Protein AF-A0A8C2WJL2-F1 (afdb_monomer_lite)

Secondary structure (DSSP, 8-state):
-EEEEEEEEEEEEEEEEEEEEEEEEEEEEEEEEEEEEEEEEEEEEEEEEEEEEEEEEEEEEEEEEEEEEEEEEEEEEEEEEEEEEEESSSEEEEEEEEEEEESSSEEEEEEEEEEEESSSEEEEEEEEEEEESSSEEEEEEEEEEEESSSEEEEEEEEEEE-SSSEEEEEEEEEEE-SSSEEEEEEEEEEE-SSSEEEEEEEEEEE-SSSEEEEEEEEEEE-SSSEEEEEEEEEEE-SSSEEEEEEEEEEE-SSSEEEEEEEEEEEESSSEEEEEEEEEEE-SSSEEEEEEEEEEEESS-EEEEEEEEE-SGGGT-EEEEEEEEEETTTTS-BHHHHHHHIIIII---HHHHHHHHHHHTT-EE--EETTEEPPPEE--BS--TT-TTHHHHHHHHHHHHHHHHHHH-SEEEEETTEEEEEEEE-TT-THHHHHHHHHHHHHHHHHHHTT-EEEEEEEEEEEES-HHHHHHHTTT---BTTB-SS--SEEEETTEEEETT---HHHHHHHHHHHHHHHH--

Sequence (521 aa):
LISVLALLDLSADKGLISVLALLDLSADKGLISVLVLLDLSADKGLISVLALLDLSADKGLISVLVLLDLSADKGLISVLALLDLSADKGLISVLVLLDLSADKGLISVLVLLDLSADKGLISVLVLLDLSADKGLISVLALLDLSADKGLISVLALLDLSADKGLISVLVLLDLSADKGLISVLALLDLSADKGLISVLVLLDLSADKGLISVLALLDLSADKGLISILVLLDLSADKGLISVLALLDLSADKGLISVLLLLDLSADKGLISVLALLDLSADKGLISVLALLDLSADKGLISVLVLLDLSADKGLISVLVFLDLSAAFDTIDHDILLQRLDQSIGISCTALSWFKSYLSDRSQFVFVNDEASMTTNVNHGVPQGSVLEPILFTLYMLPLGNIIRKHSKNIHCYADDTQLYLSIKPEETNQLAKIQECLKDIKTWMTCNFLMLNSDNTEVILLGPEHLRDQLSGDVVSVDGISLASNTTVKNLGVIFDRDLSFNSHVKQISRIAFFHLRNI

Structure (mmCIF, N/CA/C/O backbone):
data_AF-A0A8C2WJL2-F1
#
_entry.id   AF-A0A8C2WJL2-F1
#
loop_
_atom_site.group_PDB
_atom_site.id
_atom_site.type_symbol
_atom_site.label_atom_id
_atom_site.label_alt_id
_atom_site.label_comp_id
_atom_site.label_asym_id
_atom_site.label_entity_id
_atom_site.label_seq_id
_atom_site.pdbx_PDB_ins_code
_atom_site.Cartn_x
_atom_site.Cartn_y
_atom_site.Cartn_z
_atom_site.occupancy
_atom_site.B_iso_or_equiv
_atom_site.auth_seq_id
_atom_site.auth_comp_id
_atom_site.auth_asym_id
_atom_site.auth_atom_id
_atom_site.pdbx_PDB_model_num
ATOM 1 N N . LEU A 1 1 ? -13.182 30.277 27.872 1.00 57.25 1 LEU A N 1
ATOM 2 C CA . LEU A 1 1 ? -13.169 28.857 28.269 1.00 57.25 1 LEU A CA 1
ATOM 3 C C . LEU A 1 1 ? -14.616 28.417 28.324 1.00 57.25 1 LEU A C 1
ATOM 5 O O . LEU A 1 1 ? -15.329 28.884 29.205 1.00 57.25 1 LEU A O 1
ATOM 9 N N . ILE A 1 2 ? -15.044 27.616 27.355 1.00 64.94 2 ILE A N 1
ATOM 10 C CA . ILE A 1 2 ? -16.332 26.920 27.380 1.00 64.94 2 ILE A CA 1
ATOM 11 C C . ILE A 1 2 ? -15.987 25.455 27.651 1.00 64.94 2 ILE A C 1
ATOM 13 O O . ILE A 1 2 ? -15.199 24.875 26.910 1.00 64.94 2 ILE A O 1
ATOM 17 N N . SER A 1 3 ? -16.483 24.896 28.755 1.00 56.28 3 SER A N 1
ATOM 18 C CA . SER A 1 3 ? -16.219 23.509 29.149 1.00 56.28 3 SER A CA 1
ATOM 19 C C . SER A 1 3 ? -17.537 22.814 29.459 1.00 56.28 3 SER A C 1
ATOM 21 O O . SER A 1 3 ? -18.317 23.333 30.261 1.00 56.28 3 SER A O 1
ATOM 23 N N . VAL A 1 4 ? -17.783 21.673 28.816 1.00 71.31 4 VAL A N 1
ATOM 24 C CA . VAL A 1 4 ? -18.963 20.833 29.040 1.00 71.31 4 VAL A CA 1
ATOM 25 C C . VAL A 1 4 ? -18.513 19.447 29.489 1.00 71.31 4 VAL A C 1
ATOM 27 O O . VAL A 1 4 ? -17.671 18.827 28.841 1.00 71.31 4 VAL A O 1
ATOM 30 N N . LEU A 1 5 ? -19.084 18.976 30.600 1.00 69.25 5 LEU A N 1
ATOM 31 C CA . LEU A 1 5 ? -18.824 17.662 31.183 1.00 69.25 5 LEU A CA 1
ATOM 32 C C . LEU A 1 5 ? -20.135 16.878 31.283 1.00 69.25 5 LEU A C 1
ATOM 34 O O . LEU A 1 5 ? -21.056 17.312 31.977 1.00 69.25 5 LEU A O 1
ATOM 38 N N . ALA A 1 6 ? -20.190 15.718 30.632 1.00 71.75 6 ALA A N 1
ATOM 39 C CA . ALA A 1 6 ? -21.234 14.717 30.818 1.00 71.75 6 ALA A CA 1
ATOM 40 C C . ALA A 1 6 ? -20.609 13.464 31.447 1.00 71.75 6 ALA A C 1
ATOM 42 O O . ALA A 1 6 ? -19.692 12.885 30.870 1.00 71.75 6 ALA A O 1
ATOM 43 N N . LEU A 1 7 ? -21.090 13.075 32.631 1.00 70.94 7 LEU A N 1
ATOM 44 C CA . LEU A 1 7 ? -20.636 11.889 33.359 1.00 70.94 7 LEU A CA 1
ATOM 45 C C . LEU A 1 7 ? -21.855 11.068 33.775 1.00 70.94 7 LEU A C 1
ATOM 47 O O . LEU A 1 7 ? -22.740 11.597 34.454 1.00 70.94 7 LEU A O 1
ATOM 51 N N . LEU A 1 8 ? -21.912 9.807 33.351 1.00 74.31 8 LEU A N 1
ATOM 52 C CA . LEU A 1 8 ? -23.024 8.901 33.634 1.00 74.31 8 LEU A CA 1
ATOM 53 C C . LEU A 1 8 ? -22.499 7.490 33.933 1.00 74.31 8 LEU A C 1
ATOM 55 O O . LEU A 1 8 ? -21.667 6.979 33.192 1.00 74.31 8 LEU A O 1
ATOM 59 N N . ASP A 1 9 ? -23.037 6.881 34.987 1.00 77.19 9 ASP A N 1
ATOM 60 C CA . ASP A 1 9 ? -22.802 5.491 35.394 1.00 77.19 9 ASP A CA 1
ATOM 61 C C . ASP A 1 9 ? -24.180 4.842 35.599 1.00 77.19 9 ASP A C 1
ATOM 63 O O . ASP A 1 9 ? -24.970 5.312 36.430 1.00 77.19 9 ASP A O 1
ATOM 67 N N . LEU A 1 10 ? -24.526 3.851 34.769 1.00 73.88 10 LEU A N 1
ATOM 68 C CA . LEU A 1 10 ? -25.828 3.177 34.804 1.00 73.88 10 LEU A CA 1
ATOM 69 C C . LEU A 1 10 ? -25.699 1.670 34.571 1.00 73.88 10 LEU A C 1
ATOM 71 O O . LEU A 1 10 ? -25.025 1.214 33.654 1.00 73.88 10 LEU A O 1
ATOM 75 N N . SER A 1 11 ? -26.485 0.896 35.320 1.00 73.25 11 SER A N 1
ATOM 76 C CA . SER A 1 11 ? -26.649 -0.546 35.118 1.00 73.25 11 SER A CA 1
ATOM 77 C C . SER A 1 11 ? -28.124 -0.926 34.957 1.00 73.25 11 SER A C 1
ATOM 79 O O . SER A 1 11 ? -29.000 -0.365 35.626 1.00 73.25 11 SER A O 1
ATOM 81 N N . ALA A 1 12 ? -28.425 -1.874 34.061 1.00 69.12 12 ALA A N 1
ATOM 82 C CA . ALA A 1 12 ? -29.781 -2.400 33.878 1.00 69.12 12 ALA A CA 1
ATOM 83 C C . ALA A 1 12 ? -29.823 -3.917 33.624 1.00 69.12 12 ALA A C 1
ATOM 85 O O . ALA A 1 12 ? -29.197 -4.434 32.704 1.00 69.12 12 ALA A O 1
ATOM 86 N N . ASP A 1 13 ? -30.678 -4.636 34.357 1.00 51.06 13 ASP A N 1
ATOM 87 C CA . ASP A 1 13 ? -30.881 -6.079 34.143 1.00 51.06 13 ASP A CA 1
ATOM 88 C C . ASP A 1 13 ? -31.642 -6.386 32.835 1.00 51.06 13 ASP A C 1
ATOM 90 O O . ASP A 1 13 ? -31.387 -7.385 32.161 1.00 51.06 13 ASP A O 1
ATOM 94 N N . LYS A 1 14 ? -32.632 -5.553 32.476 1.00 57.72 14 LYS A N 1
ATOM 95 C CA . LYS A 1 14 ? -33.415 -5.652 31.229 1.00 57.72 14 LYS A CA 1
ATOM 96 C C . LYS A 1 14 ? -33.877 -4.271 30.768 1.00 57.72 14 LYS A C 1
ATOM 98 O O . LYS A 1 14 ? -34.460 -3.549 31.572 1.00 57.72 14 LYS A O 1
ATOM 103 N N . GLY A 1 15 ? -33.752 -3.943 29.479 1.00 57.44 15 GLY A N 1
ATOM 104 C CA . GLY A 1 15 ? -34.394 -2.748 28.904 1.00 57.44 15 GLY A CA 1
ATOM 105 C C . GLY A 1 15 ? -33.536 -1.964 27.911 1.00 57.44 15 GLY A C 1
ATOM 106 O O . GLY A 1 15 ? -32.683 -2.530 27.237 1.00 57.44 15 GLY A O 1
ATOM 107 N N . LEU A 1 16 ? -33.814 -0.664 27.783 1.00 61.28 16 LEU A N 1
ATOM 108 C CA . LEU A 1 16 ? -33.071 0.280 26.944 1.00 61.28 16 LEU A CA 1
ATOM 109 C C . LEU A 1 16 ? -32.320 1.259 27.851 1.00 61.28 16 LEU A C 1
ATOM 111 O O . LEU A 1 16 ? -32.962 1.965 28.629 1.00 61.28 16 LEU A O 1
ATOM 115 N N . ILE A 1 17 ? -30.998 1.338 27.707 1.00 68.69 17 ILE A N 1
ATOM 116 C CA . ILE A 1 17 ? -30.198 2.460 28.205 1.00 68.69 17 ILE A CA 1
ATOM 117 C C . ILE A 1 17 ? -29.872 3.330 26.990 1.00 68.69 17 ILE A C 1
ATOM 119 O O . ILE A 1 17 ? -29.196 2.882 26.069 1.00 68.69 17 ILE A O 1
ATOM 123 N N . SER A 1 18 ? -30.389 4.559 26.962 1.00 64.12 18 SER A N 1
ATOM 124 C CA . SER A 1 18 ? -30.131 5.515 25.881 1.00 64.12 18 SER A CA 1
ATOM 125 C C . SER A 1 18 ? -29.545 6.793 26.459 1.00 64.12 18 SER A C 1
ATOM 127 O O . SER A 1 18 ? -30.184 7.436 27.292 1.00 64.12 18 SER A O 1
ATOM 129 N N . VAL A 1 19 ? -28.364 7.182 25.982 1.00 73.00 19 VAL A N 1
ATOM 130 C CA . VAL A 1 19 ? -27.711 8.447 26.340 1.00 73.00 19 VAL A CA 1
ATOM 131 C C . VAL A 1 19 ? -27.587 9.312 25.092 1.00 73.00 19 VAL A C 1
ATOM 133 O O . VAL A 1 19 ? -27.111 8.851 24.057 1.00 73.00 19 VAL A O 1
ATOM 136 N N . LEU A 1 20 ? -28.045 10.560 25.196 1.00 69.88 20 LEU A N 1
ATOM 137 C CA . LEU A 1 20 ? -28.013 11.549 24.123 1.00 69.88 20 LEU A CA 1
ATOM 138 C C . LEU A 1 20 ? -27.253 12.790 24.596 1.00 69.88 20 LEU A C 1
ATOM 140 O O . LEU A 1 20 ? -27.693 13.460 25.532 1.00 69.88 20 LEU A O 1
ATOM 144 N N . ALA A 1 21 ? -26.147 13.105 23.927 1.00 73.50 21 ALA A N 1
ATOM 145 C CA . ALA A 1 21 ? -25.410 14.351 24.085 1.00 73.50 21 ALA A CA 1
ATOM 146 C C . ALA A 1 21 ? -25.527 15.170 22.790 1.00 73.50 21 ALA A C 1
ATOM 148 O O . ALA A 1 21 ? -25.099 14.719 21.732 1.00 73.50 21 ALA A O 1
ATOM 149 N N . LEU A 1 22 ? -26.128 16.358 22.886 1.00 72.69 22 LEU A N 1
ATOM 150 C CA . LEU A 1 22 ? -26.274 17.324 21.794 1.00 72.69 22 LEU A CA 1
ATOM 151 C C . LEU A 1 22 ? -25.607 18.630 22.220 1.00 72.69 22 LEU A C 1
ATOM 153 O O . LEU A 1 22 ? -26.025 19.212 23.226 1.00 72.69 22 LEU A O 1
ATOM 157 N N . LEU A 1 23 ? -24.599 19.091 21.482 1.00 75.94 23 LEU A N 1
ATOM 158 C CA . LEU A 1 23 ? -23.960 20.383 21.736 1.00 75.94 23 LEU A CA 1
ATOM 159 C C . LEU A 1 23 ? -23.726 21.134 20.428 1.00 75.94 23 LEU A C 1
ATOM 161 O O . LEU A 1 23 ? -23.219 20.564 19.471 1.00 75.94 23 LEU A O 1
ATOM 165 N N . ASP A 1 24 ? -24.069 22.417 20.452 1.00 80.38 24 ASP A N 1
ATOM 166 C CA . ASP A 1 24 ? -23.806 23.409 19.410 1.00 80.38 24 ASP A CA 1
ATOM 167 C C . ASP A 1 24 ? -23.141 24.603 20.111 1.00 80.38 24 ASP A C 1
ATOM 169 O O . ASP A 1 24 ? -23.757 25.240 20.979 1.00 80.38 24 ASP A O 1
ATOM 173 N N . LEU A 1 25 ? -21.845 24.819 19.861 1.00 76.25 25 LEU A N 1
ATOM 174 C CA . LEU A 1 25 ? -21.054 25.848 20.544 1.00 76.25 25 LEU A CA 1
ATOM 175 C C . LEU A 1 25 ? -20.121 26.579 19.576 1.00 76.25 25 LEU A C 1
ATOM 177 O O . LEU A 1 25 ? -19.269 25.979 18.929 1.00 76.25 25 LEU A O 1
ATOM 181 N N . SER A 1 26 ? -20.172 27.909 19.606 1.00 76.00 26 SER A N 1
ATOM 182 C CA . SER A 1 26 ? -19.269 28.781 18.848 1.00 76.00 26 SER A CA 1
ATOM 183 C C . SER A 1 26 ? -18.420 29.661 19.772 1.00 76.00 26 SER A C 1
ATOM 185 O O . SER A 1 26 ? -18.949 30.224 20.739 1.00 76.00 26 SER A O 1
ATOM 187 N N . ALA A 1 27 ? -17.133 29.858 19.468 1.00 70.88 27 ALA A N 1
ATOM 188 C CA . ALA A 1 27 ? -16.279 30.806 20.193 1.00 70.88 27 ALA A CA 1
ATOM 189 C C . ALA A 1 27 ? -15.317 31.607 19.296 1.00 70.88 27 ALA A C 1
ATOM 191 O O . ALA A 1 27 ? -14.482 31.048 18.595 1.00 70.88 27 ALA A O 1
ATOM 192 N N . ASP A 1 28 ? -15.310 32.936 19.441 1.00 55.94 28 ASP A N 1
ATOM 193 C CA . ASP A 1 28 ? -14.377 33.805 18.702 1.00 55.94 28 ASP A CA 1
ATOM 194 C C . ASP A 1 28 ? -12.906 33.590 19.111 1.00 55.94 28 ASP A C 1
ATOM 196 O O . ASP A 1 28 ? -11.986 33.638 18.288 1.00 55.94 28 ASP A O 1
ATOM 200 N N . LYS A 1 29 ? -12.655 33.407 20.419 1.00 59.62 29 LYS A N 1
ATOM 201 C CA . LYS A 1 29 ? -11.321 33.159 20.990 1.00 59.62 29 LYS A CA 1
ATOM 202 C C . LYS A 1 29 ? -11.366 32.233 22.207 1.00 59.62 29 LYS A C 1
ATOM 204 O O . LYS A 1 29 ? -12.178 32.438 23.109 1.00 59.62 29 LYS A O 1
ATOM 209 N N . GLY A 1 30 ? -10.401 31.320 22.321 1.00 60.16 30 GLY A N 1
ATOM 210 C CA . GLY A 1 30 ? -10.145 30.541 23.544 1.00 60.16 30 GLY A CA 1
ATOM 211 C C . GLY A 1 30 ? -10.340 29.030 23.393 1.00 60.16 30 GLY A C 1
ATOM 212 O O . GLY A 1 30 ? -10.266 28.499 22.297 1.00 60.16 30 GLY A O 1
ATOM 213 N N . LEU A 1 31 ? -10.513 28.327 24.516 1.00 67.06 31 LEU A N 1
ATOM 214 C CA . LEU A 1 31 ? -10.685 26.869 24.561 1.00 67.06 31 LEU A CA 1
ATOM 215 C C . LEU A 1 31 ? -12.175 26.497 24.624 1.00 67.06 31 LEU A C 1
ATOM 217 O O . LEU A 1 31 ? -12.865 26.973 25.540 1.00 67.06 31 LEU A O 1
ATOM 221 N N . ILE A 1 32 ? -12.621 25.643 23.698 1.00 74.12 32 ILE A N 1
ATOM 222 C CA . ILE A 1 32 ? -13.844 24.833 23.797 1.00 74.12 32 ILE A CA 1
ATOM 223 C C . ILE A 1 32 ? -13.408 23.407 24.152 1.00 74.12 32 ILE A C 1
ATOM 225 O O . ILE A 1 32 ? -12.630 22.799 23.422 1.00 74.12 32 ILE A O 1
ATOM 229 N N . SER A 1 33 ? -13.876 22.889 25.286 1.00 72.88 33 SER A N 1
ATOM 230 C CA . SER A 1 33 ? -13.585 21.528 25.743 1.00 72.88 33 SER A CA 1
ATOM 231 C C . SER A 1 33 ? -14.887 20.780 25.994 1.00 72.88 33 SER A C 1
ATOM 233 O O . SER A 1 33 ? -15.703 21.226 26.802 1.00 72.88 33 SER A O 1
ATOM 235 N N . VAL A 1 34 ? -15.064 19.631 25.350 1.00 77.81 34 VAL A N 1
ATOM 236 C CA . VAL A 1 34 ? -16.186 18.719 25.600 1.00 77.81 34 VAL A CA 1
ATOM 237 C C . VAL A 1 34 ? -15.633 17.390 26.092 1.00 77.81 34 VAL A C 1
ATOM 239 O O . VAL A 1 34 ? -14.764 16.805 25.450 1.00 77.81 34 VAL A O 1
ATOM 242 N N . LEU A 1 35 ? -16.133 16.936 27.240 1.00 75.38 35 LEU A N 1
ATOM 243 C CA . LEU A 1 35 ? -15.784 15.657 27.843 1.00 75.38 35 LEU A CA 1
ATOM 244 C C . LEU A 1 35 ? -17.053 14.835 28.080 1.00 75.38 35 LEU A C 1
ATOM 246 O O . LEU A 1 35 ? -17.920 15.239 28.861 1.00 75.38 35 LEU A O 1
ATOM 250 N N . VAL A 1 36 ? -17.140 13.683 27.418 1.00 77.69 36 VAL A N 1
ATOM 251 C CA . VAL A 1 36 ? -18.192 12.679 27.608 1.00 77.69 36 VAL A CA 1
ATOM 252 C C . VAL A 1 36 ? -17.553 11.430 28.207 1.00 77.69 36 VAL A C 1
ATOM 254 O O . VAL A 1 36 ? -16.691 10.827 27.576 1.00 77.69 36 VAL A O 1
ATOM 257 N N . LEU A 1 37 ? -17.967 11.069 29.424 1.00 77.38 37 LEU A N 1
ATOM 258 C CA . LEU A 1 37 ? -17.540 9.869 30.147 1.00 77.38 37 LEU A CA 1
ATOM 259 C C . LEU A 1 37 ? -18.774 9.028 30.475 1.00 77.38 37 LEU A C 1
ATOM 261 O O . LEU A 1 37 ? -19.592 9.461 31.294 1.00 77.38 37 LEU A O 1
ATOM 265 N N . LEU A 1 38 ? -18.920 7.858 29.855 1.00 78.50 38 LEU A N 1
ATOM 266 C CA . LEU A 1 38 ? -20.027 6.942 30.146 1.00 78.50 38 LEU A CA 1
ATOM 267 C C . LEU A 1 38 ? -19.497 5.554 30.505 1.00 78.50 38 LEU A C 1
ATOM 269 O O . LEU A 1 38 ? -18.702 4.997 29.756 1.00 78.50 38 LEU A O 1
AT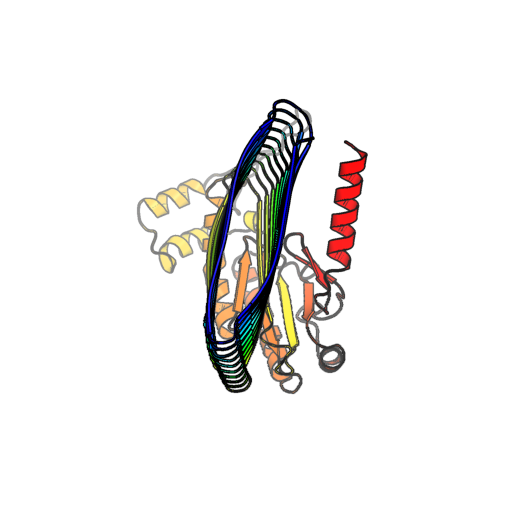OM 273 N N . ASP A 1 39 ? -19.999 5.016 31.612 1.00 83.25 39 ASP A N 1
ATOM 274 C CA . ASP A 1 39 ? -19.827 3.627 32.045 1.00 83.25 39 ASP A CA 1
ATOM 275 C C . ASP A 1 39 ? -21.227 3.000 32.116 1.00 83.25 39 ASP A C 1
ATOM 277 O O . ASP A 1 39 ? -22.054 3.403 32.942 1.00 83.25 39 ASP A O 1
ATOM 281 N N . LEU A 1 40 ? -21.567 2.121 31.166 1.00 80.50 40 LEU A N 1
ATOM 282 C CA . LEU A 1 40 ? -22.911 1.536 3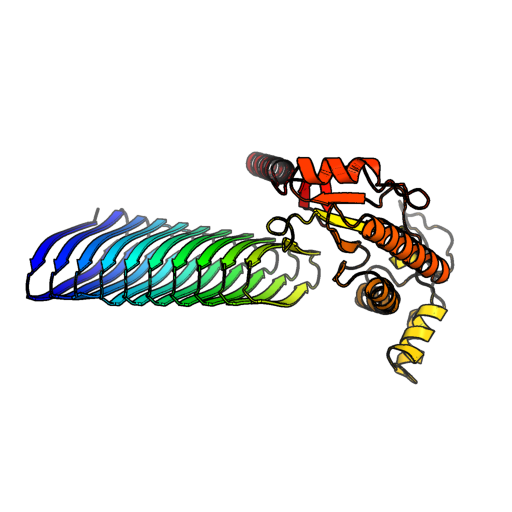1.081 1.00 80.50 40 LEU A CA 1
ATOM 283 C C . LEU A 1 40 ? -22.846 0.015 30.967 1.00 80.50 40 LEU A C 1
ATOM 285 O O . LEU A 1 40 ? -22.210 -0.534 30.071 1.00 80.50 40 LEU A O 1
ATOM 289 N N . SER A 1 41 ? -23.624 -0.675 31.796 1.00 81.44 41 SER A N 1
ATOM 290 C CA . SER A 1 41 ? -23.727 -2.137 31.759 1.00 81.44 41 SER A CA 1
ATOM 291 C C . SER A 1 41 ? -25.172 -2.614 31.610 1.00 81.44 41 SER A C 1
ATOM 293 O O . SER A 1 41 ? -26.101 -2.078 32.226 1.00 81.44 41 SER A O 1
ATOM 295 N N . ALA A 1 42 ? -25.393 -3.642 30.786 1.00 76.31 42 ALA A N 1
ATOM 296 C CA . ALA A 1 42 ? -26.710 -4.256 30.628 1.00 76.31 42 ALA A CA 1
ATOM 297 C C . ALA A 1 42 ? -26.663 -5.786 30.484 1.00 76.31 42 ALA A C 1
ATOM 299 O O . ALA A 1 42 ? -26.034 -6.322 29.581 1.00 76.31 42 ALA A O 1
ATOM 300 N N . ASP A 1 43 ? -27.420 -6.522 31.302 1.00 62.44 43 ASP A N 1
ATOM 301 C CA . ASP A 1 43 ? -27.471 -7.993 31.197 1.00 62.44 43 ASP A CA 1
ATOM 302 C C . ASP A 1 43 ? -28.251 -8.429 29.933 1.00 62.44 43 ASP A C 1
ATOM 304 O O . ASP A 1 43 ? -27.821 -9.287 29.154 1.00 62.44 43 ASP A O 1
ATOM 308 N N . LYS A 1 44 ? -29.398 -7.780 29.659 1.00 61.03 44 LYS A N 1
ATOM 309 C CA . LYS A 1 44 ? -30.177 -7.959 28.418 1.00 61.03 44 LYS A CA 1
ATOM 310 C C . LYS A 1 44 ? -30.751 -6.642 27.907 1.00 61.03 44 LYS A C 1
ATOM 312 O O . LYS A 1 44 ? -31.491 -5.985 28.635 1.00 61.03 44 LYS A O 1
ATOM 317 N N . GLY A 1 45 ? -30.546 -6.289 26.639 1.00 61.75 45 GLY A N 1
ATOM 318 C CA . GLY A 1 45 ? -31.155 -5.062 26.110 1.00 61.75 45 GLY A CA 1
ATOM 319 C C . GLY A 1 45 ? -30.363 -4.319 25.046 1.00 61.75 45 GLY A C 1
ATOM 320 O O . GLY A 1 45 ? -29.496 -4.888 24.395 1.00 61.75 45 GLY A O 1
ATOM 321 N N . LEU A 1 46 ? -30.707 -3.048 24.854 1.00 70.31 46 LEU A N 1
ATOM 322 C CA . LEU A 1 46 ? -30.010 -2.129 23.954 1.00 70.31 46 LEU A CA 1
ATOM 323 C C . LEU A 1 46 ? -29.311 -1.061 24.799 1.00 70.31 46 LEU A C 1
ATOM 325 O O . LEU A 1 46 ? -29.974 -0.380 25.584 1.00 70.31 46 LEU A O 1
ATOM 329 N N . ILE A 1 47 ? -28.000 -0.909 24.621 1.00 77.12 47 ILE A N 1
ATOM 330 C CA . ILE A 1 47 ? -27.253 0.276 25.046 1.00 77.12 47 ILE A CA 1
ATOM 331 C C . ILE A 1 47 ? -27.028 1.118 23.792 1.00 77.12 47 ILE A C 1
ATOM 333 O O . ILE A 1 47 ? -26.407 0.656 22.837 1.00 77.12 47 ILE A O 1
ATOM 337 N N . SER A 1 48 ? -27.571 2.333 23.770 1.00 75.69 48 SER A N 1
ATOM 338 C CA . SER A 1 48 ? -27.416 3.273 22.660 1.00 75.69 48 SER A CA 1
ATOM 339 C C . SER A 1 48 ? -26.810 4.574 23.166 1.00 75.69 48 SER A C 1
ATOM 341 O O . SER A 1 48 ? -27.422 5.271 23.978 1.00 75.69 48 SER A O 1
ATOM 343 N N . VAL A 1 49 ? -25.639 4.931 22.649 1.00 78.00 49 VAL A N 1
ATOM 344 C CA . VAL A 1 49 ? -24.994 6.220 22.913 1.00 78.00 49 VAL A CA 1
ATOM 345 C C . VAL A 1 49 ? -24.967 7.025 21.623 1.00 78.00 49 VAL A C 1
ATOM 347 O O . VAL A 1 49 ? -24.452 6.558 20.609 1.00 78.00 49 VAL A O 1
ATOM 350 N N . LEU A 1 50 ? -25.530 8.231 21.673 1.00 76.69 50 LEU A N 1
ATOM 351 C CA . LEU A 1 50 ? -25.506 9.197 20.581 1.00 76.69 50 LEU A CA 1
ATOM 352 C C . LEU A 1 50 ? -24.844 10.492 21.058 1.00 76.69 50 LEU A C 1
ATOM 354 O O . LEU A 1 50 ? -25.382 11.176 21.932 1.00 76.69 50 LEU A O 1
ATOM 358 N N . ALA A 1 51 ? -23.701 10.829 20.467 1.00 79.00 51 ALA A N 1
ATOM 359 C CA . ALA A 1 51 ? -23.019 12.104 20.656 1.00 79.00 51 ALA A CA 1
ATOM 360 C C . ALA A 1 51 ? -23.019 12.878 19.332 1.00 79.00 51 ALA A C 1
ATOM 362 O O . ALA A 1 51 ? -22.419 12.423 18.361 1.00 79.00 51 ALA A O 1
ATOM 363 N N . LEU A 1 52 ? -23.703 14.024 19.301 1.00 79.94 52 LEU A N 1
ATOM 364 C CA . LEU A 1 52 ? -23.712 14.960 18.174 1.00 79.94 52 LEU A CA 1
ATOM 365 C C . LEU A 1 52 ? -23.129 16.290 18.646 1.00 79.94 52 LEU A C 1
ATOM 367 O O . LEU A 1 52 ? -23.747 16.965 19.479 1.00 79.94 52 LEU A O 1
ATOM 371 N N . LEU A 1 53 ? -21.947 16.642 18.143 1.00 81.00 53 LEU A N 1
ATOM 372 C CA . LEU A 1 53 ? -21.274 17.894 18.480 1.00 81.00 53 LEU A CA 1
ATOM 373 C C . LEU A 1 53 ? -21.028 18.709 17.209 1.00 81.00 53 LEU A C 1
ATOM 375 O O . LEU A 1 53 ? -20.381 18.214 16.291 1.00 81.00 53 LEU A O 1
ATOM 379 N N . ASP A 1 54 ? -21.503 19.949 17.213 1.00 85.19 54 ASP A N 1
ATOM 380 C CA . ASP A 1 54 ? -21.216 20.986 16.220 1.00 85.19 54 ASP A CA 1
ATOM 381 C C . ASP A 1 54 ? -20.457 22.110 16.940 1.00 85.19 54 ASP A C 1
ATOM 383 O O . ASP A 1 54 ? -21.015 22.793 17.807 1.00 85.19 54 ASP A O 1
ATOM 387 N N . LEU A 1 55 ? -19.146 22.228 16.703 1.00 83.25 55 LEU A N 1
ATOM 388 C CA . LEU A 1 55 ? -18.304 23.204 17.402 1.00 83.25 55 LEU A CA 1
ATOM 389 C C . LEU A 1 55 ? -17.501 24.051 16.417 1.00 83.25 55 LEU A C 1
ATOM 391 O O . LEU A 1 55 ? -16.728 23.540 15.611 1.00 83.25 55 LEU A O 1
ATOM 395 N N . SER A 1 56 ? -17.568 25.370 16.572 1.00 82.94 56 SER A N 1
ATOM 396 C CA . SER A 1 56 ? -16.808 26.310 15.741 1.00 82.94 56 SER A CA 1
ATOM 397 C C . SER A 1 56 ? -15.940 27.249 16.576 1.00 82.94 56 SER A C 1
ATOM 399 O O . SER A 1 56 ? -16.352 27.763 17.624 1.00 82.94 56 SER A O 1
ATOM 401 N N . ALA A 1 57 ? -14.707 27.496 16.125 1.00 78.88 57 ALA A N 1
ATOM 402 C CA . ALA A 1 57 ? -13.815 28.453 16.773 1.00 78.88 57 ALA A CA 1
ATOM 403 C C . ALA A 1 57 ? -12.928 29.242 15.798 1.00 78.88 57 ALA A C 1
ATOM 405 O O . ALA A 1 57 ? -12.103 28.683 15.085 1.00 78.88 57 ALA A O 1
ATOM 406 N N . ASP A 1 58 ? -12.976 30.574 15.855 1.00 65.25 58 ASP A N 1
ATOM 407 C CA . ASP A 1 58 ? -12.149 31.439 14.993 1.00 65.25 58 ASP A CA 1
ATOM 408 C C . ASP A 1 58 ? -10.647 31.327 15.344 1.00 65.25 58 ASP A C 1
ATOM 410 O O . ASP A 1 58 ? -9.770 31.134 14.493 1.00 65.25 58 ASP A O 1
ATOM 414 N N . LYS A 1 59 ? -10.313 31.452 16.638 1.00 63.81 59 LYS A N 1
ATOM 415 C CA . LYS A 1 59 ? -8.936 31.349 17.160 1.00 63.81 59 LYS A CA 1
ATOM 416 C C . LYS A 1 59 ? -8.917 30.605 18.488 1.00 63.81 59 LYS A C 1
ATOM 418 O O . LYS A 1 59 ? -9.274 31.169 19.521 1.00 63.81 59 LYS A O 1
ATOM 423 N N . GLY A 1 60 ? -8.435 29.371 18.523 1.00 65.44 60 GLY A N 1
ATOM 424 C CA . GLY A 1 60 ? -8.541 28.616 19.766 1.00 65.44 60 GLY A CA 1
ATOM 425 C C . GLY A 1 60 ? -8.160 27.156 19.679 1.00 65.44 60 GLY A C 1
ATOM 426 O O . GLY A 1 60 ? -7.596 26.710 18.691 1.00 65.44 60 GLY A O 1
ATOM 427 N N . LEU A 1 61 ? -8.466 26.431 20.745 1.00 74.38 61 LEU A N 1
ATOM 428 C CA . LEU A 1 61 ? -8.380 24.976 20.786 1.00 74.38 61 LEU A CA 1
ATOM 429 C C . LEU A 1 61 ? -9.809 24.447 20.916 1.00 74.38 61 LEU A C 1
ATOM 431 O O . LEU A 1 61 ? -10.530 24.873 21.821 1.00 74.38 61 LEU A O 1
ATOM 435 N N . ILE A 1 62 ? -10.204 23.547 20.023 1.00 80.56 62 ILE A N 1
ATOM 436 C CA . ILE A 1 62 ? -11.376 22.691 20.191 1.00 80.56 62 ILE A CA 1
ATOM 437 C C . ILE A 1 62 ? -10.842 21.325 20.613 1.00 80.56 62 ILE A C 1
ATOM 439 O O . ILE A 1 62 ? -10.063 20.712 19.888 1.00 80.56 62 ILE A O 1
ATOM 443 N N . SER A 1 63 ? -11.217 20.876 21.808 1.00 80.75 63 SER A N 1
ATOM 444 C CA . SER A 1 63 ? -10.840 19.568 22.339 1.00 80.75 63 SER A CA 1
ATOM 445 C C . SER A 1 63 ? -12.099 18.772 22.642 1.00 80.75 63 SER A C 1
ATOM 447 O O . SER A 1 63 ? -12.872 19.148 23.525 1.00 80.75 63 SER A O 1
ATOM 449 N N . VAL A 1 64 ? -12.285 17.660 21.940 1.00 82.12 64 VAL A N 1
ATOM 450 C CA . VAL A 1 64 ? -13.373 16.712 22.186 1.00 82.12 64 VAL A CA 1
ATOM 451 C C . VAL A 1 64 ? -12.774 15.405 22.679 1.00 82.12 64 VAL A C 1
ATOM 453 O O . VAL A 1 64 ? -11.904 14.833 22.026 1.00 82.12 64 VAL A O 1
ATOM 456 N N . LEU A 1 65 ? -13.248 14.944 23.833 1.00 82.06 65 LEU A N 1
ATOM 457 C CA . LEU A 1 65 ? -12.891 13.659 24.414 1.00 82.06 65 LEU A CA 1
ATOM 458 C C . LEU A 1 65 ? -14.164 12.857 24.691 1.00 82.06 65 LEU A C 1
ATOM 460 O O . LEU A 1 65 ? -15.002 13.271 25.496 1.00 82.06 65 LEU A O 1
ATOM 464 N N . VAL A 1 66 ? -14.290 11.711 24.026 1.00 83.44 66 VAL A N 1
ATOM 465 C CA . VAL A 1 66 ? -15.361 10.732 24.235 1.00 83.44 66 VAL A CA 1
ATOM 466 C C . VAL A 1 66 ? -14.729 9.451 24.763 1.00 83.44 66 VAL A C 1
ATOM 468 O O . VAL A 1 66 ? -13.940 8.830 24.056 1.00 83.44 66 VAL A O 1
ATOM 471 N N . LEU A 1 67 ? -15.061 9.080 26.000 1.00 84.12 67 LEU A N 1
ATOM 472 C CA . LEU A 1 67 ? -14.652 7.829 26.639 1.00 84.12 67 LEU A CA 1
ATOM 473 C C . LEU A 1 67 ? -15.899 7.031 27.003 1.00 84.12 67 LEU A C 1
ATOM 475 O O . LEU A 1 67 ? -16.691 7.486 27.836 1.00 84.12 67 LEU A O 1
ATOM 479 N N . LEU A 1 68 ? -16.070 5.869 26.376 1.00 84.88 68 LEU A N 1
ATOM 480 C CA . LEU A 1 68 ? -17.182 4.965 26.657 1.00 84.88 68 LEU A CA 1
ATOM 481 C C . LEU A 1 68 ? -16.641 3.596 27.071 1.00 84.88 68 LEU A C 1
ATOM 483 O O . LEU A 1 68 ? -15.886 2.997 26.311 1.00 84.88 68 LEU A O 1
ATOM 487 N N . ASP A 1 69 ? -17.079 3.123 28.232 1.00 87.88 69 ASP A N 1
ATOM 488 C CA . ASP A 1 69 ? -16.918 1.748 28.710 1.00 87.88 69 ASP A CA 1
ATOM 489 C C . ASP A 1 69 ? -18.316 1.118 28.750 1.00 87.88 69 ASP A C 1
ATOM 491 O O . ASP A 1 69 ? -19.172 1.530 29.543 1.00 87.88 69 ASP A O 1
ATOM 495 N N . LEU A 1 70 ? -18.616 0.225 27.801 1.00 86.25 70 LEU A N 1
ATOM 496 C CA . LEU A 1 70 ? -19.949 -0.369 27.679 1.00 86.25 70 LEU A CA 1
ATOM 497 C C . LEU A 1 70 ? -19.882 -1.895 27.652 1.00 86.25 70 LEU A C 1
ATOM 499 O O . LEU A 1 70 ? -19.222 -2.495 26.806 1.00 86.25 70 LEU A O 1
ATOM 503 N N . SER A 1 71 ? -20.675 -2.544 28.502 1.00 85.38 71 SER A N 1
ATOM 504 C CA . SER A 1 71 ? -20.729 -4.008 28.574 1.00 85.38 71 SER A CA 1
ATOM 505 C C . SER A 1 71 ? -22.150 -4.552 28.444 1.00 85.38 71 SER A C 1
ATOM 507 O O . SER A 1 71 ? -23.100 -4.031 29.039 1.00 85.38 71 SER A O 1
ATOM 509 N N . ALA A 1 72 ? -22.322 -5.627 27.666 1.00 82.31 72 ALA A N 1
ATOM 510 C CA . ALA A 1 72 ? -23.609 -6.311 27.546 1.00 82.31 72 ALA A CA 1
ATOM 511 C C . ALA A 1 72 ? -23.519 -7.844 27.398 1.00 82.31 72 ALA A C 1
ATOM 513 O O . ALA A 1 72 ? -22.896 -8.347 26.474 1.00 82.31 72 ALA A O 1
ATOM 514 N N . ASP A 1 73 ? -24.225 -8.637 28.219 1.00 71.31 73 ASP A N 1
ATOM 515 C CA . ASP A 1 73 ? -24.232 -10.115 28.070 1.00 71.31 73 ASP A CA 1
ATOM 516 C C . ASP A 1 73 ? -25.019 -10.544 26.808 1.00 71.31 73 ASP A C 1
ATOM 518 O O . ASP A 1 73 ? -24.493 -11.197 25.897 1.00 71.31 73 ASP A O 1
ATOM 522 N N . LYS A 1 74 ? -26.295 -10.144 26.702 1.00 67.56 74 LYS A N 1
ATOM 523 C CA . LYS A 1 74 ? -27.164 -10.451 25.546 1.00 67.56 74 LYS A CA 1
ATOM 524 C C . LYS A 1 74 ? -27.881 -9.194 25.063 1.00 67.56 74 LYS A C 1
ATOM 526 O O . LYS A 1 74 ? -28.993 -8.896 25.503 1.00 67.56 74 LYS A O 1
ATOM 531 N N . GLY A 1 75 ? -27.277 -8.468 24.131 1.00 68.75 75 GLY A N 1
ATOM 532 C CA . GLY A 1 75 ? -27.820 -7.181 23.710 1.00 68.75 75 GLY A CA 1
ATOM 533 C C . GLY A 1 75 ? -27.180 -6.583 22.469 1.00 68.75 75 GLY A C 1
ATOM 534 O O . GLY A 1 75 ? -26.325 -7.195 21.842 1.00 68.75 75 GLY A O 1
ATOM 535 N N . LEU A 1 76 ? -27.626 -5.387 22.105 1.00 78.00 76 LEU A N 1
ATOM 536 C CA . LEU A 1 76 ? -26.970 -4.550 21.104 1.00 78.00 76 LEU A CA 1
ATOM 537 C C . LEU A 1 76 ? -26.298 -3.391 21.843 1.00 78.00 76 LEU A C 1
ATOM 539 O O . LEU A 1 76 ? -26.956 -2.709 22.627 1.00 78.00 76 LEU A O 1
ATOM 543 N N . ILE A 1 77 ? -25.013 -3.176 21.587 1.00 84.00 77 ILE A N 1
ATOM 544 C CA . ILE A 1 77 ? -24.308 -1.944 21.932 1.00 84.00 77 ILE A CA 1
ATOM 545 C C . ILE A 1 77 ? -24.174 -1.150 20.636 1.00 84.00 77 ILE A C 1
ATOM 547 O O . ILE A 1 77 ? -23.569 -1.622 19.675 1.00 84.00 77 ILE A O 1
ATOM 551 N N . SER A 1 78 ? -24.780 0.032 20.591 1.00 83.50 78 SER A N 1
ATOM 552 C CA . SER A 1 78 ? -24.710 0.944 19.452 1.00 83.50 78 SER A CA 1
ATOM 553 C C . SER A 1 78 ? -24.107 2.266 19.902 1.00 83.50 78 SER A C 1
ATOM 555 O O . SER A 1 78 ? -24.706 2.978 20.709 1.00 83.50 78 SER A O 1
ATOM 557 N N . VAL A 1 79 ? -22.950 2.613 19.349 1.00 84.88 79 VAL A N 1
ATOM 558 C CA . VAL A 1 79 ? -22.298 3.906 19.572 1.00 84.88 79 VAL A CA 1
ATOM 559 C C . VAL A 1 79 ? -22.296 4.684 18.266 1.00 84.88 79 VAL A C 1
ATOM 561 O O . VAL A 1 79 ? -21.820 4.190 17.246 1.00 84.88 79 VAL A O 1
ATOM 564 N N . LEU A 1 80 ? -22.829 5.902 18.311 1.00 83.38 80 LEU A N 1
ATOM 565 C CA . LEU A 1 80 ? -22.803 6.858 17.212 1.00 83.38 80 LEU A CA 1
ATOM 566 C C . LEU A 1 80 ? -22.186 8.171 17.700 1.00 83.38 80 LEU A C 1
ATOM 568 O O . LEU A 1 80 ? -22.772 8.861 18.537 1.00 83.38 80 LEU A O 1
ATOM 572 N N . ALA A 1 81 ? -21.015 8.509 17.166 1.00 84.75 81 ALA A N 1
ATOM 573 C CA . ALA A 1 81 ? -20.342 9.782 17.395 1.00 84.75 81 ALA A CA 1
ATOM 574 C C . ALA A 1 81 ? -20.271 10.555 16.073 1.00 84.75 81 ALA A C 1
ATOM 576 O O . ALA A 1 81 ? -19.579 10.121 15.155 1.00 84.75 81 ALA A O 1
ATOM 577 N N . LEU A 1 82 ? -21.000 11.672 15.980 1.00 86.38 82 LEU A N 1
ATOM 578 C CA . LEU A 1 82 ? -20.924 12.616 14.862 1.00 86.38 82 LEU A CA 1
ATOM 579 C C . LEU A 1 82 ? -20.325 13.923 15.371 1.00 86.38 82 LEU A C 1
ATOM 581 O O . LEU A 1 82 ? -20.913 14.567 16.246 1.00 86.38 82 LEU A O 1
ATOM 585 N N . LEU A 1 83 ? -19.166 14.292 14.838 1.00 86.25 83 LEU A N 1
ATOM 586 C CA . LEU A 1 83 ? -18.452 15.506 15.216 1.00 86.25 83 LEU A CA 1
ATOM 587 C C . LEU A 1 83 ? -18.223 16.360 13.970 1.00 86.25 83 LEU A C 1
ATOM 589 O O . LEU A 1 83 ? -17.476 15.947 13.090 1.00 86.25 83 LEU A O 1
ATOM 593 N N . ASP A 1 84 ? -18.846 17.533 13.937 1.00 89.69 84 ASP A N 1
ATOM 594 C CA . ASP A 1 84 ? -18.623 18.584 12.942 1.00 89.69 84 ASP A CA 1
ATOM 595 C C . ASP A 1 84 ? -17.870 19.723 13.636 1.00 89.69 84 ASP A C 1
ATOM 597 O O . ASP A 1 84 ? -18.421 20.396 14.515 1.00 89.69 84 ASP A O 1
ATOM 601 N N . LEU A 1 85 ? -16.571 19.867 13.352 1.00 87.81 85 LEU A N 1
ATOM 602 C CA . LEU A 1 85 ? -15.727 20.858 14.023 1.00 87.81 85 LEU A CA 1
ATOM 603 C C . LEU A 1 85 ? -14.987 21.732 13.013 1.00 87.81 85 LEU A C 1
ATOM 605 O O . LEU A 1 85 ? -14.260 21.244 12.151 1.00 87.81 85 LEU A O 1
ATOM 609 N N . SER A 1 86 ? -15.056 23.048 13.202 1.00 86.81 86 SER A N 1
ATOM 610 C CA . SER A 1 86 ? -14.382 24.009 12.325 1.00 86.81 86 SER A CA 1
ATOM 611 C C . SER A 1 86 ? -13.504 24.995 13.094 1.00 86.81 86 SER A C 1
ATOM 613 O O . SER A 1 86 ? -13.891 25.536 14.137 1.00 86.81 86 SER A O 1
ATOM 615 N N . ALA A 1 87 ? -12.295 25.256 12.582 1.00 83.81 87 ALA A N 1
ATOM 616 C CA . ALA A 1 87 ? -11.400 26.259 13.157 1.00 83.81 87 ALA A CA 1
ATOM 617 C C . ALA A 1 87 ? -10.526 27.014 12.135 1.00 83.81 87 ALA A C 1
ATOM 619 O O . ALA A 1 87 ? -9.723 26.419 11.432 1.00 83.81 87 ALA A O 1
ATOM 620 N N . ASP A 1 88 ? -10.551 28.353 12.112 1.00 74.31 88 ASP A N 1
ATOM 621 C CA . ASP A 1 88 ? -9.744 29.144 11.150 1.00 74.31 88 ASP A CA 1
ATOM 622 C C . ASP A 1 88 ? -8.227 29.053 11.450 1.00 74.31 88 ASP A C 1
ATOM 624 O O . ASP A 1 88 ? -7.425 28.641 10.609 1.00 74.31 88 ASP A O 1
ATOM 628 N N . LYS A 1 89 ? -7.789 29.391 12.673 1.00 71.19 89 LYS A N 1
ATOM 629 C CA . LYS A 1 89 ? -6.350 29.373 13.058 1.00 71.19 89 LYS A CA 1
ATOM 630 C C . LYS A 1 89 ? -6.050 28.524 14.294 1.00 71.19 89 LYS A C 1
ATOM 632 O O . LYS A 1 89 ? -5.053 28.762 14.976 1.00 71.19 89 LYS A O 1
ATOM 637 N N . GLY A 1 90 ? -6.965 27.624 14.638 1.00 70.19 90 GLY A N 1
ATOM 638 C CA . GLY A 1 90 ? -6.952 26.861 15.881 1.00 70.19 90 GLY A CA 1
ATOM 639 C C . GLY A 1 90 ? -6.374 25.452 15.773 1.00 70.19 90 GLY A C 1
ATOM 640 O O . GLY A 1 90 ? -5.992 25.003 14.703 1.00 70.19 90 GLY A O 1
ATOM 641 N N . LEU A 1 91 ? -6.315 24.751 16.902 1.00 81.19 91 LEU A N 1
ATOM 642 C CA . LEU A 1 91 ? -6.084 23.305 16.949 1.00 81.19 91 LEU A CA 1
ATOM 643 C C . LEU A 1 91 ? -7.434 22.619 17.166 1.00 81.19 91 LEU A C 1
ATOM 645 O O . LEU A 1 91 ? -8.177 23.014 18.065 1.00 81.19 91 LEU A O 1
ATOM 649 N N . ILE A 1 92 ? -7.731 21.599 16.370 1.00 85.69 92 ILE A N 1
ATOM 650 C CA . ILE A 1 92 ? -8.832 20.667 16.606 1.00 85.69 92 ILE A CA 1
ATOM 651 C C . ILE A 1 92 ? -8.208 19.351 17.066 1.00 85.69 92 ILE A C 1
ATOM 653 O O . ILE A 1 92 ? -7.410 18.751 16.349 1.00 85.69 92 ILE A O 1
ATOM 657 N N . SER A 1 93 ? -8.540 18.926 18.282 1.00 87.00 93 SER A N 1
ATOM 658 C CA . SER A 1 93 ? -8.102 17.658 18.858 1.00 87.00 93 SER A CA 1
ATOM 659 C C . SER A 1 93 ? -9.324 16.819 19.192 1.00 87.00 93 SER A C 1
ATOM 661 O O . SER A 1 93 ? -10.109 17.188 20.068 1.00 87.00 93 SER A O 1
ATOM 663 N N . VAL A 1 94 ? -9.461 15.681 18.524 1.00 88.12 94 VAL A N 1
ATOM 664 C CA . VAL A 1 94 ? -10.531 14.713 18.772 1.00 88.12 94 VAL A CA 1
ATOM 665 C C . VAL A 1 94 ? -9.914 13.423 19.283 1.00 88.12 94 VAL A C 1
ATOM 667 O O . VAL A 1 94 ? -9.020 12.864 18.651 1.00 88.12 94 VAL A O 1
ATOM 670 N N . LEU A 1 95 ? -10.402 12.958 20.428 1.00 87.06 95 LEU A N 1
ATOM 671 C CA . LEU A 1 95 ? -10.040 11.679 21.018 1.00 87.06 95 LEU A CA 1
ATOM 672 C C . LEU A 1 95 ? -11.311 10.876 21.302 1.00 87.06 95 LEU A C 1
ATOM 674 O O . LEU A 1 95 ? -12.146 11.291 22.109 1.00 87.06 95 LEU A O 1
ATOM 678 N N . VAL A 1 96 ? -11.442 9.729 20.641 1.00 88.31 96 VAL A N 1
ATOM 679 C CA . VAL A 1 96 ? -12.524 8.763 20.856 1.00 88.31 96 VAL A CA 1
ATOM 680 C C . VAL A 1 96 ? -11.895 7.469 21.359 1.00 88.31 96 VAL A C 1
ATOM 682 O O . VAL A 1 96 ? -11.145 6.841 20.616 1.00 88.31 96 VAL A O 1
ATOM 685 N N . LEU A 1 97 ? -12.180 7.090 22.608 1.00 88.75 97 LEU A N 1
ATOM 686 C CA . LEU A 1 97 ? -11.809 5.790 23.175 1.00 88.75 97 LEU A CA 1
ATOM 687 C C . LEU A 1 97 ? -13.080 5.011 23.492 1.00 88.75 97 LEU A C 1
ATOM 689 O O . LEU A 1 97 ? -13.889 5.466 24.307 1.00 88.75 97 LEU A O 1
ATOM 693 N N . LEU A 1 98 ? -13.246 3.856 22.855 1.00 89.75 98 LEU A N 1
ATOM 694 C CA . LEU A 1 98 ? -14.361 2.953 23.115 1.00 89.75 98 LEU A CA 1
ATOM 695 C C . LEU A 1 98 ? -13.813 1.607 23.588 1.00 89.75 98 LEU A C 1
ATOM 697 O O . LEU A 1 98 ? -13.076 0.970 22.841 1.00 89.75 98 LEU A O 1
ATOM 701 N N . ASP A 1 99 ? -14.209 1.198 24.787 1.00 92.19 99 ASP A N 1
ATOM 702 C CA . ASP A 1 99 ? -14.018 -0.148 25.331 1.00 92.19 99 ASP A CA 1
ATOM 703 C C . ASP A 1 99 ? -15.400 -0.804 25.405 1.00 92.19 99 ASP A C 1
ATOM 705 O O . ASP A 1 99 ? -16.240 -0.410 26.221 1.00 92.19 99 ASP A O 1
ATOM 709 N N . LEU A 1 100 ? -15.702 -1.707 24.464 1.00 90.62 100 LEU A N 1
ATOM 710 C CA . LEU A 1 100 ? -17.024 -2.330 24.363 1.00 90.62 100 LEU A CA 1
ATOM 711 C C . LEU A 1 100 ? -16.913 -3.854 24.404 1.00 90.62 100 LEU A C 1
ATOM 713 O O . LEU A 1 100 ? -16.248 -4.472 23.574 1.00 90.62 100 LEU A O 1
ATOM 717 N N . SER A 1 101 ? -17.674 -4.487 25.292 1.00 89.56 101 SER A N 1
ATOM 718 C CA . SER A 1 101 ? -17.691 -5.947 25.421 1.00 89.56 101 SER A CA 1
ATOM 719 C C . SER A 1 101 ? -19.098 -6.526 25.304 1.00 89.56 101 SER A C 1
ATOM 721 O O . SER A 1 101 ? -20.054 -6.040 25.918 1.00 89.56 101 SER A O 1
ATOM 723 N N . ALA A 1 102 ? -19.249 -7.597 24.517 1.00 86.00 102 ALA A N 1
ATOM 724 C CA . ALA A 1 102 ? -20.517 -8.312 24.403 1.00 86.00 102 ALA A CA 1
ATOM 725 C C . ALA A 1 102 ? -20.385 -9.839 24.253 1.00 86.00 102 ALA A C 1
ATOM 727 O O . ALA A 1 102 ? -19.848 -10.322 23.268 1.00 86.00 102 ALA A O 1
ATOM 728 N N . ASP A 1 103 ? -20.970 -10.654 25.143 1.00 79.31 103 ASP A N 1
ATOM 729 C CA . ASP A 1 103 ? -20.850 -12.132 25.051 1.00 79.31 103 ASP A CA 1
ATOM 730 C C . ASP A 1 103 ? -21.555 -12.688 23.792 1.00 79.31 103 ASP A C 1
ATOM 732 O O . ASP A 1 103 ? -20.946 -13.298 22.910 1.00 79.31 103 ASP A O 1
ATOM 736 N N . LYS A 1 104 ? -22.867 -12.454 23.658 1.00 77.94 104 LYS A N 1
ATOM 737 C CA . LYS A 1 104 ? -23.675 -12.947 22.514 1.00 77.94 104 LYS A CA 1
ATOM 738 C C . LYS A 1 104 ? -24.285 -11.832 21.666 1.00 77.94 104 LYS A C 1
ATOM 740 O O . LYS A 1 104 ? -25.168 -12.101 20.851 1.00 77.94 104 LYS A O 1
ATOM 745 N N . GLY A 1 105 ? -23.898 -10.593 21.937 1.00 74.50 105 GLY A N 1
ATOM 746 C CA . GLY A 1 105 ? -24.526 -9.393 21.401 1.00 74.50 105 GLY A CA 1
ATOM 747 C C . GLY A 1 105 ? -23.995 -8.924 20.048 1.00 74.50 105 GLY A C 1
ATOM 748 O O . GLY A 1 105 ? -23.112 -9.534 19.461 1.00 74.50 105 GLY A O 1
ATOM 749 N N . LEU A 1 106 ? -24.546 -7.821 19.550 1.00 84.06 106 LEU A N 1
ATOM 750 C CA . LEU A 1 106 ? -23.990 -7.065 18.424 1.00 84.06 106 LEU A CA 1
ATOM 751 C C . LEU A 1 106 ? -23.328 -5.805 18.986 1.00 84.06 106 LEU A C 1
ATOM 753 O O . LEU A 1 106 ? -23.949 -5.102 19.780 1.00 84.06 106 LEU A O 1
ATOM 757 N N . ILE A 1 107 ? -22.104 -5.514 18.563 1.00 87.94 107 ILE A N 1
ATOM 758 C CA . ILE A 1 107 ? -21.441 -4.230 18.787 1.00 87.94 107 ILE A CA 1
ATOM 759 C C . ILE A 1 107 ? -21.420 -3.500 17.446 1.00 87.94 107 ILE A C 1
ATOM 761 O O . ILE A 1 107 ? -20.886 -4.010 16.462 1.00 87.94 107 ILE A O 1
ATOM 765 N N . SER A 1 108 ? -22.034 -2.322 17.396 1.00 88.81 108 SER A N 1
ATOM 766 C CA . SER A 1 108 ? -22.046 -1.446 16.227 1.00 88.81 108 SER A CA 1
ATOM 767 C C . SER A 1 108 ? -21.470 -0.093 16.615 1.00 88.81 108 SER A C 1
ATOM 769 O O . SER A 1 108 ? -22.067 0.635 17.408 1.00 88.81 108 SER A O 1
ATOM 771 N N . VAL A 1 109 ? -20.332 0.255 16.028 1.00 90.69 109 VAL A N 1
ATOM 772 C CA . VAL A 1 109 ? -19.661 1.540 16.230 1.00 90.69 109 VAL A CA 1
ATOM 773 C C . VAL A 1 109 ? -19.678 2.313 14.922 1.00 90.69 109 VAL A C 1
ATOM 775 O O . VAL A 1 109 ? -19.227 1.810 13.893 1.00 90.69 109 VAL A O 1
ATOM 778 N N . LEU A 1 110 ? -20.185 3.542 14.975 1.00 88.75 110 LEU A N 1
ATOM 779 C CA . LEU A 1 110 ? -20.128 4.504 13.885 1.00 88.75 110 LEU A CA 1
ATOM 780 C C . LEU A 1 110 ? -19.492 5.803 14.387 1.00 88.75 110 LEU A C 1
ATOM 782 O O . LEU A 1 110 ? -20.053 6.489 15.245 1.00 88.75 110 LEU A O 1
ATOM 786 N N . VAL A 1 111 ? -18.327 6.133 13.837 1.00 89.75 111 VAL A N 1
ATOM 787 C CA . VAL A 1 111 ? -17.616 7.391 14.085 1.00 89.75 111 VAL A CA 1
ATOM 788 C C . VAL A 1 111 ? -17.580 8.165 12.773 1.00 89.75 111 VAL A C 1
ATOM 790 O O . VAL A 1 111 ? -16.969 7.698 11.814 1.00 89.75 111 VAL A O 1
ATOM 793 N N . LEU A 1 112 ? -18.248 9.319 12.727 1.00 89.81 112 LEU A N 1
ATOM 794 C CA . LEU A 1 112 ? -18.168 10.261 11.610 1.00 89.81 112 LEU A CA 1
ATOM 795 C C . LEU A 1 112 ? -17.550 11.563 12.107 1.00 89.81 112 LEU A C 1
ATOM 797 O O . LEU A 1 112 ? -18.093 12.194 13.019 1.00 89.81 112 LEU A O 1
ATOM 801 N N . LEU A 1 113 ? -16.429 11.952 11.511 1.00 90.75 113 LEU A N 1
ATOM 802 C CA . LEU A 1 113 ? -15.751 13.208 11.809 1.00 90.75 113 LEU A CA 1
ATOM 803 C C . LEU A 1 113 ? -15.690 14.044 10.535 1.00 90.75 113 LEU A C 1
ATOM 805 O O . LEU A 1 113 ? -15.121 13.584 9.552 1.00 90.75 113 LEU A O 1
ATOM 809 N N . ASP A 1 114 ? -16.246 15.248 10.588 1.00 93.38 114 ASP A N 1
ATOM 810 C CA . ASP A 1 114 ? -16.111 16.288 9.568 1.00 93.38 114 ASP A CA 1
ATOM 811 C C . ASP A 1 114 ? -15.353 17.451 10.213 1.00 93.38 114 ASP A C 1
ATOM 813 O O . ASP A 1 114 ? -15.898 18.180 11.047 1.00 93.38 114 ASP A O 1
ATOM 817 N N . LEU A 1 115 ? -14.044 17.539 9.953 1.00 91.75 115 LEU A N 1
ATOM 818 C CA . LEU A 1 115 ? -13.178 18.521 10.606 1.00 91.75 115 LEU A CA 1
ATOM 819 C C . LEU A 1 115 ? -12.507 19.420 9.571 1.00 91.75 115 LEU A C 1
ATOM 821 O O . LEU A 1 115 ? -11.771 18.956 8.702 1.00 91.75 115 LEU A O 1
ATOM 825 N N . SER A 1 116 ? -12.650 20.732 9.731 1.00 90.56 116 SER A N 1
ATOM 826 C CA . SER A 1 116 ? -12.043 21.705 8.819 1.00 90.56 116 SER A CA 1
ATOM 827 C C . SER A 1 116 ? -11.170 22.720 9.550 1.00 90.56 116 SER A C 1
ATOM 829 O O . SER A 1 116 ? -11.556 23.297 10.572 1.00 90.56 116 SER A O 1
ATOM 831 N N . ALA A 1 117 ? -9.967 22.972 9.021 1.00 86.81 117 ALA A N 1
ATOM 832 C CA . ALA A 1 117 ? -9.087 24.006 9.553 1.00 86.81 117 ALA A CA 1
ATOM 833 C C . ALA A 1 117 ? -8.256 24.754 8.496 1.00 86.81 117 ALA A C 1
ATOM 835 O O . ALA A 1 117 ? -7.414 24.168 7.834 1.00 86.81 117 ALA A O 1
ATOM 836 N N . ASP A 1 118 ? -8.374 26.083 8.387 1.00 79.88 118 ASP A N 1
ATOM 837 C CA . ASP A 1 118 ? -7.652 26.856 7.348 1.00 79.88 118 ASP A CA 1
ATOM 838 C C . ASP A 1 118 ? -6.120 26.831 7.563 1.00 79.88 118 ASP A C 1
ATOM 840 O O . ASP A 1 118 ? -5.344 26.376 6.721 1.00 79.88 118 ASP A O 1
ATOM 844 N N . LYS A 1 119 ? -5.644 27.289 8.727 1.00 77.88 119 LYS A N 1
ATOM 845 C CA . LYS A 1 119 ? -4.202 27.299 9.082 1.00 77.88 119 LYS A CA 1
ATOM 846 C C . LYS A 1 119 ? -3.869 26.445 10.303 1.00 77.88 119 LYS A C 1
ATOM 848 O O . LYS A 1 119 ? -2.767 26.551 10.840 1.00 77.88 119 LYS A O 1
ATOM 853 N N . GLY A 1 120 ? -4.854 25.705 10.793 1.00 74.38 120 GLY A N 1
ATOM 854 C CA . GLY A 1 120 ? -4.804 24.982 12.054 1.00 74.38 120 GLY A CA 1
ATOM 855 C C . GLY A 1 120 ? -4.108 23.629 11.989 1.00 74.38 120 GLY A C 1
ATOM 856 O O . GLY A 1 120 ? -3.629 23.204 10.947 1.00 74.38 120 GLY A O 1
ATOM 857 N N . LEU A 1 121 ? -4.063 22.938 13.122 1.00 84.88 121 LEU A N 1
ATOM 858 C CA . LEU A 1 121 ? -3.688 21.524 13.192 1.00 84.88 121 LEU A CA 1
ATOM 859 C C . LEU A 1 121 ? -4.962 20.731 13.495 1.00 84.88 121 LEU A C 1
ATOM 861 O O . LEU A 1 121 ? -5.719 21.117 14.385 1.00 84.88 121 LEU A O 1
ATOM 865 N N . ILE A 1 122 ? -5.183 19.639 12.771 1.00 88.50 122 ILE A N 1
ATOM 866 C CA . ILE A 1 122 ? -6.221 18.652 13.064 1.00 88.50 122 ILE A CA 1
ATOM 867 C C . ILE A 1 122 ? -5.508 17.394 13.554 1.00 88.50 122 ILE A C 1
ATOM 869 O O . ILE A 1 122 ? -4.676 16.824 12.849 1.00 88.50 122 ILE A O 1
ATOM 873 N N . SER A 1 123 ? -5.808 16.981 14.782 1.00 89.00 123 SER A N 1
ATOM 874 C CA . SER A 1 123 ? -5.300 15.751 15.382 1.00 89.00 123 SER A CA 1
ATOM 875 C C . SER A 1 123 ? -6.477 14.882 15.786 1.00 89.00 123 SER A C 1
ATOM 877 O O . SER A 1 123 ? -7.247 15.246 16.676 1.00 89.00 123 SER A O 1
ATOM 879 N N . VAL A 1 124 ? -6.589 13.720 15.158 1.00 90.81 124 VAL A N 1
ATOM 880 C CA . VAL A 1 124 ? -7.619 12.731 15.459 1.00 90.81 124 VAL A CA 1
ATOM 881 C C . VAL A 1 124 ? -6.962 11.468 15.984 1.00 90.81 124 VAL A C 1
ATOM 883 O O . VAL A 1 124 ? -6.052 10.926 15.358 1.00 90.81 124 VAL A O 1
ATOM 886 N N . LEU A 1 125 ? -7.448 10.994 17.127 1.00 88.94 125 LEU A N 1
ATOM 887 C CA . LEU A 1 125 ? -7.093 9.707 17.701 1.00 88.94 125 LEU A CA 1
ATOM 888 C C . LEU A 1 125 ? -8.368 8.907 17.977 1.00 88.94 125 LEU A C 1
ATOM 890 O O . LEU A 1 125 ? -9.207 9.318 18.780 1.00 88.94 125 LEU A O 1
ATOM 894 N N . VAL A 1 126 ? -8.501 7.763 17.311 1.00 89.19 126 VAL A N 1
ATOM 895 C CA . VAL A 1 126 ? -9.590 6.803 17.522 1.00 89.19 126 VAL A CA 1
ATOM 896 C C . VAL A 1 126 ? -8.972 5.505 18.023 1.00 89.19 126 VAL A C 1
ATOM 898 O O . VAL A 1 126 ? -8.189 4.892 17.300 1.00 89.19 126 VAL A O 1
ATOM 901 N N . LEU A 1 127 ? -9.302 5.103 19.252 1.00 90.19 127 LEU A N 1
ATOM 902 C CA . LEU A 1 127 ? -8.938 3.799 19.809 1.00 90.19 127 LEU A CA 1
ATOM 903 C C . LEU A 1 127 ? -10.213 3.004 20.078 1.00 90.19 127 LEU A C 1
ATOM 905 O O . LEU A 1 127 ? -11.088 3.471 20.813 1.00 90.19 127 LEU A O 1
ATOM 909 N N . LEU A 1 128 ? -10.309 1.820 19.488 1.00 91.75 128 LEU A N 1
ATOM 910 C CA . LEU A 1 128 ? -11.428 0.905 19.680 1.00 91.75 128 LEU A CA 1
ATOM 911 C C . LEU A 1 128 ? -10.886 -0.416 20.220 1.00 91.75 128 LEU A C 1
ATOM 913 O O . LEU A 1 128 ? -10.126 -1.071 19.516 1.00 91.75 128 LEU A O 1
ATOM 917 N N . ASP A 1 129 ? -11.295 -0.785 21.429 1.00 94.12 129 ASP A N 1
ATOM 918 C CA . ASP A 1 129 ? -11.083 -2.104 22.028 1.00 94.12 129 ASP A CA 1
ATOM 919 C C . ASP A 1 129 ? -12.453 -2.782 22.122 1.00 94.12 129 ASP A C 1
ATOM 921 O O . ASP A 1 129 ? -13.291 -2.402 22.944 1.00 94.12 129 ASP A O 1
ATOM 925 N N . LEU A 1 130 ? -12.750 -3.688 21.183 1.00 92.69 130 LEU A N 1
ATOM 926 C CA . LEU A 1 130 ? -14.064 -4.327 21.101 1.00 92.69 130 LEU A CA 1
ATOM 927 C C . LEU A 1 130 ? -13.932 -5.846 21.173 1.00 92.69 130 LEU A C 1
ATOM 929 O O . LEU A 1 130 ? -13.269 -6.473 20.347 1.00 92.69 130 LEU A O 1
ATOM 933 N N . SER A 1 131 ? -14.667 -6.466 22.090 1.00 91.19 131 SER A N 1
ATOM 934 C CA . SER A 1 131 ? -14.651 -7.919 22.262 1.00 91.19 131 SER A CA 1
ATOM 935 C C . SER A 1 131 ? -16.047 -8.526 22.167 1.00 91.19 131 SER A C 1
ATOM 937 O O . SER A 1 131 ? -17.002 -8.055 22.792 1.00 91.19 131 SER A O 1
ATOM 939 N N . ALA A 1 132 ? -16.185 -9.604 21.387 1.00 87.25 132 ALA A N 1
ATOM 940 C CA . ALA A 1 132 ? -17.435 -10.351 21.309 1.00 87.25 132 ALA A CA 1
ATOM 941 C C . ALA A 1 132 ? -17.271 -11.872 21.142 1.00 87.25 132 ALA A C 1
ATOM 943 O O . ALA A 1 132 ? -16.857 -12.342 20.093 1.00 87.25 132 ALA A O 1
ATOM 944 N N . ASP A 1 133 ? -17.694 -12.691 22.116 1.00 81.56 133 ASP A N 1
ATOM 945 C CA . ASP A 1 133 ? -17.487 -14.160 22.070 1.00 81.56 133 ASP A CA 1
ATOM 946 C C . ASP A 1 133 ? -18.214 -14.821 20.876 1.00 81.56 133 ASP A C 1
ATOM 948 O O . ASP A 1 133 ? -17.608 -15.457 20.011 1.00 81.56 133 ASP A O 1
ATOM 952 N N . LYS A 1 134 ? -19.537 -14.655 20.777 1.00 79.50 134 LYS A N 1
ATOM 953 C CA . LYS A 1 134 ? -20.357 -15.209 19.670 1.00 79.50 134 LYS A CA 1
ATOM 954 C C . LYS A 1 134 ? -21.043 -14.139 18.823 1.00 79.50 134 LYS A C 1
ATOM 956 O O . LYS A 1 134 ? -21.896 -14.472 18.000 1.00 79.50 134 LYS A O 1
ATOM 961 N N . GLY A 1 135 ? -20.744 -12.880 19.106 1.00 75.94 135 GLY A N 1
ATOM 962 C CA . GLY A 1 135 ? -21.426 -11.717 18.565 1.00 75.94 135 GLY A CA 1
ATOM 963 C C . GLY A 1 135 ? -20.976 -11.300 17.170 1.00 75.94 135 GLY A C 1
ATOM 964 O O . GLY A 1 135 ? -20.177 -11.964 16.524 1.00 75.94 135 GLY A O 1
ATOM 965 N N . LEU A 1 136 ? -21.494 -10.172 16.700 1.00 84.38 136 LEU A N 1
ATOM 966 C CA . LEU A 1 136 ? -20.966 -9.469 15.528 1.00 84.38 136 LEU A CA 1
ATOM 967 C C . LEU A 1 136 ? -20.365 -8.152 16.018 1.00 84.38 136 LEU A C 1
ATOM 969 O O . LEU A 1 136 ? -20.979 -7.470 16.835 1.00 84.38 136 LEU A O 1
ATOM 973 N N . ILE A 1 137 ? -19.186 -7.804 15.516 1.00 88.12 137 ILE A N 1
ATOM 974 C CA . ILE A 1 137 ? -18.569 -6.491 15.681 1.00 88.12 137 ILE A CA 1
ATOM 975 C C . ILE A 1 137 ? -18.596 -5.813 14.313 1.00 88.12 137 ILE A C 1
ATOM 977 O O . ILE A 1 137 ? -18.061 -6.341 13.338 1.00 88.12 137 ILE A O 1
ATOM 981 N N . SER A 1 138 ? -19.251 -4.659 14.233 1.00 88.50 138 SER A N 1
ATOM 982 C CA . SER A 1 138 ? -19.301 -3.821 13.039 1.00 88.50 138 SER A CA 1
ATOM 983 C C . SER A 1 138 ? -18.760 -2.442 13.380 1.00 88.50 138 SER A C 1
ATOM 985 O O . SER A 1 138 ? -19.365 -1.719 14.171 1.00 88.50 138 SER A O 1
ATOM 987 N N . VAL A 1 139 ? -17.651 -2.067 12.754 1.00 91.19 139 VAL A N 1
ATOM 988 C CA . VAL A 1 139 ? -17.032 -0.749 12.899 1.00 91.19 139 VAL A CA 1
ATOM 989 C C . VAL A 1 139 ? -17.086 -0.024 11.565 1.00 91.19 139 VAL A C 1
ATOM 991 O O . VAL A 1 139 ? -16.644 -0.553 10.545 1.00 91.19 139 VAL A O 1
ATOM 994 N N . LEU A 1 140 ? -17.612 1.197 11.588 1.00 88.75 140 LEU A N 1
ATOM 995 C CA . LEU A 1 140 ? -17.580 2.135 10.477 1.00 88.75 140 LEU A CA 1
ATOM 996 C C . LEU A 1 140 ? -16.971 3.455 10.963 1.00 88.75 140 LEU A C 1
ATOM 998 O O . LEU A 1 140 ? -17.568 4.152 11.783 1.00 88.75 140 LEU A O 1
ATOM 1002 N N . ALA A 1 141 ? -15.785 3.787 10.462 1.00 89.19 141 ALA A N 1
ATOM 1003 C CA . ALA A 1 141 ? -15.105 5.046 10.744 1.00 89.19 141 ALA A CA 1
ATOM 1004 C C . ALA A 1 141 ? -14.962 5.840 9.442 1.00 89.19 141 ALA A C 1
ATOM 1006 O O . ALA A 1 141 ? -14.259 5.393 8.536 1.00 89.19 141 ALA A O 1
ATOM 1007 N N . LEU A 1 142 ? -15.644 6.986 9.347 1.00 90.56 142 LEU A N 1
ATOM 1008 C CA . LEU A 1 142 ? -15.523 7.921 8.224 1.00 90.56 142 LEU A CA 1
ATOM 1009 C C . LEU A 1 142 ? -14.943 9.235 8.737 1.00 90.56 142 LEU A C 1
ATOM 1011 O O . LEU A 1 142 ? -15.511 9.854 9.640 1.00 90.56 142 LEU A O 1
ATOM 1015 N N . LEU A 1 143 ? -13.805 9.639 8.192 1.00 91.62 143 LEU A N 1
ATOM 1016 C CA . LEU A 1 143 ? -13.149 10.887 8.556 1.00 91.62 143 LEU A CA 1
ATOM 1017 C C . LEU A 1 143 ? -12.971 11.718 7.287 1.00 91.62 143 LEU A C 1
ATOM 1019 O O . LEU A 1 143 ? -12.197 11.324 6.420 1.00 91.62 143 LEU A O 1
ATOM 1023 N N . ASP A 1 144 ? -13.676 12.841 7.220 1.00 94.25 144 ASP A N 1
ATOM 1024 C CA . ASP A 1 144 ? -13.526 13.889 6.211 1.00 94.25 144 ASP A CA 1
ATOM 1025 C C . ASP A 1 144 ? -12.795 15.060 6.872 1.00 94.25 144 ASP A C 1
ATOM 1027 O O . ASP A 1 144 ? -13.354 15.755 7.726 1.00 94.25 144 ASP A O 1
ATOM 1031 N N . LEU A 1 145 ? -11.496 15.204 6.587 1.00 92.81 145 LEU A N 1
ATOM 1032 C CA . LEU A 1 145 ? -10.669 16.236 7.212 1.00 92.81 145 LEU A CA 1
ATOM 1033 C C . LEU A 1 145 ? -10.019 17.117 6.149 1.00 92.81 145 LEU A C 1
ATOM 1035 O O . LEU A 1 145 ? -9.284 16.643 5.283 1.00 92.81 145 LEU A O 1
ATOM 1039 N N . SER A 1 146 ? -10.188 18.428 6.282 1.00 91.31 146 SER A N 1
ATOM 1040 C CA . SER A 1 146 ? -9.629 19.394 5.337 1.00 91.31 146 SER A CA 1
ATOM 1041 C C . SER A 1 146 ? -8.776 20.450 6.031 1.00 91.31 146 SER A C 1
ATOM 1043 O O . SER A 1 146 ? -9.165 21.037 7.047 1.00 91.31 146 SER A O 1
ATOM 1045 N N . ALA A 1 147 ? -7.592 20.725 5.473 1.00 87.38 147 ALA A N 1
ATOM 1046 C CA . ALA A 1 147 ? -6.749 21.817 5.946 1.00 87.38 147 ALA A CA 1
ATOM 1047 C C . ALA A 1 147 ? -5.931 22.521 4.852 1.00 87.38 147 ALA A C 1
ATOM 1049 O O . ALA A 1 147 ? -5.044 21.929 4.256 1.00 87.38 147 ALA A O 1
ATOM 1050 N N . ASP A 1 148 ? -6.118 23.830 4.637 1.00 81.00 148 ASP A N 1
ATOM 1051 C CA . ASP A 1 148 ? -5.420 24.566 3.557 1.00 81.00 148 ASP A CA 1
ATOM 1052 C C . ASP A 1 148 ? -3.891 24.599 3.775 1.00 81.00 148 ASP A C 1
ATOM 1054 O O . ASP A 1 148 ? -3.097 24.156 2.943 1.00 81.00 148 ASP A O 1
ATOM 1058 N N . LYS A 1 149 ? -3.437 25.098 4.930 1.00 78.75 149 LYS A N 1
ATOM 1059 C CA . LYS A 1 149 ? -1.999 25.201 5.278 1.00 78.75 149 LYS A CA 1
ATOM 1060 C C . LYS A 1 149 ? -1.604 24.380 6.504 1.00 78.75 149 LYS A C 1
ATOM 1062 O O . LYS A 1 149 ? -0.475 24.505 6.978 1.00 78.75 149 LYS A O 1
ATOM 1067 N N . GLY A 1 150 ? -2.553 23.636 7.051 1.00 74.94 150 GLY A N 1
ATOM 1068 C CA . GLY A 1 150 ? -2.438 22.942 8.322 1.00 74.94 150 GLY A CA 1
ATOM 1069 C C . GLY A 1 150 ? -1.704 21.609 8.269 1.00 74.94 150 GLY A C 1
ATOM 1070 O O . GLY A 1 150 ? -1.222 21.178 7.230 1.00 74.94 150 GLY A O 1
ATOM 1071 N N . LEU A 1 151 ? -1.634 20.936 9.412 1.00 84.25 151 LEU A N 1
ATOM 1072 C CA . LEU A 1 151 ? -1.259 19.522 9.495 1.00 84.25 151 LEU A CA 1
ATOM 1073 C C . LEU A 1 151 ? -2.526 18.730 9.827 1.00 84.25 151 LEU A C 1
ATOM 1075 O O . LEU A 1 151 ? -3.306 19.149 10.681 1.00 84.25 151 LEU A O 1
ATOM 1079 N N . ILE A 1 152 ? -2.712 17.597 9.163 1.00 88.62 152 ILE A N 1
ATOM 1080 C CA . ILE A 1 152 ? -3.718 16.596 9.503 1.00 88.62 152 ILE A CA 1
ATOM 1081 C C . ILE A 1 152 ? -2.967 15.360 9.993 1.00 88.62 152 ILE A C 1
ATOM 1083 O O . ILE A 1 152 ? -2.158 14.785 9.266 1.00 88.62 152 ILE A O 1
ATOM 1087 N N . SER A 1 153 ? -3.208 14.971 11.241 1.00 88.62 153 SER A N 1
ATOM 1088 C CA . SER A 1 153 ? -2.658 13.759 11.842 1.00 88.62 153 SER A CA 1
ATOM 1089 C C . SER A 1 153 ? -3.802 12.865 12.290 1.00 88.62 153 SER A C 1
ATOM 1091 O O . SER A 1 153 ? -4.556 13.234 13.191 1.00 88.62 153 SER A O 1
ATOM 1093 N N . VAL A 1 154 ? -3.901 11.681 11.695 1.00 89.94 154 VAL A N 1
ATOM 1094 C CA . VAL A 1 154 ? -4.884 10.660 12.061 1.00 89.94 154 VAL A CA 1
ATOM 1095 C C . VAL A 1 154 ? -4.152 9.445 12.607 1.00 89.94 154 VAL A C 1
ATOM 1097 O O . VAL A 1 154 ? -3.278 8.890 11.943 1.00 89.94 154 VAL A O 1
ATOM 1100 N N . LEU A 1 155 ? -4.523 9.033 13.815 1.00 87.31 155 LEU A N 1
ATOM 1101 C CA . LEU A 1 155 ? -4.105 7.779 14.428 1.00 87.31 155 LEU A CA 1
ATOM 1102 C C . LEU A 1 155 ? -5.353 6.947 14.743 1.00 87.31 155 LEU A C 1
ATOM 1104 O O . LEU A 1 155 ? -6.166 7.337 15.579 1.00 87.31 155 LEU A O 1
ATOM 1108 N N . ALA A 1 156 ? -5.502 5.812 14.069 1.00 87.50 156 ALA A N 1
ATOM 1109 C CA . ALA A 1 156 ? -6.593 4.870 14.291 1.00 87.50 156 ALA A CA 1
ATOM 1110 C C . ALA A 1 156 ? -6.012 3.533 14.760 1.00 87.50 156 ALA A C 1
ATOM 1112 O O . ALA A 1 156 ? -5.268 2.905 14.009 1.00 87.50 156 ALA A O 1
ATOM 1113 N N . LEU A 1 157 ? -6.328 3.119 15.991 1.00 89.31 157 LEU A N 1
ATOM 1114 C CA . LEU A 1 157 ? -5.970 1.802 16.527 1.00 89.31 157 LEU A CA 1
ATOM 1115 C C . LEU A 1 157 ? -7.250 1.018 16.810 1.00 89.31 157 LEU A C 1
ATOM 1117 O O . LEU A 1 157 ? -8.112 1.484 17.557 1.00 89.31 157 LEU A O 1
ATOM 1121 N N . LEU A 1 158 ? -7.385 -0.146 16.191 1.00 91.38 158 LEU A N 1
ATOM 1122 C CA . LEU A 1 158 ? -8.532 -1.026 16.369 1.00 91.38 158 LEU A CA 1
ATOM 1123 C C . LEU A 1 158 ? -8.018 -2.380 16.857 1.00 91.38 158 LEU A C 1
ATOM 1125 O O . LEU A 1 158 ? -7.337 -3.055 16.095 1.00 91.38 158 LEU A O 1
ATOM 1129 N N . ASP A 1 159 ? -8.360 -2.748 18.088 1.00 93.50 159 ASP A N 1
ATOM 1130 C CA . ASP A 1 159 ? -8.137 -4.067 18.688 1.00 93.50 159 ASP A CA 1
ATOM 1131 C C . ASP A 1 159 ? -9.499 -4.757 18.820 1.00 93.50 159 ASP A C 1
ATOM 1133 O O . ASP A 1 159 ? -10.318 -4.394 19.670 1.00 93.50 159 ASP A O 1
ATOM 1137 N N . LEU A 1 160 ? -9.812 -5.662 17.887 1.00 92.44 160 LEU A N 1
ATOM 1138 C CA . LEU A 1 160 ? -11.119 -6.317 17.836 1.00 92.44 160 LEU A CA 1
ATOM 1139 C C . LEU A 1 160 ? -10.968 -7.835 17.935 1.00 92.44 160 LEU A C 1
ATOM 1141 O O . LEU A 1 160 ? -10.308 -8.468 17.110 1.00 92.44 160 LEU A O 1
ATOM 1145 N N . SER A 1 161 ? -11.679 -8.453 18.874 1.00 91.19 161 SER A N 1
ATOM 1146 C CA . SER A 1 161 ? -11.616 -9.902 19.086 1.00 91.19 161 SER A CA 1
ATOM 1147 C C . SER A 1 161 ? -12.992 -10.563 19.059 1.00 91.19 161 SER A C 1
ATOM 1149 O O . SER A 1 161 ? -13.950 -10.090 19.677 1.00 91.19 161 SER A O 1
ATOM 1151 N N . ALA A 1 162 ? -13.108 -11.695 18.355 1.00 87.00 162 ALA A N 1
ATOM 1152 C CA . ALA A 1 162 ? -14.327 -12.500 18.366 1.00 87.00 162 ALA A CA 1
ATOM 1153 C C . ALA A 1 162 ? -14.099 -14.014 18.198 1.00 87.00 162 ALA A C 1
ATOM 1155 O O . ALA A 1 162 ? -13.668 -14.458 17.145 1.00 87.00 162 ALA A O 1
ATOM 1156 N N . ASP A 1 163 ? -14.475 -14.863 19.167 1.00 82.00 163 ASP A N 1
ATOM 1157 C CA . ASP A 1 163 ? -14.241 -16.329 19.083 1.00 82.00 163 ASP A CA 1
ATOM 1158 C C . ASP A 1 163 ? -14.987 -16.964 17.890 1.00 82.00 163 ASP A C 1
ATOM 1160 O O . ASP A 1 163 ? -14.385 -17.536 16.978 1.00 82.00 163 ASP A O 1
ATOM 1164 N N . LYS A 1 164 ? -16.319 -16.854 17.853 1.00 78.38 164 LYS A N 1
ATOM 1165 C CA . LYS A 1 164 ? -17.165 -17.439 16.784 1.00 78.38 164 LYS A CA 1
ATOM 1166 C C . LYS A 1 164 ? -17.884 -16.398 15.932 1.00 78.38 164 LYS A C 1
ATOM 1168 O O . LYS A 1 164 ? -18.723 -16.767 15.109 1.00 78.38 164 LYS A O 1
ATOM 1173 N N . GLY A 1 165 ? -17.627 -15.128 16.206 1.00 74.06 165 GLY A N 1
ATOM 1174 C CA . GLY A 1 165 ? -18.351 -13.998 15.652 1.00 74.06 165 GLY A CA 1
ATOM 1175 C C . GLY A 1 165 ? -17.941 -13.598 14.241 1.00 74.06 165 GLY A C 1
ATOM 1176 O O . GLY A 1 165 ? -17.117 -14.238 13.600 1.00 74.06 165 GLY A O 1
ATOM 1177 N N . LEU A 1 166 ? -18.523 -12.512 13.748 1.00 82.50 166 LEU A N 1
ATOM 1178 C CA . LEU A 1 166 ? -18.048 -11.815 12.551 1.00 82.50 166 LEU A CA 1
ATOM 1179 C C . LEU A 1 166 ? -17.452 -10.480 12.998 1.00 82.50 166 LEU A C 1
ATOM 1181 O O . LEU A 1 166 ? -18.044 -9.798 13.830 1.00 82.50 166 LEU A O 1
ATOM 1185 N N . ILE A 1 167 ? -16.305 -10.115 12.437 1.00 85.81 167 ILE A N 1
ATOM 1186 C CA . ILE A 1 167 ? -15.713 -8.786 12.555 1.00 85.81 167 ILE A CA 1
ATOM 1187 C C . ILE A 1 167 ? -15.779 -8.141 11.172 1.00 85.81 167 ILE A C 1
ATOM 1189 O O . ILE A 1 167 ? -15.236 -8.671 10.202 1.00 85.81 167 ILE A O 1
ATOM 1193 N N . SER A 1 168 ? -16.470 -7.010 11.071 1.00 86.62 168 SER A N 1
ATOM 1194 C CA . SER A 1 168 ? -16.553 -6.198 9.859 1.00 86.62 168 SER A CA 1
ATOM 1195 C C . SER A 1 168 ? -16.045 -4.799 10.164 1.00 86.62 168 SER A C 1
ATOM 1197 O O . SER A 1 168 ? -16.652 -4.080 10.957 1.00 86.62 168 SER A O 1
ATOM 1199 N N . VAL A 1 169 ? -14.958 -4.402 9.511 1.00 89.38 169 VAL A N 1
ATOM 1200 C CA . VAL A 1 169 ? -14.341 -3.084 9.671 1.00 89.38 169 VAL A CA 1
ATOM 1201 C C . VAL A 1 169 ? -14.349 -2.362 8.333 1.00 89.38 169 VAL A C 1
ATOM 1203 O O . VAL A 1 169 ? -13.852 -2.888 7.337 1.00 89.38 169 VAL A O 1
ATOM 1206 N N . LEU A 1 170 ? -14.901 -1.152 8.324 1.00 86.88 170 LEU A N 1
ATOM 1207 C CA . LEU A 1 170 ? -14.819 -0.211 7.214 1.00 86.88 170 LEU A CA 1
ATOM 1208 C C . LEU A 1 170 ? -14.210 1.100 7.715 1.00 86.88 170 LEU A C 1
ATOM 1210 O O . LEU A 1 170 ? -14.807 1.790 8.542 1.00 86.88 170 LEU A O 1
ATOM 1214 N N . VAL A 1 171 ? -13.030 1.435 7.198 1.00 88.00 171 VAL A N 1
ATOM 1215 C CA . VAL A 1 171 ? -12.347 2.708 7.451 1.00 88.00 171 VAL A CA 1
ATOM 1216 C C . VAL A 1 171 ? -12.267 3.473 6.138 1.00 88.00 171 VAL A C 1
ATOM 1218 O O . VAL A 1 171 ? -11.667 2.980 5.183 1.00 88.00 171 VAL A O 1
ATOM 1221 N N . LEU A 1 172 ? -12.869 4.662 6.100 1.00 90.00 172 LEU A N 1
ATOM 1222 C CA . LEU A 1 172 ? -12.747 5.612 4.995 1.00 90.00 172 LEU A CA 1
ATOM 1223 C C . LEU A 1 172 ? -12.115 6.896 5.523 1.00 90.00 172 LEU A C 1
ATOM 1225 O O . LEU A 1 172 ? -12.675 7.530 6.421 1.00 90.00 172 LEU A O 1
ATOM 1229 N N . LEU A 1 173 ? -10.962 7.270 4.975 1.00 91.31 173 LEU A N 1
ATOM 1230 C CA . LEU A 1 173 ? -10.335 8.560 5.254 1.00 91.31 173 LEU A CA 1
ATOM 1231 C C . LEU A 1 173 ? -10.313 9.372 3.960 1.00 91.31 173 LEU A C 1
ATOM 1233 O O . LEU A 1 173 ? -9.651 8.953 3.015 1.00 91.31 173 LEU A O 1
ATOM 1237 N N . ASP A 1 174 ? -11.016 10.500 3.949 1.00 93.50 174 ASP A N 1
ATOM 1238 C CA . ASP A 1 174 ? -10.970 11.527 2.905 1.00 93.50 174 ASP A CA 1
ATOM 1239 C C . ASP A 1 174 ? -10.244 12.740 3.492 1.00 93.50 174 ASP A C 1
ATOM 1241 O O . ASP A 1 174 ? -10.793 13.475 4.317 1.00 93.50 174 ASP A O 1
ATOM 1245 N N . LEU A 1 175 ? -8.950 12.872 3.188 1.00 92.31 175 LEU A N 1
ATOM 1246 C CA . LEU A 1 175 ? -8.108 13.912 3.777 1.00 92.31 175 LEU A CA 1
ATOM 1247 C C . LEU A 1 175 ? -7.534 14.810 2.686 1.00 92.31 175 LEU A C 1
ATOM 1249 O O . LEU A 1 175 ? -6.817 14.354 1.794 1.00 92.31 175 LEU A O 1
ATOM 1253 N N . SER A 1 176 ? -7.747 16.116 2.815 1.00 91.25 176 SER A N 1
ATOM 1254 C CA . SER A 1 176 ? -7.250 17.094 1.845 1.00 91.25 176 SER A CA 1
ATOM 1255 C C . SER A 1 176 ? -6.400 18.178 2.499 1.00 91.25 176 SER A C 1
ATOM 1257 O O . SER A 1 176 ? -6.783 18.787 3.503 1.00 91.25 176 SER A O 1
ATOM 1259 N N . ALA A 1 177 ? -5.225 18.454 1.922 1.00 87.06 177 ALA A N 1
ATOM 1260 C CA . ALA A 1 177 ? -4.385 19.561 2.364 1.00 87.06 177 ALA A CA 1
ATOM 1261 C C . ALA A 1 177 ? -3.601 20.257 1.240 1.00 87.06 177 ALA A C 1
ATOM 1263 O O . ALA A 1 177 ? -2.696 19.676 0.657 1.00 87.06 177 ALA A O 1
ATOM 1264 N N . ASP A 1 178 ? -3.847 21.548 0.974 1.00 82.00 178 ASP A N 1
ATOM 1265 C CA . ASP A 1 178 ? -3.205 22.267 -0.152 1.00 82.00 178 ASP A CA 1
ATOM 1266 C C . ASP A 1 178 ? -1.675 22.366 0.019 1.00 82.00 178 ASP A C 1
ATOM 1268 O O . ASP A 1 178 ? -0.893 21.904 -0.813 1.00 82.00 178 ASP A O 1
ATOM 1272 N N . LYS A 1 179 ? -1.204 22.944 1.130 1.00 78.81 179 LYS A N 1
ATOM 1273 C CA . LYS A 1 179 ? 0.240 23.080 1.439 1.00 78.81 179 LYS A CA 1
ATOM 1274 C C . LYS A 1 179 ? 0.674 22.304 2.679 1.00 78.81 179 LYS A C 1
ATOM 1276 O O . LYS A 1 179 ? 1.813 22.454 3.118 1.00 78.81 179 LYS A O 1
ATOM 1281 N N . GLY A 1 180 ? -0.257 21.574 3.275 1.00 74.19 180 GLY A N 1
ATOM 1282 C CA . GLY A 1 180 ? -0.102 20.930 4.567 1.00 74.19 180 GLY A CA 1
ATOM 1283 C C . GLY A 1 180 ? 0.658 19.611 4.537 1.00 74.19 180 GLY A C 1
ATOM 1284 O O . GLY A 1 180 ? 1.142 19.162 3.505 1.00 74.19 180 GLY A O 1
ATOM 1285 N N . LEU A 1 181 ? 0.753 18.972 5.697 1.00 82.81 181 LEU A N 1
ATOM 1286 C CA . LEU A 1 181 ? 1.192 17.581 5.818 1.00 82.81 181 LEU A CA 1
ATOM 1287 C C . LEU A 1 181 ? -0.027 16.744 6.210 1.00 82.81 181 LEU A C 1
ATOM 1289 O O . LEU A 1 181 ? -0.785 17.142 7.093 1.00 82.81 181 LEU A O 1
ATOM 1293 N N . ILE A 1 182 ? -0.192 15.594 5.567 1.00 87.12 182 ILE A N 1
ATOM 1294 C CA . ILE A 1 182 ? -1.149 14.559 5.949 1.00 87.12 182 ILE A CA 1
ATOM 1295 C C . ILE A 1 182 ? -0.339 13.372 6.465 1.00 87.12 182 ILE A C 1
ATOM 1297 O O . ILE A 1 182 ? 0.508 12.829 5.754 1.00 87.12 182 ILE A O 1
ATOM 1301 N N . SER A 1 183 ? -0.579 12.985 7.714 1.00 87.00 183 SER A N 1
ATOM 1302 C CA . SER A 1 183 ? 0.027 11.816 8.346 1.00 87.00 183 SER A CA 1
ATOM 1303 C C . SER A 1 183 ? -1.071 10.886 8.835 1.00 87.00 183 SER A C 1
ATOM 1305 O O . SER A 1 183 ? -1.832 11.244 9.733 1.00 87.00 183 SER A O 1
ATOM 1307 N N . VAL A 1 184 ? -1.117 9.681 8.280 1.00 88.50 184 VAL A N 1
ATOM 1308 C CA . VAL A 1 184 ? -2.055 8.629 8.674 1.00 88.50 184 VAL A CA 1
ATOM 1309 C C . VAL A 1 184 ? -1.273 7.458 9.250 1.00 88.50 184 VAL A C 1
ATOM 1311 O O . VAL A 1 184 ? -0.384 6.919 8.591 1.00 88.50 184 VAL A O 1
ATOM 1314 N N . LEU A 1 185 ? -1.625 7.057 10.469 1.00 84.56 185 LEU A N 1
ATOM 1315 C CA . LEU A 1 185 ? -1.197 5.807 11.088 1.00 84.56 185 LEU A CA 1
ATOM 1316 C C . LEU A 1 185 ? -2.441 4.980 11.428 1.00 84.56 185 LEU A C 1
ATOM 1318 O O . LEU A 1 185 ? -3.211 5.352 12.312 1.00 84.56 185 LEU A O 1
ATOM 1322 N N . ALA A 1 186 ? -2.635 3.872 10.720 1.00 85.62 186 ALA A N 1
ATOM 1323 C CA . ALA A 1 186 ? -3.736 2.942 10.947 1.00 85.62 186 ALA A CA 1
ATOM 1324 C C . ALA A 1 186 ? -3.172 1.587 11.387 1.00 85.62 186 ALA A C 1
ATOM 1326 O O . ALA A 1 186 ? -2.439 0.963 10.621 1.00 85.62 186 ALA A O 1
ATOM 1327 N N . LEU A 1 187 ? -3.494 1.153 12.608 1.00 87.44 187 LEU A N 1
ATOM 1328 C CA . LEU A 1 187 ? -3.153 -0.171 13.132 1.00 87.44 187 LEU A CA 1
ATOM 1329 C C . LEU A 1 187 ? -4.447 -0.941 13.393 1.00 87.44 187 LEU A C 1
ATOM 1331 O O . LEU A 1 187 ? -5.290 -0.490 14.170 1.00 87.44 187 LEU A O 1
ATOM 1335 N N . LEU A 1 188 ? -4.614 -2.077 12.730 1.00 89.69 188 LEU A N 1
ATOM 1336 C CA . LEU A 1 188 ? -5.744 -2.975 12.940 1.00 89.69 188 LEU A CA 1
ATOM 1337 C C . LEU A 1 188 ? -5.189 -4.308 13.443 1.00 89.69 188 LEU A C 1
ATOM 1339 O O . LEU A 1 188 ? -4.491 -4.973 12.686 1.00 89.69 188 LEU A O 1
ATOM 1343 N N . ASP A 1 189 ? -5.512 -4.666 14.682 1.00 91.50 189 ASP A N 1
ATOM 1344 C CA . ASP A 1 189 ? -5.262 -5.971 15.300 1.00 91.50 189 ASP A CA 1
ATOM 1345 C C . ASP A 1 189 ? -6.613 -6.678 15.452 1.00 91.50 189 ASP A C 1
ATOM 1347 O O . ASP A 1 189 ? -7.450 -6.278 16.265 1.00 91.50 189 ASP A O 1
ATOM 1351 N N . LEU A 1 190 ? -6.894 -7.655 14.583 1.00 91.12 190 LEU A N 1
ATOM 1352 C CA . LEU A 1 190 ? -8.183 -8.350 14.571 1.00 91.12 190 LEU A CA 1
ATOM 1353 C C . LEU A 1 190 ? -7.991 -9.855 14.716 1.00 91.12 190 LEU A C 1
ATOM 1355 O O . LEU A 1 190 ? -7.327 -10.495 13.900 1.00 91.12 190 LEU A O 1
ATOM 1359 N N . SER A 1 191 ? -8.679 -10.456 15.682 1.00 90.19 191 SER A N 1
ATOM 1360 C CA . SER A 1 191 ? -8.580 -11.893 15.942 1.00 90.19 191 SER A CA 1
ATOM 1361 C C . SER A 1 191 ? -9.939 -12.586 15.942 1.00 90.19 191 SER A C 1
ATOM 1363 O O . SER A 1 191 ? -10.899 -12.134 16.572 1.00 90.19 191 SER A O 1
ATOM 1365 N N . ALA A 1 192 ? -10.037 -13.726 15.246 1.00 85.44 192 ALA A N 1
ATOM 1366 C CA . ALA A 1 192 ? -11.226 -14.570 15.297 1.00 85.44 192 ALA A CA 1
ATOM 1367 C C . ALA A 1 192 ? -10.952 -16.077 15.145 1.00 85.44 192 ALA A C 1
ATOM 1369 O O . ALA A 1 192 ? -10.539 -16.527 14.086 1.00 85.44 192 ALA A O 1
ATOM 1370 N N . ASP A 1 193 ? -11.265 -16.917 16.145 1.00 81.75 193 ASP A N 1
ATOM 1371 C CA . ASP A 1 193 ? -10.977 -18.373 16.090 1.00 81.75 193 ASP A CA 1
ATOM 1372 C C . ASP A 1 193 ? -11.734 -19.063 14.936 1.00 81.75 193 ASP A C 1
ATOM 1374 O O . ASP A 1 193 ? -11.135 -19.647 14.029 1.00 81.75 193 ASP A O 1
ATOM 1378 N N . LYS A 1 194 ? -13.068 -18.985 14.925 1.00 77.12 194 LYS A N 1
ATOM 1379 C CA . LYS A 1 194 ? -13.926 -19.628 13.902 1.00 77.12 194 LYS A CA 1
ATOM 1380 C C . LYS A 1 194 ? -14.704 -18.633 13.046 1.00 77.12 194 LYS A C 1
ATOM 1382 O O . LYS A 1 194 ? -15.537 -19.054 12.242 1.00 77.12 194 LYS A O 1
ATOM 1387 N N . GLY A 1 195 ? -14.496 -17.348 13.290 1.00 71.88 195 GLY A N 1
ATOM 1388 C CA . GLY A 1 195 ? -15.262 -16.256 12.716 1.00 71.88 195 GLY A CA 1
ATOM 1389 C C . GLY A 1 195 ? -14.886 -15.886 11.287 1.00 71.88 195 GLY A C 1
ATOM 1390 O O . GLY A 1 195 ? -14.035 -16.504 10.657 1.00 71.88 195 GLY A O 1
ATOM 1391 N N . LEU A 1 196 ? -15.527 -14.849 10.764 1.00 79.62 196 LEU A N 1
ATOM 1392 C CA . LEU A 1 196 ? -15.108 -14.181 9.530 1.00 79.62 196 LEU A CA 1
ATOM 1393 C C . LEU A 1 196 ? -14.564 -12.804 9.918 1.00 79.62 196 LEU A C 1
ATOM 1395 O O . LEU A 1 196 ? -15.180 -12.110 10.723 1.00 79.62 196 LEU A O 1
ATOM 1399 N N . ILE A 1 197 ? -13.431 -12.421 9.338 1.00 81.31 197 ILE A N 1
ATOM 1400 C CA . ILE A 1 197 ? -12.874 -11.074 9.421 1.00 81.31 197 ILE A CA 1
ATOM 1401 C C . ILE A 1 197 ? -12.964 -10.464 8.023 1.00 81.31 197 ILE A C 1
ATOM 1403 O O . ILE A 1 197 ? -12.430 -11.010 7.056 1.00 81.31 197 ILE A O 1
ATOM 1407 N N . SER A 1 198 ? -13.672 -9.344 7.910 1.00 81.50 198 SER A N 1
ATOM 1408 C CA . SER A 1 198 ? -13.787 -8.561 6.683 1.00 81.50 198 SER A CA 1
ATOM 1409 C C . SER A 1 198 ? -13.302 -7.146 6.951 1.00 81.50 198 SER A C 1
ATOM 1411 O O . SER A 1 198 ? -13.914 -6.424 7.736 1.00 81.50 198 SER A O 1
ATOM 1413 N N . VAL A 1 199 ? -12.234 -6.742 6.270 1.00 85.12 199 VAL A N 1
ATOM 1414 C CA . VAL A 1 199 ? -11.644 -5.408 6.397 1.00 85.12 199 VAL A CA 1
ATOM 1415 C C . VAL A 1 199 ? -11.681 -4.704 5.051 1.00 85.12 199 VAL A C 1
ATOM 1417 O O . VAL A 1 199 ? -11.210 -5.235 4.044 1.00 85.12 199 VAL A O 1
ATOM 1420 N N . LEU A 1 200 ? -12.230 -3.494 5.049 1.00 81.56 200 LEU A N 1
ATOM 1421 C CA . LEU A 1 200 ? -12.178 -2.569 3.930 1.00 81.56 200 LEU A CA 1
ATOM 1422 C C . LEU A 1 200 ? -11.557 -1.254 4.405 1.00 81.56 200 LEU A C 1
ATOM 1424 O O . LEU A 1 200 ? -12.115 -0.575 5.265 1.00 81.56 200 LEU A O 1
ATOM 1428 N N . VAL A 1 201 ? -10.408 -0.906 3.836 1.00 85.94 201 VAL A N 1
ATOM 1429 C CA . VAL A 1 201 ? -9.735 0.376 4.073 1.00 85.94 201 VAL A CA 1
ATOM 1430 C C . VAL A 1 201 ? -9.691 1.125 2.751 1.00 85.94 201 VAL A C 1
ATOM 1432 O O . VAL A 1 201 ? -9.081 0.630 1.804 1.00 85.94 201 VAL A O 1
ATOM 1435 N N . LEU A 1 202 ? -10.330 2.295 2.679 1.00 86.75 202 LEU A N 1
ATOM 1436 C CA . LEU A 1 202 ? -10.149 3.230 1.566 1.00 86.75 202 LEU A CA 1
ATOM 1437 C C . LEU A 1 202 ? -9.509 4.511 2.105 1.00 86.75 202 LEU A C 1
ATOM 1439 O O . LEU A 1 202 ? -10.051 5.135 3.021 1.00 86.75 202 LEU A O 1
ATOM 1443 N N . LEU A 1 203 ? -8.364 4.887 1.547 1.00 88.69 203 LEU A N 1
ATOM 1444 C CA . LEU A 1 203 ? -7.715 6.163 1.831 1.00 88.69 203 LEU A CA 1
ATOM 1445 C C . LEU A 1 203 ? -7.750 7.004 0.556 1.00 88.69 203 LEU A C 1
ATOM 1447 O O . LEU A 1 203 ? -7.101 6.618 -0.411 1.00 88.69 203 LEU A O 1
ATOM 1451 N N . ASP A 1 204 ? -8.487 8.110 0.577 1.00 90.62 204 ASP A N 1
ATOM 1452 C CA . ASP A 1 204 ? -8.498 9.153 -0.453 1.00 90.62 204 ASP A CA 1
ATOM 1453 C C . ASP A 1 204 ? -7.768 10.372 0.118 1.00 90.62 204 ASP A C 1
ATOM 1455 O O . ASP A 1 204 ? -8.299 11.094 0.964 1.00 90.62 204 ASP A O 1
ATOM 1459 N N . LEU A 1 205 ? -6.487 10.530 -0.228 1.00 90.75 205 LEU A N 1
ATOM 1460 C CA . LEU A 1 205 ? -5.650 11.594 0.330 1.00 90.75 205 LEU A CA 1
ATOM 1461 C C . LEU A 1 205 ? -5.115 12.486 -0.786 1.00 90.75 205 LEU A C 1
ATOM 1463 O O . LEU A 1 205 ? -4.421 12.026 -1.695 1.00 90.75 205 LEU A O 1
ATOM 1467 N N . SER A 1 206 ? -5.338 13.792 -0.664 1.00 89.94 206 SER A N 1
ATOM 1468 C CA . SER A 1 206 ? -4.897 14.768 -1.661 1.00 89.94 206 SER A CA 1
ATOM 1469 C C . SER A 1 206 ? -4.057 15.888 -1.052 1.00 89.94 206 SER A C 1
ATOM 1471 O O . SER A 1 206 ? -4.419 16.495 -0.039 1.00 89.94 206 SER A O 1
ATOM 1473 N N . ALA A 1 207 ? -2.916 16.194 -1.679 1.00 85.12 207 ALA A N 1
ATOM 1474 C CA . ALA A 1 207 ? -2.089 17.330 -1.283 1.00 85.12 207 ALA A CA 1
ATOM 1475 C C . ALA A 1 207 ? -1.358 18.022 -2.447 1.00 85.12 207 ALA A C 1
ATOM 1477 O O . ALA A 1 207 ? -0.462 17.447 -3.052 1.00 85.12 207 ALA A O 1
ATOM 1478 N N . ASP A 1 208 ? -1.644 19.301 -2.732 1.00 81.00 208 ASP A N 1
ATOM 1479 C CA . ASP A 1 208 ? -1.050 20.019 -3.884 1.00 81.00 208 ASP A CA 1
ATOM 1480 C C . ASP A 1 208 ? 0.479 20.168 -3.751 1.00 81.00 208 ASP A C 1
ATOM 1482 O O . ASP A 1 208 ? 1.251 19.721 -4.599 1.00 81.00 208 ASP A O 1
ATOM 1486 N N . LYS A 1 209 ? 0.961 20.773 -2.661 1.00 77.00 209 LYS A N 1
ATOM 1487 C CA . LYS A 1 209 ? 2.407 20.968 -2.390 1.00 77.00 209 LYS A CA 1
ATOM 1488 C C . LYS A 1 209 ? 2.899 20.227 -1.149 1.00 77.00 209 LYS A C 1
ATOM 1490 O O . LYS A 1 209 ? 4.050 20.411 -0.753 1.00 77.00 209 LYS A O 1
ATOM 1495 N N . GLY A 1 210 ? 2.007 19.488 -0.505 1.00 71.38 210 GLY A N 1
ATOM 1496 C CA . GLY A 1 210 ? 2.213 18.886 0.801 1.00 71.38 210 GLY A CA 1
ATOM 1497 C C . GLY A 1 210 ? 3.004 17.582 0.796 1.00 71.38 210 GLY A C 1
ATOM 1498 O O . GLY A 1 210 ? 3.507 17.127 -0.226 1.00 71.38 210 GLY A O 1
ATOM 1499 N N . LEU A 1 211 ? 3.106 16.966 1.968 1.00 79.56 211 LEU A N 1
ATOM 1500 C CA . LEU A 1 211 ? 3.575 15.587 2.120 1.00 79.56 211 LEU A CA 1
ATOM 1501 C C . LEU A 1 211 ? 2.381 14.730 2.541 1.00 79.56 211 LEU A C 1
ATOM 1503 O O . LEU A 1 211 ? 1.625 15.128 3.424 1.00 79.56 211 LEU A O 1
ATOM 1507 N N . ILE A 1 212 ? 2.238 13.561 1.927 1.00 82.25 212 ILE A N 1
ATOM 1508 C CA . ILE A 1 212 ? 1.329 12.504 2.363 1.00 82.25 212 ILE A CA 1
ATOM 1509 C C . ILE A 1 212 ? 2.191 11.356 2.885 1.00 82.25 212 ILE A C 1
ATOM 1511 O O . ILE A 1 212 ? 3.019 10.808 2.156 1.00 82.25 212 ILE A O 1
ATOM 1515 N N . SER A 1 213 ? 2.014 11.006 4.156 1.00 82.44 213 SER A N 1
ATOM 1516 C CA . SER A 1 213 ? 2.665 9.865 4.795 1.00 82.44 213 SER A CA 1
ATOM 1517 C C . SER A 1 213 ? 1.605 8.917 5.333 1.00 82.44 213 SER A C 1
ATOM 1519 O O . SER A 1 213 ? 0.865 9.271 6.249 1.00 82.44 213 SER A O 1
ATOM 1521 N N . VAL A 1 214 ? 1.566 7.702 4.797 1.00 83.81 214 VAL A N 1
ATOM 1522 C CA . VAL A 1 214 ? 0.658 6.639 5.233 1.00 83.81 214 VAL A CA 1
ATOM 1523 C C . VAL A 1 214 ? 1.476 5.486 5.795 1.00 83.81 214 VAL A C 1
ATOM 1525 O O . VAL A 1 214 ? 2.340 4.941 5.109 1.00 83.81 214 VAL A O 1
ATOM 1528 N N . LEU A 1 215 ? 1.175 5.100 7.033 1.00 79.69 215 LEU A N 1
ATOM 1529 C CA . LEU A 1 215 ? 1.617 3.853 7.642 1.00 79.69 215 LEU A CA 1
ATOM 1530 C C . LEU A 1 215 ? 0.380 3.033 8.019 1.00 79.69 215 LEU A C 1
ATOM 1532 O O . LEU A 1 215 ? -0.364 3.409 8.923 1.00 79.69 215 LEU A O 1
ATOM 1536 N N . ALA A 1 216 ? 0.158 1.928 7.316 1.00 82.62 216 ALA A N 1
ATOM 1537 C CA . ALA A 1 216 ? -0.942 1.007 7.575 1.00 82.62 216 ALA A CA 1
ATOM 1538 C C . ALA A 1 216 ? -0.374 -0.350 8.001 1.00 82.62 216 ALA A C 1
ATOM 1540 O O . ALA A 1 216 ? 0.343 -0.972 7.219 1.00 82.62 216 ALA A O 1
ATOM 1541 N N . LEU A 1 217 ? -0.674 -0.793 9.224 1.00 82.69 217 LEU A N 1
ATOM 1542 C CA . LEU A 1 217 ? -0.345 -2.134 9.713 1.00 82.69 217 LEU A CA 1
ATOM 1543 C C . LEU A 1 217 ? -1.648 -2.891 9.967 1.00 82.69 217 LEU A C 1
ATOM 1545 O O . LEU A 1 217 ? -2.497 -2.425 10.728 1.00 82.69 217 LEU A O 1
ATOM 1549 N N . LEU A 1 218 ? -1.819 -4.030 9.311 1.00 85.69 218 LEU A N 1
ATOM 1550 C CA . LEU A 1 218 ? -2.955 -4.919 9.523 1.00 85.69 218 LEU A CA 1
ATOM 1551 C C . LEU A 1 218 ? -2.411 -6.256 10.027 1.00 85.69 218 LEU A C 1
ATOM 1553 O O . LEU A 1 218 ? -1.807 -6.975 9.238 1.00 85.69 218 LEU A O 1
ATOM 1557 N N . ASP A 1 219 ? -2.631 -6.559 11.303 1.00 87.00 219 ASP A N 1
ATOM 1558 C CA . ASP A 1 219 ? -2.358 -7.850 11.942 1.00 87.00 219 ASP A CA 1
ATOM 1559 C C . ASP A 1 219 ? -3.693 -8.579 12.129 1.00 87.00 219 ASP A C 1
ATOM 1561 O O . ASP A 1 219 ? -4.528 -8.175 12.942 1.00 87.00 219 ASP A O 1
ATOM 1565 N N . LEU A 1 220 ? -3.968 -9.581 11.289 1.00 86.56 220 LEU A N 1
ATOM 1566 C CA . LEU A 1 220 ? -5.235 -10.309 11.346 1.00 86.56 220 LEU A CA 1
ATOM 1567 C C . LEU A 1 220 ? -5.007 -11.810 11.495 1.00 86.56 220 LEU A C 1
ATOM 1569 O O . LEU A 1 220 ? -4.344 -12.442 10.670 1.00 86.56 220 LEU A O 1
ATOM 1573 N N . SER A 1 221 ? -5.665 -12.415 12.481 1.00 86.50 221 SER A N 1
ATOM 1574 C CA . SER A 1 221 ? -5.523 -13.842 12.776 1.00 86.50 221 SER A CA 1
ATOM 1575 C C . SER A 1 221 ? -6.862 -14.577 12.816 1.00 86.50 221 SER A C 1
ATOM 1577 O O . SER A 1 221 ? -7.825 -14.143 13.454 1.00 86.50 221 SER A O 1
ATOM 1579 N N . ALA A 1 222 ? -6.937 -15.735 12.147 1.00 80.25 222 ALA A N 1
ATOM 1580 C CA . ALA A 1 222 ? -8.099 -16.617 12.235 1.00 80.25 222 ALA A CA 1
ATOM 1581 C C . ALA A 1 222 ? -7.784 -18.121 12.107 1.00 80.25 222 ALA A C 1
ATOM 1583 O O . ALA A 1 222 ? -7.398 -18.580 11.040 1.00 80.25 222 ALA A O 1
ATOM 1584 N N . ASP A 1 223 ? -8.030 -18.950 13.136 1.00 77.56 223 ASP A N 1
ATOM 1585 C CA . ASP A 1 223 ? -7.705 -20.401 13.099 1.00 77.56 223 ASP A CA 1
ATOM 1586 C C . ASP A 1 223 ? -8.477 -21.130 11.982 1.00 77.56 223 ASP A C 1
ATOM 1588 O O . ASP A 1 223 ? -7.885 -21.694 11.061 1.00 77.56 223 ASP A O 1
ATOM 1592 N N . LYS A 1 224 ? -9.813 -21.111 12.017 1.00 72.12 224 LYS A N 1
ATOM 1593 C CA . LYS A 1 224 ? -10.678 -21.806 11.035 1.00 72.12 224 LYS A CA 1
ATOM 1594 C C . LYS A 1 224 ? -11.509 -20.855 10.178 1.00 72.12 224 LYS A C 1
ATOM 1596 O O . LYS A 1 224 ? -12.345 -21.319 9.402 1.00 72.12 224 LYS A O 1
ATOM 1601 N N . GLY A 1 225 ? -11.332 -19.558 10.386 1.00 67.06 225 GLY A N 1
ATOM 1602 C CA . GLY A 1 225 ? -12.137 -18.502 9.800 1.00 67.06 225 GLY A CA 1
ATOM 1603 C C . GLY A 1 225 ? -11.791 -18.154 8.357 1.00 67.06 225 GLY A C 1
ATOM 1604 O O . GLY A 1 225 ? -10.969 -18.798 7.709 1.00 67.06 225 GLY A O 1
ATOM 1605 N N . LEU A 1 226 ? -12.425 -17.106 7.842 1.00 71.50 226 LEU A N 1
ATOM 1606 C CA . LEU A 1 226 ? -12.026 -16.472 6.585 1.00 71.50 226 LEU A CA 1
ATOM 1607 C C . LEU A 1 226 ? -11.553 -15.052 6.887 1.00 71.50 226 LEU A C 1
ATOM 1609 O O . LEU A 1 226 ? -12.167 -14.359 7.693 1.00 71.50 226 LEU A O 1
ATOM 1613 N N . ILE A 1 227 ? -10.471 -14.638 6.239 1.00 70.81 227 ILE A N 1
ATOM 1614 C CA . ILE A 1 227 ? -9.958 -13.274 6.264 1.00 70.81 227 ILE A CA 1
ATOM 1615 C C . ILE A 1 227 ? -10.112 -12.721 4.849 1.00 70.81 227 ILE A C 1
ATOM 1617 O O . ILE A 1 227 ? -9.557 -13.265 3.891 1.00 70.81 227 ILE A O 1
ATOM 1621 N N . SER A 1 228 ? -10.895 -11.657 4.708 1.00 72.06 228 SER A N 1
ATOM 1622 C CA . SER A 1 228 ? -11.060 -10.923 3.456 1.00 72.06 228 SER A CA 1
ATOM 1623 C C . SER A 1 228 ? -10.640 -9.482 3.665 1.00 72.06 228 SER A C 1
ATOM 1625 O O . SER A 1 228 ? -11.234 -8.777 4.479 1.00 72.06 228 SER A O 1
ATOM 1627 N N . ILE A 1 229 ? -9.652 -9.038 2.897 1.00 76.81 229 ILE A N 1
ATOM 1628 C CA . ILE A 1 229 ? -9.139 -7.675 2.954 1.00 76.81 229 ILE A CA 1
ATOM 1629 C C . ILE A 1 229 ? -9.230 -7.042 1.580 1.00 76.81 229 ILE A C 1
ATOM 1631 O O . ILE A 1 229 ? -8.788 -7.617 0.582 1.00 76.81 229 ILE A O 1
ATOM 1635 N N . LEU A 1 230 ? -9.760 -5.826 1.562 1.00 73.12 230 LEU A N 1
ATOM 1636 C CA . LEU A 1 230 ? -9.630 -4.904 0.452 1.00 73.12 230 LEU A CA 1
ATOM 1637 C C . LEU A 1 230 ? -9.019 -3.600 0.970 1.00 73.12 230 LEU A C 1
ATOM 1639 O O . LEU A 1 230 ? -9.601 -2.927 1.817 1.00 73.12 230 LEU A O 1
ATOM 1643 N N . VAL A 1 231 ? -7.841 -3.260 0.454 1.00 81.00 231 VAL A N 1
ATOM 1644 C CA . VAL A 1 231 ? -7.203 -1.959 0.680 1.00 81.00 231 VAL A CA 1
ATOM 1645 C C . VAL A 1 231 ? -7.195 -1.210 -0.643 1.00 81.00 231 VAL A C 1
ATOM 1647 O O . VAL A 1 231 ? -6.689 -1.735 -1.636 1.00 81.00 231 VAL A O 1
ATOM 1650 N N . LEU A 1 232 ? -7.747 -0.000 -0.652 1.00 81.00 232 LEU A N 1
ATOM 1651 C CA . LEU A 1 232 ? -7.660 0.939 -1.764 1.00 81.00 232 LEU A CA 1
ATOM 1652 C C . LEU A 1 232 ? -6.962 2.200 -1.267 1.00 81.00 232 LEU A C 1
ATOM 1654 O O . LEU A 1 232 ? -7.430 2.831 -0.321 1.00 81.00 232 LEU A O 1
ATOM 1658 N N . LEU A 1 233 ? -5.848 2.553 -1.895 1.00 83.50 233 LEU A N 1
ATOM 1659 C CA . LEU A 1 233 ? -5.183 3.830 -1.660 1.00 83.50 233 LEU A CA 1
ATOM 1660 C C . LEU A 1 233 ? -5.309 4.664 -2.933 1.00 83.50 233 LEU A C 1
ATOM 1662 O O . LEU A 1 233 ? -4.735 4.273 -3.944 1.00 83.50 233 LEU A O 1
ATOM 1666 N N . ASP A 1 234 ? -6.062 5.757 -2.864 1.00 84.88 234 ASP A N 1
ATOM 1667 C CA . ASP A 1 234 ? -6.152 6.808 -3.879 1.00 84.88 234 ASP A CA 1
ATOM 1668 C C . ASP A 1 234 ? -5.409 8.030 -3.335 1.00 84.88 234 ASP A C 1
ATOM 1670 O O . ASP A 1 234 ? -5.901 8.739 -2.456 1.00 84.88 234 ASP A O 1
ATOM 1674 N N . LEU A 1 235 ? -4.150 8.204 -3.744 1.00 85.31 235 LEU A N 1
ATOM 1675 C CA . LEU A 1 235 ? -3.301 9.273 -3.219 1.00 85.31 235 LEU A CA 1
ATOM 1676 C C . LEU A 1 235 ? -2.820 10.171 -4.353 1.00 85.31 235 LEU A C 1
ATOM 1678 O O . LEU A 1 235 ? -2.174 9.715 -5.300 1.00 85.31 235 LEU A O 1
ATOM 1682 N N . SER A 1 236 ? -3.047 11.473 -4.209 1.00 84.81 236 SER A N 1
ATOM 1683 C CA . SER A 1 236 ? -2.674 12.461 -5.219 1.00 84.81 236 SER A CA 1
ATOM 1684 C C . SER A 1 236 ? -1.827 13.592 -4.645 1.00 84.81 236 SER A C 1
ATOM 1686 O O . SER A 1 236 ? -2.140 14.177 -3.605 1.00 84.81 236 SER A O 1
ATOM 1688 N N . ALA A 1 237 ? -0.733 13.931 -5.337 1.00 79.00 237 ALA A N 1
ATOM 1689 C CA . ALA A 1 237 ? 0.075 15.094 -4.989 1.00 79.00 237 ALA A CA 1
ATOM 1690 C C . ALA A 1 237 ? 0.726 15.790 -6.195 1.00 79.00 237 ALA A C 1
ATOM 1692 O O . ALA A 1 237 ? 1.583 15.220 -6.858 1.00 79.00 237 ALA A O 1
ATOM 1693 N N . ASP A 1 238 ? 0.409 17.066 -6.457 1.00 75.12 238 ASP A N 1
ATOM 1694 C CA . ASP A 1 238 ? 0.925 17.789 -7.640 1.00 75.12 238 ASP A CA 1
ATOM 1695 C C . ASP A 1 238 ? 2.454 17.977 -7.578 1.00 75.12 238 ASP A C 1
ATOM 1697 O O . ASP A 1 238 ? 3.196 17.532 -8.450 1.00 75.12 238 ASP A O 1
ATOM 1701 N N . LYS A 1 239 ? 2.965 18.612 -6.519 1.00 71.06 239 LYS A N 1
ATOM 1702 C CA . LYS A 1 239 ? 4.410 18.853 -6.289 1.00 71.06 239 LYS A CA 1
ATOM 1703 C C . LYS A 1 239 ? 4.941 18.182 -5.024 1.00 71.06 239 LYS A C 1
ATOM 1705 O O . LYS A 1 239 ? 6.094 18.408 -4.658 1.00 71.06 239 LYS A O 1
ATOM 1710 N N . GLY A 1 240 ? 4.079 17.452 -4.328 1.00 65.44 240 GLY A N 1
ATOM 1711 C CA . GLY A 1 240 ? 4.342 16.879 -3.018 1.00 65.44 240 GLY A CA 1
ATOM 1712 C C . GLY A 1 240 ? 5.153 15.587 -3.035 1.00 65.44 240 GLY A C 1
ATOM 1713 O O . GLY A 1 240 ? 5.589 15.102 -4.075 1.00 65.44 240 GLY A O 1
ATOM 1714 N N . LEU A 1 241 ? 5.355 15.017 -1.852 1.00 71.31 241 LEU A N 1
ATOM 1715 C CA . LEU A 1 241 ? 5.897 13.668 -1.685 1.00 71.31 241 LEU A CA 1
ATOM 1716 C C . LEU A 1 241 ? 4.771 12.769 -1.169 1.00 71.31 241 LEU A C 1
ATOM 1718 O O . LEU A 1 241 ? 4.055 13.157 -0.249 1.00 71.31 241 LEU A O 1
ATOM 1722 N N . ILE A 1 242 ? 4.639 11.576 -1.742 1.00 71.88 242 ILE A N 1
ATOM 1723 C CA . ILE A 1 242 ? 3.769 10.514 -1.236 1.00 71.88 242 ILE A CA 1
ATOM 1724 C C . ILE A 1 242 ? 4.668 9.385 -0.737 1.00 71.88 242 ILE A C 1
ATOM 1726 O O . ILE A 1 242 ? 5.490 8.857 -1.487 1.00 71.88 242 ILE A O 1
ATOM 1730 N N . SER A 1 243 ? 4.522 9.024 0.535 1.00 74.88 243 SER A N 1
ATOM 1731 C CA . SER A 1 243 ? 5.205 7.895 1.161 1.00 74.88 243 SER A CA 1
ATOM 1732 C C . SER A 1 243 ? 4.173 6.954 1.762 1.00 74.88 243 SER A C 1
ATOM 1734 O O . SER A 1 243 ? 3.467 7.325 2.697 1.00 74.88 243 SER A O 1
ATOM 1736 N N . VAL A 1 244 ? 4.124 5.725 1.262 1.00 75.19 244 VAL A N 1
ATOM 1737 C CA . VAL A 1 244 ? 3.236 4.672 1.758 1.00 75.19 244 VAL A CA 1
ATOM 1738 C C . VAL A 1 244 ? 4.070 3.508 2.266 1.00 75.19 244 VAL A C 1
ATOM 1740 O O . VAL A 1 244 ? 4.888 2.958 1.529 1.00 75.19 244 VAL A O 1
ATOM 1743 N N . LEU A 1 245 ? 3.825 3.111 3.511 1.00 71.81 245 LEU A N 1
ATOM 1744 C CA . LEU A 1 245 ? 4.272 1.847 4.079 1.00 71.81 245 LEU A CA 1
ATOM 1745 C C . LEU A 1 245 ? 3.040 1.050 4.516 1.00 71.81 245 LEU A C 1
ATOM 1747 O O . LEU A 1 245 ? 2.364 1.424 5.471 1.00 71.81 245 LEU A O 1
ATOM 1751 N N . ALA A 1 246 ? 2.749 -0.035 3.807 1.00 76.62 246 ALA A N 1
ATOM 1752 C CA . ALA A 1 246 ? 1.670 -0.957 4.139 1.00 76.62 246 ALA A CA 1
ATOM 1753 C C . ALA A 1 246 ? 2.274 -2.302 4.557 1.00 76.62 246 ALA A C 1
ATOM 1755 O O . ALA A 1 246 ? 2.962 -2.929 3.755 1.00 76.62 246 ALA A O 1
ATOM 1756 N N . LEU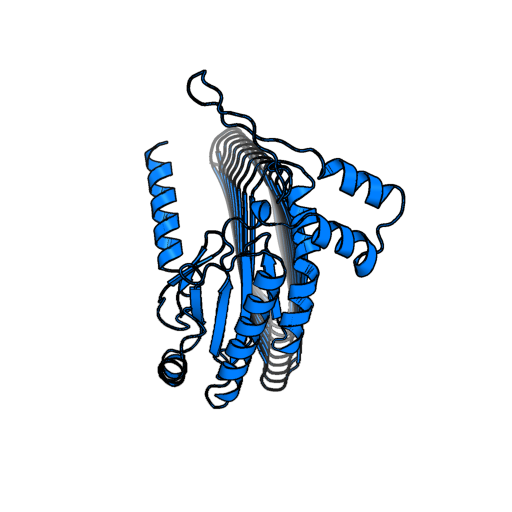 A 1 247 ? 2.037 -2.738 5.794 1.00 75.81 247 LEU A N 1
ATOM 1757 C CA . LEU A 1 247 ? 2.401 -4.072 6.270 1.00 75.81 247 LEU A CA 1
ATOM 1758 C C . LEU A 1 247 ? 1.116 -4.845 6.556 1.00 75.81 247 LEU A C 1
ATOM 1760 O O . LEU A 1 247 ? 0.274 -4.388 7.327 1.00 75.81 247 LEU A O 1
ATOM 1764 N N . LEU A 1 248 ? 0.953 -5.991 5.912 1.00 78.25 248 LEU A N 1
ATOM 1765 C CA . LEU A 1 248 ? -0.143 -6.913 6.181 1.00 78.25 248 LEU A CA 1
ATOM 1766 C C . LEU A 1 248 ? 0.473 -8.191 6.749 1.00 78.25 248 LEU A C 1
ATOM 1768 O O . LEU A 1 248 ? 1.199 -8.855 6.017 1.00 78.25 248 LEU A O 1
ATOM 1772 N N . ASP A 1 249 ? 0.184 -8.504 8.008 1.00 78.75 249 ASP A N 1
ATOM 1773 C CA . ASP A 1 249 ? 0.527 -9.754 8.693 1.00 78.75 249 ASP A CA 1
ATOM 1774 C C . ASP A 1 249 ? -0.763 -10.552 8.905 1.00 78.75 249 ASP A C 1
ATOM 1776 O O . ASP A 1 249 ? -1.600 -10.203 9.737 1.00 78.75 249 ASP A O 1
ATOM 1780 N N . LEU A 1 250 ? -0.999 -11.556 8.058 1.00 78.06 250 LEU A N 1
ATOM 1781 C CA . LEU A 1 250 ? -2.252 -12.310 8.053 1.00 78.06 250 LEU A CA 1
ATOM 1782 C C . LEU A 1 250 ? -1.993 -13.790 8.279 1.00 78.06 250 LEU A C 1
ATOM 1784 O O . LEU A 1 250 ? -1.331 -14.442 7.468 1.00 78.06 250 LEU A O 1
ATOM 1788 N N . SER A 1 251 ? -2.632 -14.354 9.300 1.00 79.06 251 SER A N 1
ATOM 1789 C CA . SER A 1 251 ? -2.474 -15.762 9.654 1.00 79.06 251 SER A CA 1
ATOM 1790 C C . SER A 1 251 ? -3.802 -16.515 9.687 1.00 79.06 251 SER A C 1
ATOM 1792 O O . SER A 1 251 ? -4.786 -16.083 10.292 1.00 79.06 251 SER A O 1
ATOM 1794 N N . ALA A 1 252 ? -3.846 -17.684 9.039 1.00 70.62 252 ALA A N 1
ATOM 1795 C CA . ALA A 1 252 ? -4.981 -18.595 9.143 1.00 70.62 252 ALA A CA 1
ATOM 1796 C C . ALA A 1 252 ? -4.604 -20.084 9.063 1.00 70.62 252 ALA A C 1
ATOM 1798 O O . ALA A 1 252 ? -4.234 -20.576 8.001 1.00 70.62 252 ALA A O 1
ATOM 1799 N N . ASP A 1 253 ? -4.770 -20.856 10.148 1.00 68.25 253 ASP A N 1
ATOM 1800 C CA . ASP A 1 253 ? -4.370 -22.283 10.201 1.00 68.25 253 ASP A CA 1
ATOM 1801 C C . ASP A 1 253 ? -5.115 -23.120 9.139 1.00 68.25 253 ASP A C 1
ATOM 1803 O O . ASP A 1 253 ? -4.509 -23.684 8.227 1.00 68.25 253 ASP A O 1
ATOM 1807 N N . LYS A 1 254 ? -6.449 -23.166 9.198 1.00 62.88 254 LYS A N 1
ATOM 1808 C CA . LYS A 1 254 ? -7.313 -23.933 8.271 1.00 62.88 254 LYS A CA 1
ATOM 1809 C C . LYS A 1 254 ? -8.199 -23.051 7.392 1.00 62.88 254 LYS A C 1
ATOM 1811 O O . LYS A 1 254 ? -9.029 -23.579 6.650 1.00 62.88 254 LYS A O 1
ATOM 1816 N N . GLY A 1 255 ? -8.070 -21.739 7.535 1.00 60.06 255 GLY A N 1
ATOM 1817 C CA . GLY A 1 255 ? -8.932 -20.741 6.922 1.00 60.06 255 GLY A CA 1
ATOM 1818 C C . GLY A 1 255 ? -8.603 -20.390 5.473 1.00 60.06 255 GLY A C 1
ATOM 1819 O O . GLY A 1 255 ? -7.806 -21.035 4.796 1.00 60.06 255 GLY A O 1
ATOM 1820 N N . LEU A 1 256 ? -9.242 -19.338 4.981 1.00 60.66 256 LEU A N 1
ATOM 1821 C CA . LEU A 1 256 ? -8.988 -18.743 3.668 1.00 60.66 256 LEU A CA 1
ATOM 1822 C C . LEU A 1 256 ? -8.554 -17.298 3.875 1.00 60.66 256 LEU A C 1
ATOM 1824 O O . LEU A 1 256 ? -9.227 -16.571 4.599 1.00 60.66 256 LEU A O 1
ATOM 1828 N N . ILE A 1 257 ? -7.481 -16.885 3.206 1.00 60.81 257 ILE A N 1
ATOM 1829 C CA . ILE A 1 257 ? -7.037 -15.490 3.183 1.00 60.81 257 ILE A CA 1
ATOM 1830 C C . ILE A 1 257 ? -7.197 -14.969 1.757 1.00 60.81 257 ILE A C 1
ATOM 1832 O O . ILE A 1 257 ? -6.629 -15.525 0.814 1.00 60.81 257 ILE A O 1
ATOM 1836 N N . SER A 1 258 ? -7.980 -13.905 1.595 1.00 58.44 258 SER A N 1
ATOM 1837 C CA . SER A 1 258 ? -8.146 -13.181 0.338 1.00 58.44 258 SER A CA 1
ATOM 1838 C C . SER A 1 258 ? -7.724 -11.734 0.532 1.00 58.44 258 SER A C 1
ATOM 1840 O O . SER A 1 258 ? -8.354 -11.010 1.299 1.00 58.44 258 SER A O 1
ATOM 1842 N N . VAL A 1 259 ? -6.698 -11.306 -0.199 1.00 65.69 259 VAL A N 1
ATOM 1843 C CA . VAL A 1 259 ? -6.210 -9.924 -0.188 1.00 65.69 259 VAL A CA 1
ATOM 1844 C C . VAL A 1 259 ? -6.363 -9.327 -1.580 1.00 65.69 259 VAL A C 1
ATOM 1846 O O . VAL A 1 259 ? -5.827 -9.862 -2.555 1.00 65.69 259 VAL A O 1
ATOM 1849 N N . LEU A 1 260 ? -7.080 -8.208 -1.663 1.00 62.94 260 LEU A N 1
ATOM 1850 C CA . LEU A 1 260 ? -7.114 -7.337 -2.830 1.00 62.94 260 LEU A CA 1
ATOM 1851 C C . LEU A 1 260 ? -6.508 -5.984 -2.449 1.00 62.94 260 LEU A C 1
ATOM 1853 O O . LEU A 1 260 ? -7.036 -5.279 -1.593 1.00 62.94 260 LEU A O 1
ATOM 1857 N N . LEU A 1 261 ? -5.393 -5.640 -3.082 1.00 69.25 261 LEU A N 1
ATOM 1858 C CA . LEU A 1 261 ? -4.714 -4.363 -2.894 1.00 69.25 261 LEU A CA 1
ATOM 1859 C C . LEU A 1 261 ? -4.834 -3.554 -4.187 1.00 69.25 261 LEU A C 1
ATOM 1861 O O . LEU A 1 261 ? -4.384 -4.003 -5.242 1.00 69.25 261 LEU A O 1
ATOM 1865 N N . LEU A 1 262 ? -5.464 -2.388 -4.107 1.00 68.12 262 LEU A N 1
ATOM 1866 C CA . LEU A 1 262 ? -5.606 -1.440 -5.205 1.00 68.12 262 LEU A CA 1
ATOM 1867 C C . LEU A 1 262 ? -4.854 -0.167 -4.830 1.00 68.12 262 LEU A C 1
ATOM 1869 O O . LEU A 1 262 ? -5.120 0.434 -3.792 1.00 68.12 262 LEU A O 1
ATOM 1873 N N . LEU A 1 263 ? -3.897 0.220 -5.658 1.00 74.12 263 LEU A N 1
ATOM 1874 C CA . LEU A 1 263 ? -3.119 1.438 -5.469 1.00 74.12 263 LEU A CA 1
ATOM 1875 C C . LEU A 1 263 ? -3.322 2.316 -6.699 1.00 74.12 263 LEU A C 1
ATOM 1877 O O . LEU A 1 263 ? -2.889 1.917 -7.778 1.00 74.12 263 LEU A O 1
ATOM 1881 N N . ASP A 1 264 ? -3.973 3.460 -6.522 1.00 73.94 264 ASP A N 1
ATOM 1882 C CA . ASP A 1 264 ? -4.078 4.546 -7.496 1.00 73.94 264 ASP A CA 1
ATOM 1883 C C . ASP A 1 264 ? -3.274 5.731 -6.956 1.00 73.94 264 ASP A C 1
ATOM 1885 O O . ASP A 1 264 ? -3.641 6.356 -5.962 1.00 73.94 264 ASP A O 1
ATOM 1889 N N . LEU A 1 265 ? -2.091 5.964 -7.522 1.00 76.69 265 LEU A N 1
ATOM 1890 C CA . LEU A 1 265 ? -1.176 6.988 -7.022 1.00 76.69 265 LEU A CA 1
ATOM 1891 C C . LEU A 1 265 ? -0.764 7.918 -8.152 1.00 76.69 265 LEU A C 1
ATOM 1893 O O . LEU A 1 265 ? -0.219 7.483 -9.173 1.00 76.69 265 LEU A O 1
ATOM 1897 N N . SER A 1 266 ? -0.960 9.217 -7.938 1.00 75.06 266 SER A N 1
ATOM 1898 C CA . SER A 1 266 ? -0.669 10.238 -8.941 1.00 75.06 266 SER A CA 1
ATOM 1899 C C . SER A 1 266 ? 0.208 11.362 -8.395 1.00 75.06 266 SER A C 1
ATOM 1901 O O . SER A 1 266 ? -0.032 11.912 -7.318 1.00 75.06 266 SER A O 1
ATOM 1903 N N . ALA A 1 267 ? 1.246 11.727 -9.155 1.00 71.12 267 ALA A N 1
ATOM 1904 C CA . ALA A 1 267 ? 2.044 12.913 -8.864 1.00 71.12 267 ALA A CA 1
ATOM 1905 C C . ALA A 1 267 ? 2.601 13.602 -10.118 1.00 71.12 267 ALA A C 1
ATOM 1907 O O . ALA A 1 267 ? 3.358 13.005 -10.874 1.00 71.12 267 ALA A O 1
ATOM 1908 N N . ASP A 1 268 ? 2.305 14.892 -10.330 1.00 66.12 268 ASP A N 1
ATOM 1909 C CA . ASP A 1 268 ? 2.755 15.626 -11.532 1.00 66.12 268 ASP A CA 1
ATOM 1910 C C . ASP A 1 268 ? 4.279 15.855 -11.519 1.00 66.12 268 ASP A C 1
ATOM 1912 O O . ASP A 1 268 ? 5.003 15.437 -12.422 1.00 66.12 268 ASP A O 1
ATOM 1916 N N . LYS A 1 269 ? 4.793 16.493 -10.462 1.00 59.25 269 LYS A N 1
ATOM 1917 C CA . LYS A 1 269 ? 6.223 16.806 -10.242 1.00 59.25 269 LYS A CA 1
ATOM 1918 C C . LYS A 1 269 ? 6.785 16.205 -8.950 1.00 59.25 269 LYS A C 1
ATOM 1920 O O . LYS A 1 269 ? 7.930 16.490 -8.600 1.00 59.25 269 LYS A O 1
ATOM 1925 N N . GLY A 1 270 ? 5.963 15.463 -8.217 1.00 58.56 270 GLY A N 1
ATOM 1926 C CA . GLY A 1 270 ? 6.290 14.890 -6.918 1.00 58.56 270 GLY A CA 1
ATOM 1927 C C . GLY A 1 270 ? 7.126 13.611 -6.975 1.00 58.56 270 GLY A C 1
ATOM 1928 O O . GLY A 1 270 ? 7.498 13.127 -8.042 1.00 58.56 270 GLY A O 1
ATOM 1929 N N . LEU A 1 271 ? 7.420 13.051 -5.803 1.00 59.38 271 LEU A N 1
ATOM 1930 C CA . LEU A 1 271 ? 8.001 11.712 -5.662 1.00 59.38 271 LEU A CA 1
ATOM 1931 C C . LEU A 1 271 ? 6.948 10.796 -5.031 1.00 59.38 271 LEU A C 1
ATOM 1933 O O . LEU A 1 271 ? 6.284 11.194 -4.075 1.00 59.38 271 LEU A O 1
ATOM 1937 N N . ILE A 1 272 ? 6.821 9.574 -5.541 1.00 59.25 272 ILE A N 1
ATOM 1938 C CA . ILE A 1 272 ? 5.982 8.530 -4.945 1.00 59.25 272 ILE A CA 1
ATOM 1939 C C . ILE A 1 272 ? 6.893 7.387 -4.498 1.00 59.25 272 ILE A C 1
ATOM 1941 O O . ILE A 1 272 ? 7.646 6.836 -5.301 1.00 59.25 272 ILE A O 1
ATOM 1945 N N . SER A 1 273 ? 6.818 7.027 -3.218 1.00 60.75 273 SER A N 1
ATOM 1946 C CA . SER A 1 273 ? 7.500 5.872 -2.632 1.00 60.75 273 SER A CA 1
ATOM 1947 C C . SER A 1 273 ? 6.476 4.969 -1.961 1.00 60.75 273 SER A C 1
ATOM 1949 O O . SER A 1 273 ? 5.846 5.370 -0.984 1.00 60.75 273 SER A O 1
ATOM 1951 N N . VAL A 1 274 ? 6.347 3.739 -2.448 1.00 63.50 274 VAL A N 1
ATOM 1952 C CA . VAL A 1 274 ? 5.447 2.729 -1.886 1.00 63.50 274 VAL A CA 1
ATOM 1953 C C . VAL A 1 274 ? 6.240 1.494 -1.511 1.00 63.50 274 VAL A C 1
ATOM 1955 O O . VAL A 1 274 ? 6.900 0.884 -2.354 1.00 63.50 274 VAL A O 1
ATOM 1958 N N . LEU A 1 275 ? 6.116 1.093 -0.252 1.00 62.91 275 LEU A N 1
ATOM 1959 C CA . LEU A 1 275 ? 6.558 -0.202 0.233 1.00 62.91 275 LEU A CA 1
ATOM 1960 C C . LEU A 1 275 ? 5.345 -0.950 0.783 1.00 62.91 275 LEU A C 1
ATOM 1962 O O . LEU A 1 275 ? 4.766 -0.545 1.788 1.00 62.91 275 LEU A O 1
ATOM 1966 N N . ALA A 1 276 ? 4.970 -2.040 0.121 1.00 65.94 276 ALA A N 1
ATOM 1967 C CA . ALA A 1 276 ? 3.961 -2.963 0.620 1.00 65.94 276 ALA A CA 1
ATOM 1968 C C . ALA A 1 276 ? 4.637 -4.292 0.977 1.00 65.94 276 ALA A C 1
ATOM 1970 O O . ALA A 1 276 ? 5.208 -4.950 0.104 1.00 65.94 276 ALA A O 1
ATOM 1971 N N . LEU A 1 277 ? 4.598 -4.680 2.251 1.00 65.50 277 LEU A N 1
ATOM 1972 C CA . LEU A 1 277 ? 5.025 -6.004 2.700 1.00 65.50 277 LEU A CA 1
ATOM 1973 C C . LEU A 1 277 ? 3.783 -6.809 3.060 1.00 65.50 277 LEU A C 1
ATOM 1975 O O . LEU A 1 277 ? 2.918 -6.337 3.796 1.00 65.50 277 LEU A O 1
ATOM 1979 N N . LEU A 1 278 ? 3.699 -8.015 2.521 1.00 66.19 278 LEU A N 1
ATOM 1980 C CA . LEU A 1 278 ? 2.642 -8.958 2.842 1.00 66.19 278 LEU A CA 1
ATOM 1981 C C . LEU A 1 278 ? 3.299 -10.204 3.437 1.00 66.19 278 LEU A C 1
ATOM 1983 O O . LEU A 1 278 ? 3.940 -10.964 2.703 1.00 66.19 278 LEU A O 1
ATOM 1987 N N . ASP A 1 279 ? 3.139 -10.378 4.743 1.00 65.44 279 ASP A N 1
ATOM 1988 C CA . ASP A 1 279 ? 3.438 -11.599 5.485 1.00 65.44 279 ASP A CA 1
ATOM 1989 C C . ASP A 1 279 ? 2.137 -12.394 5.622 1.00 65.44 279 ASP A C 1
ATOM 1991 O O . ASP A 1 279 ? 1.156 -11.926 6.196 1.00 65.44 279 ASP A O 1
ATOM 1995 N N . LEU A 1 280 ? 2.066 -13.546 4.957 1.00 64.31 280 LEU A N 1
ATOM 1996 C CA . LEU A 1 280 ? 0.824 -14.306 4.826 1.00 64.31 280 LEU A CA 1
ATOM 1997 C C . LEU A 1 280 ? 1.075 -15.773 5.148 1.00 64.31 280 LEU A C 1
ATOM 1999 O O . LEU A 1 280 ? 1.754 -16.480 4.390 1.00 64.31 280 LEU A O 1
ATOM 2003 N N . SER A 1 281 ? 0.432 -16.270 6.200 1.00 65.44 281 SER A N 1
ATOM 2004 C CA . SER A 1 281 ? 0.590 -17.643 6.655 1.00 65.44 281 SER A CA 1
ATOM 2005 C C . SER A 1 281 ? -0.718 -18.426 6.644 1.00 65.44 281 SER A C 1
ATOM 2007 O O . SER A 1 281 ? -1.771 -17.998 7.112 1.00 65.44 281 SER A O 1
ATOM 2009 N N . ALA A 1 282 ? -0.655 -19.623 6.057 1.00 57.28 282 ALA A N 1
ATOM 2010 C CA . ALA A 1 282 ? -1.723 -20.606 6.148 1.00 57.28 282 ALA A CA 1
ATOM 2011 C C . ALA A 1 282 ? -1.154 -22.029 6.109 1.00 57.28 282 ALA A C 1
ATOM 2013 O O . ALA A 1 282 ? -0.472 -22.391 5.142 1.00 57.28 282 ALA A O 1
ATOM 2014 N N . ASP A 1 283 ? -1.427 -22.823 7.155 1.00 55.62 283 ASP A N 1
ATOM 2015 C CA . ASP A 1 283 ? -0.911 -24.198 7.309 1.00 55.62 283 ASP A CA 1
ATOM 2016 C C . ASP A 1 283 ? -1.654 -25.167 6.373 1.00 55.62 283 ASP A C 1
ATOM 2018 O O . ASP A 1 283 ? -1.063 -25.816 5.509 1.00 55.62 283 ASP A O 1
ATOM 2022 N N . LYS A 1 284 ? -2.986 -25.217 6.491 1.00 50.47 284 LYS A N 1
ATOM 2023 C CA . LYS A 1 284 ? -3.894 -26.039 5.664 1.00 50.47 284 LYS A CA 1
ATOM 2024 C C . LYS A 1 284 ? -4.856 -25.211 4.809 1.00 50.47 284 LYS A C 1
ATOM 2026 O O . LYS A 1 284 ? -5.641 -25.789 4.056 1.00 50.47 284 LYS A O 1
ATOM 2031 N N . GLY A 1 285 ? -4.822 -23.890 4.958 1.00 51.56 285 GLY A N 1
ATOM 2032 C CA . GLY A 1 285 ? -5.659 -22.935 4.242 1.00 51.56 285 GLY A CA 1
ATOM 2033 C C . GLY A 1 285 ? -5.195 -22.602 2.822 1.00 51.56 285 GLY A C 1
ATOM 2034 O O . GLY A 1 285 ? -4.161 -23.075 2.347 1.00 51.56 285 GLY A O 1
ATOM 2035 N N . LEU A 1 286 ? -5.967 -21.759 2.131 1.00 45.00 286 LEU A N 1
ATOM 2036 C CA . LEU A 1 286 ? -5.616 -21.213 0.815 1.00 45.00 286 LEU A CA 1
ATOM 2037 C C . LEU A 1 286 ? -5.443 -19.692 0.922 1.00 45.00 286 LEU A C 1
ATOM 2039 O O . LEU A 1 286 ? -6.289 -19.009 1.497 1.00 45.00 286 LEU A O 1
ATOM 2043 N N . ILE A 1 287 ? -4.368 -19.178 0.325 1.00 46.59 287 ILE A N 1
ATOM 2044 C CA . ILE A 1 287 ? -4.077 -17.745 0.223 1.00 46.59 287 ILE A CA 1
ATOM 2045 C C . ILE A 1 287 ? -4.271 -17.315 -1.235 1.00 46.59 287 ILE A C 1
ATOM 2047 O O . ILE A 1 287 ? -3.701 -17.923 -2.145 1.00 46.59 287 ILE A O 1
ATOM 2051 N N . SER A 1 288 ? -5.061 -16.265 -1.453 1.00 40.81 288 SER A N 1
ATOM 2052 C CA . SER A 1 288 ? -5.228 -15.585 -2.738 1.00 40.81 288 SER A CA 1
ATOM 2053 C C . SER A 1 288 ? -4.860 -14.115 -2.582 1.00 40.81 288 SER A C 1
ATOM 2055 O O . SER A 1 288 ? -5.458 -13.412 -1.772 1.00 40.81 288 SER A O 1
ATOM 2057 N N . VAL A 1 289 ? -3.909 -13.647 -3.388 1.00 51.91 289 VAL A N 1
ATOM 2058 C CA . VAL A 1 289 ? -3.479 -12.245 -3.408 1.00 51.91 289 VAL A CA 1
ATOM 2059 C C . VAL A 1 289 ? -3.611 -11.712 -4.823 1.00 51.91 289 VAL A C 1
AT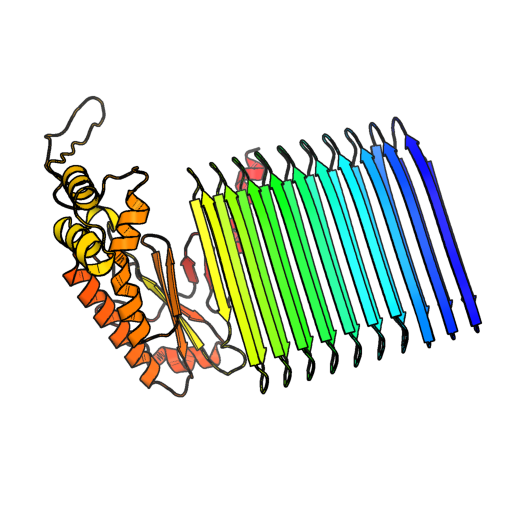OM 2061 O O . VAL A 1 289 ? -3.080 -12.306 -5.764 1.00 51.91 289 VAL A O 1
ATOM 2064 N N . LEU A 1 290 ? -4.296 -10.582 -4.967 1.00 43.09 290 LEU A N 1
ATOM 2065 C CA . LEU A 1 290 ? -4.311 -9.788 -6.187 1.00 43.09 290 LEU A CA 1
ATOM 2066 C C . LEU A 1 290 ? -3.924 -8.353 -5.830 1.00 43.09 290 LEU A C 1
ATOM 2068 O O . LEU A 1 290 ? -4.591 -7.712 -5.026 1.00 43.09 290 LEU A O 1
ATOM 2072 N N . ALA A 1 291 ? -2.848 -7.859 -6.435 1.00 57.44 291 ALA A N 1
ATOM 2073 C CA . ALA A 1 291 ? -2.441 -6.465 -6.339 1.00 57.44 291 ALA A CA 1
ATOM 2074 C C . ALA A 1 291 ? -2.561 -5.825 -7.725 1.00 57.44 291 ALA A C 1
ATOM 2076 O O . ALA A 1 291 ? -2.008 -6.356 -8.693 1.00 57.44 291 ALA A O 1
ATOM 2077 N N . LEU A 1 292 ? -3.296 -4.718 -7.827 1.00 48.53 292 LEU A N 1
ATOM 2078 C CA . LEU A 1 292 ? -3.368 -3.890 -9.030 1.00 48.53 292 LEU A CA 1
ATOM 2079 C C . LEU A 1 292 ? -2.803 -2.510 -8.701 1.00 48.53 292 LEU A C 1
ATOM 2081 O O . LEU A 1 292 ? -3.133 -1.920 -7.675 1.00 48.53 292 LEU A O 1
ATOM 2085 N N . LEU A 1 293 ? -1.930 -2.035 -9.581 1.00 57.94 293 LEU A N 1
ATOM 2086 C CA . LEU A 1 293 ? -1.206 -0.780 -9.445 1.00 57.94 293 LEU A CA 1
ATOM 2087 C C . LEU A 1 293 ? -1.543 0.091 -10.655 1.00 57.94 293 LEU A C 1
ATOM 2089 O O . LEU A 1 293 ? -1.239 -0.305 -11.783 1.00 57.94 293 LEU A O 1
ATOM 2093 N N . ASP A 1 294 ? -2.151 1.246 -10.407 1.00 48.81 294 ASP A N 1
ATOM 2094 C CA . ASP A 1 294 ? -2.265 2.352 -11.352 1.00 48.81 294 ASP A CA 1
ATOM 2095 C C . ASP A 1 294 ? -1.408 3.508 -10.825 1.00 48.81 294 ASP A C 1
ATOM 2097 O O . ASP A 1 294 ? -1.590 3.997 -9.712 1.00 48.81 294 ASP A O 1
ATOM 2101 N N . LEU A 1 295 ? -0.365 3.854 -11.572 1.00 58.41 295 LEU A N 1
ATOM 2102 C CA . LEU A 1 295 ? 0.671 4.782 -11.132 1.00 58.41 295 LEU A CA 1
ATOM 2103 C C . LEU A 1 295 ? 0.917 5.781 -12.250 1.00 58.41 295 LEU A C 1
ATOM 2105 O O . LEU A 1 295 ? 1.294 5.394 -13.360 1.00 58.41 295 LEU A O 1
ATOM 2109 N N . SER A 1 296 ? 0.758 7.067 -11.953 1.00 53.03 296 SER A N 1
ATOM 2110 C CA . SER A 1 296 ? 0.978 8.129 -12.930 1.00 53.03 296 SER A CA 1
ATOM 2111 C C . SER A 1 296 ? 1.915 9.207 -12.392 1.00 53.03 296 SER A C 1
ATOM 2113 O O . SER A 1 296 ? 1.716 9.767 -11.315 1.00 53.03 296 SER A O 1
ATOM 2115 N N . ALA A 1 297 ? 2.959 9.514 -13.164 1.00 47.91 297 ALA A N 1
ATOM 2116 C CA . ALA A 1 297 ? 3.778 10.697 -12.948 1.00 47.91 297 ALA A CA 1
ATOM 2117 C C . ALA A 1 297 ? 4.208 11.321 -14.279 1.00 47.91 297 ALA A C 1
ATOM 2119 O O . ALA A 1 297 ? 4.700 10.617 -15.158 1.00 47.91 297 ALA A O 1
ATOM 2120 N N . ASP A 1 298 ? 4.017 12.637 -14.432 1.00 42.47 298 ASP A N 1
ATOM 2121 C CA . ASP A 1 298 ? 4.373 13.368 -15.665 1.00 42.47 298 ASP A CA 1
ATOM 2122 C C . ASP A 1 298 ? 5.864 13.748 -15.680 1.00 42.47 298 ASP A C 1
ATOM 2124 O O . ASP A 1 298 ? 6.553 13.606 -16.689 1.00 42.47 298 ASP A O 1
ATOM 2128 N N . LYS A 1 299 ? 6.386 14.224 -14.541 1.00 39.47 299 LYS A N 1
ATOM 2129 C CA . LYS A 1 299 ? 7.798 14.612 -14.339 1.00 39.47 299 LYS A CA 1
ATOM 2130 C C . LYS A 1 299 ? 8.395 14.084 -13.028 1.00 39.47 299 LYS A C 1
ATOM 2132 O O . LYS A 1 299 ? 9.526 14.440 -12.694 1.00 39.47 299 LYS A O 1
ATOM 2137 N N . GLY A 1 300 ? 7.626 13.307 -12.270 1.00 35.41 300 GLY A N 1
ATOM 2138 C CA . GLY A 1 300 ? 8.008 12.728 -10.984 1.00 35.41 300 GLY A CA 1
ATOM 2139 C C . GLY A 1 300 ? 8.736 11.386 -11.096 1.00 35.41 300 GLY A C 1
ATOM 2140 O O . GLY A 1 300 ? 8.761 10.757 -12.151 1.00 35.41 300 GLY A O 1
ATOM 2141 N N . LEU A 1 301 ? 9.327 10.941 -9.987 1.00 32.47 301 LEU A N 1
ATOM 2142 C CA . LEU A 1 301 ? 9.913 9.603 -9.844 1.00 32.47 301 LEU A CA 1
ATOM 2143 C C . LEU A 1 301 ? 8.936 8.717 -9.058 1.00 32.47 301 LEU A C 1
ATOM 2145 O O . LEU A 1 301 ? 8.358 9.155 -8.063 1.00 32.47 301 LEU A O 1
ATOM 2149 N N . ILE A 1 302 ? 8.770 7.471 -9.491 1.00 37.03 302 ILE A N 1
ATOM 2150 C CA . ILE A 1 302 ? 7.958 6.471 -8.795 1.00 37.03 302 ILE A CA 1
ATOM 2151 C C . ILE A 1 302 ? 8.879 5.333 -8.346 1.00 37.03 302 ILE A C 1
ATOM 2153 O O . ILE A 1 302 ? 9.770 4.910 -9.074 1.00 37.03 302 ILE A O 1
ATOM 2157 N N . SER A 1 303 ? 8.702 4.861 -7.119 1.00 39.00 303 SER A N 1
ATOM 2158 C CA . SER A 1 303 ? 9.362 3.676 -6.582 1.00 39.00 303 SER A CA 1
ATOM 2159 C C . SER A 1 303 ? 8.296 2.833 -5.906 1.00 39.00 303 SER A C 1
ATOM 2161 O O . SER A 1 303 ? 7.671 3.277 -4.942 1.00 39.00 303 SER A O 1
ATOM 2163 N N . VAL A 1 304 ? 8.057 1.637 -6.438 1.00 47.22 304 VAL A N 1
ATOM 2164 C CA . VAL A 1 304 ? 7.141 0.671 -5.834 1.00 47.22 304 VAL A CA 1
ATOM 2165 C C . VAL A 1 304 ? 7.893 -0.619 -5.599 1.00 47.22 304 VAL A C 1
ATOM 2167 O O . VAL A 1 304 ? 8.474 -1.188 -6.523 1.00 47.22 304 VAL A O 1
ATOM 2170 N N . LEU A 1 305 ? 7.853 -1.092 -4.358 1.00 48.41 305 LEU A N 1
ATOM 2171 C CA . LEU A 1 305 ? 8.316 -2.418 -4.005 1.00 48.41 305 LEU A CA 1
ATOM 2172 C C . LEU A 1 305 ? 7.216 -3.160 -3.252 1.00 48.41 305 LEU A C 1
ATOM 2174 O O . LEU A 1 305 ? 6.772 -2.731 -2.187 1.00 48.41 305 LEU A O 1
ATOM 2178 N N . VAL A 1 306 ? 6.816 -4.303 -3.803 1.00 52.25 306 VAL A N 1
ATOM 2179 C CA . VAL A 1 306 ? 5.937 -5.260 -3.133 1.00 52.25 306 VAL A CA 1
ATOM 2180 C C . VAL A 1 306 ? 6.771 -6.488 -2.787 1.00 52.25 306 VAL A C 1
ATOM 2182 O O . VAL A 1 306 ? 7.240 -7.186 -3.688 1.00 52.25 306 VAL A O 1
ATOM 2185 N N . LEU A 1 307 ? 6.978 -6.751 -1.497 1.00 50.53 307 LEU A N 1
ATOM 2186 C CA . LEU A 1 307 ? 7.603 -7.992 -1.034 1.00 50.53 307 LEU A CA 1
ATOM 2187 C C . LEU A 1 307 ? 6.515 -8.903 -0.466 1.00 50.53 307 LEU A C 1
ATOM 2189 O O . LEU A 1 307 ? 5.773 -8.521 0.435 1.00 50.53 307 LEU A O 1
ATOM 2193 N N . LEU A 1 308 ? 6.433 -10.113 -1.008 1.00 52.12 308 LEU A N 1
ATOM 2194 C CA . LEU A 1 308 ? 5.593 -11.187 -0.488 1.00 52.12 308 LEU A CA 1
ATOM 2195 C C . LEU A 1 308 ? 6.495 -12.125 0.315 1.00 52.12 308 LEU A C 1
ATOM 2197 O O . LEU A 1 308 ? 7.241 -12.900 -0.291 1.00 52.12 308 LEU A O 1
ATOM 2201 N N . ASP A 1 309 ? 6.438 -12.067 1.645 1.00 48.78 309 ASP A N 1
ATOM 2202 C CA . ASP A 1 309 ? 7.056 -13.091 2.488 1.00 48.78 309 ASP A CA 1
ATOM 2203 C C . ASP A 1 309 ? 6.044 -14.218 2.711 1.00 48.78 309 ASP A C 1
ATOM 2205 O O . ASP A 1 309 ? 5.343 -14.306 3.705 1.00 48.78 309 ASP A O 1
ATOM 2209 N N . LEU A 1 310 ? 5.932 -15.100 1.720 1.00 48.34 310 LEU A N 1
ATOM 2210 C CA . LEU A 1 310 ? 5.171 -16.350 1.849 1.00 48.34 310 LEU A CA 1
ATOM 2211 C C . LEU A 1 310 ? 6.030 -17.469 2.474 1.00 48.34 310 LEU A C 1
ATOM 2213 O O . LEU A 1 310 ? 5.663 -18.650 2.406 1.00 48.34 310 LEU A O 1
ATOM 2217 N N . SER A 1 311 ? 7.230 -17.129 2.956 1.00 46.22 311 SER A N 1
ATOM 2218 C CA . SER A 1 311 ? 8.358 -18.051 3.086 1.00 46.22 311 SER A CA 1
ATOM 2219 C C . SER A 1 311 ? 8.769 -18.357 4.521 1.00 46.22 311 SER A C 1
ATOM 2221 O O . SER A 1 311 ? 9.067 -19.524 4.800 1.00 46.22 311 SER A O 1
ATOM 2223 N N . ALA A 1 312 ? 8.761 -17.371 5.419 1.00 43.06 312 ALA A N 1
ATOM 2224 C CA . ALA A 1 312 ? 9.282 -17.537 6.776 1.00 43.06 312 ALA A CA 1
ATOM 2225 C C . ALA A 1 312 ? 8.573 -18.669 7.552 1.00 43.06 312 ALA A C 1
ATOM 2227 O O . ALA A 1 312 ? 9.236 -19.585 8.048 1.00 43.06 312 ALA A O 1
ATOM 2228 N N . ASP A 1 313 ? 7.238 -18.704 7.522 1.00 41.56 313 ASP A N 1
ATOM 2229 C CA . ASP A 1 313 ? 6.428 -19.686 8.263 1.00 41.56 313 ASP A CA 1
ATOM 2230 C C . ASP A 1 313 ? 6.475 -21.115 7.706 1.00 41.56 313 ASP A C 1
ATOM 2232 O O . ASP A 1 313 ? 6.128 -22.082 8.385 1.00 41.56 313 ASP A O 1
ATOM 2236 N N . LYS A 1 314 ? 6.961 -21.289 6.473 1.00 51.53 314 LYS A N 1
ATOM 2237 C CA . LYS A 1 314 ? 7.136 -22.609 5.841 1.00 51.53 314 LYS A CA 1
ATOM 2238 C C . LYS A 1 314 ? 8.574 -23.122 5.921 1.00 51.53 314 LYS A C 1
ATOM 2240 O O . LYS A 1 314 ? 8.893 -24.121 5.271 1.00 51.53 314 LYS A O 1
ATOM 2245 N N . GLY A 1 315 ? 9.440 -22.444 6.683 1.00 57.03 315 GLY A N 1
ATOM 2246 C CA . GLY A 1 315 ? 10.869 -22.750 6.757 1.00 57.03 315 GLY A CA 1
ATOM 2247 C C . GLY A 1 315 ? 11.587 -22.521 5.424 1.00 57.03 315 GLY A C 1
ATOM 2248 O O . GLY A 1 315 ? 12.515 -23.258 5.096 1.00 57.03 315 GLY A O 1
ATOM 2249 N N . LEU A 1 316 ? 11.124 -21.555 4.624 1.00 62.88 316 LEU A N 1
ATOM 2250 C CA . LEU A 1 316 ? 11.705 -21.188 3.333 1.00 62.88 316 LEU A CA 1
ATOM 2251 C C . LEU A 1 316 ? 12.591 -19.946 3.484 1.00 62.88 316 LEU A C 1
ATOM 2253 O O . LEU A 1 316 ? 12.340 -19.077 4.312 1.00 62.88 316 LEU A O 1
ATOM 2257 N N . ILE A 1 317 ? 13.612 -19.848 2.641 1.00 70.69 317 ILE A N 1
ATOM 2258 C CA . ILE A 1 317 ? 14.509 -18.695 2.530 1.00 70.69 317 ILE A CA 1
ATOM 2259 C C . ILE A 1 317 ? 14.165 -17.960 1.242 1.00 70.69 317 ILE A C 1
ATOM 2261 O O . ILE A 1 317 ? 14.048 -18.591 0.190 1.00 70.69 317 ILE A O 1
ATOM 2265 N N . SER A 1 318 ? 14.042 -16.638 1.301 1.00 72.69 318 SER A N 1
ATOM 2266 C CA . SER A 1 318 ? 13.808 -15.816 0.114 1.00 72.69 318 SER A CA 1
ATOM 2267 C C . SER A 1 318 ? 15.119 -15.246 -0.418 1.00 72.69 318 SER A C 1
ATOM 2269 O O . SER A 1 318 ? 15.884 -14.612 0.302 1.00 72.69 318 SER A O 1
ATOM 2271 N N . VAL A 1 319 ? 15.390 -15.487 -1.697 1.00 74.50 319 VAL A N 1
ATOM 2272 C CA . VAL A 1 319 ? 16.540 -14.958 -2.431 1.00 74.50 319 VAL A CA 1
ATOM 2273 C C . VAL A 1 319 ? 16.057 -13.820 -3.311 1.00 74.50 319 VAL A C 1
ATOM 2275 O O . VAL A 1 319 ? 15.224 -14.030 -4.198 1.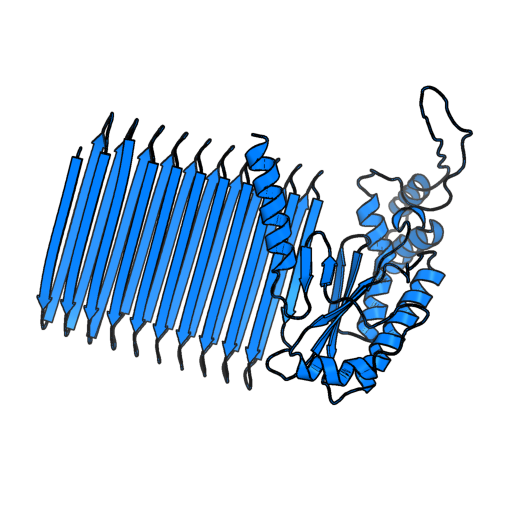00 74.50 319 VAL A O 1
ATOM 2278 N N . LEU A 1 320 ? 16.603 -12.632 -3.072 1.00 75.25 320 LEU A N 1
ATOM 2279 C CA . LEU A 1 320 ? 16.396 -11.465 -3.918 1.00 75.25 320 LEU A CA 1
ATOM 2280 C C . LEU A 1 320 ? 17.667 -11.189 -4.712 1.00 75.25 320 LEU A C 1
ATOM 2282 O O . LEU A 1 320 ? 18.749 -11.098 -4.128 1.00 75.25 320 LEU A O 1
ATOM 2286 N N . VAL A 1 321 ? 17.530 -11.041 -6.028 1.00 78.38 321 VAL A N 1
ATOM 2287 C CA . VAL A 1 321 ? 18.626 -10.655 -6.926 1.00 78.38 321 VAL A CA 1
ATOM 2288 C C . VAL A 1 321 ? 18.272 -9.340 -7.602 1.00 78.38 321 VAL A C 1
ATOM 2290 O O . VAL A 1 321 ? 17.241 -9.264 -8.268 1.00 78.38 321 VAL A O 1
ATOM 2293 N N . PHE A 1 322 ? 19.131 -8.337 -7.454 1.00 79.00 322 PHE A N 1
ATOM 2294 C CA . PHE A 1 322 ? 18.993 -7.003 -8.034 1.00 79.00 322 PHE A CA 1
ATOM 2295 C C . PHE A 1 322 ? 19.965 -6.878 -9.202 1.00 79.00 322 PHE A C 1
ATOM 2297 O O . PHE A 1 322 ? 21.169 -6.758 -8.996 1.00 79.00 322 PHE A O 1
ATOM 2304 N N . LEU A 1 323 ? 19.450 -6.975 -10.426 1.00 81.81 323 LEU A N 1
ATOM 2305 C CA . LEU A 1 323 ? 20.236 -6.859 -11.649 1.00 81.81 323 LEU A CA 1
ATOM 2306 C C . LEU A 1 323 ? 20.457 -5.383 -11.982 1.00 81.81 323 LEU A C 1
ATOM 2308 O O . LEU A 1 323 ? 19.486 -4.645 -12.135 1.00 81.81 323 LEU A O 1
ATOM 2312 N N . ASP A 1 324 ? 21.719 -4.996 -12.159 1.00 83.25 324 ASP A N 1
ATOM 2313 C CA . ASP A 1 324 ? 22.114 -3.644 -12.573 1.00 83.25 324 ASP A CA 1
ATOM 2314 C C . ASP A 1 324 ? 22.496 -3.640 -14.058 1.00 83.25 324 ASP A C 1
ATOM 2316 O O . ASP A 1 324 ? 23.313 -4.453 -14.503 1.00 83.25 324 ASP A O 1
ATOM 2320 N N . LEU A 1 325 ? 21.913 -2.736 -14.845 1.00 83.81 325 LEU A N 1
ATOM 2321 C CA . LEU A 1 325 ? 22.227 -2.569 -16.265 1.00 83.81 325 LEU A CA 1
ATOM 2322 C C . LEU A 1 325 ? 23.090 -1.323 -16.468 1.00 83.81 325 LEU A C 1
ATOM 2324 O O . LEU A 1 325 ? 22.731 -0.215 -16.089 1.00 83.81 325 LEU A O 1
ATOM 2328 N N . SER A 1 326 ? 24.225 -1.478 -17.145 1.00 84.25 326 SER A N 1
ATOM 2329 C CA . SER A 1 326 ? 25.064 -0.339 -17.514 1.00 84.25 326 SER A CA 1
ATOM 2330 C C . SER A 1 326 ? 24.530 0.355 -18.763 1.00 84.25 326 SER A C 1
ATOM 2332 O O . SER A 1 326 ? 24.499 -0.250 -19.834 1.00 84.25 326 SER A O 1
ATOM 2334 N N . ALA A 1 327 ? 24.184 1.641 -18.633 1.00 80.25 327 ALA A N 1
ATOM 2335 C CA . ALA A 1 327 ? 23.742 2.495 -19.741 1.00 80.25 327 ALA A CA 1
ATOM 2336 C C . ALA A 1 327 ? 22.596 1.856 -20.559 1.00 80.25 327 ALA A C 1
ATOM 2338 O O . ALA A 1 327 ? 22.650 1.742 -21.786 1.00 80.25 327 ALA A O 1
ATOM 2339 N N . ALA A 1 328 ? 21.560 1.382 -19.860 1.00 78.88 328 ALA A N 1
ATOM 2340 C CA . ALA A 1 328 ? 20.499 0.552 -20.432 1.00 78.88 328 ALA A CA 1
ATOM 2341 C C . ALA A 1 328 ? 19.771 1.217 -21.617 1.00 78.88 328 ALA A C 1
ATOM 2343 O O . ALA A 1 328 ? 19.523 0.579 -22.639 1.00 78.88 328 ALA A O 1
ATOM 2344 N N . PHE A 1 329 ? 19.483 2.516 -21.514 1.00 80.25 329 PHE A N 1
ATOM 2345 C CA . PHE A 1 329 ? 18.802 3.274 -22.566 1.00 80.25 329 PHE A CA 1
ATOM 2346 C C . PHE A 1 329 ? 19.701 3.614 -23.756 1.00 80.25 329 PHE A C 1
ATOM 2348 O O . PHE A 1 329 ? 19.196 3.709 -24.872 1.00 80.25 329 PHE A O 1
ATOM 2355 N N . ASP A 1 330 ? 21.014 3.734 -23.543 1.00 84.38 330 ASP A N 1
ATOM 2356 C CA . ASP A 1 330 ? 21.998 4.070 -24.584 1.00 84.38 330 ASP A CA 1
ATOM 2357 C C . ASP A 1 330 ? 22.405 2.850 -25.426 1.00 84.38 330 ASP A C 1
ATOM 2359 O O . ASP A 1 330 ? 22.963 2.981 -26.515 1.00 84.38 330 ASP A O 1
ATOM 2363 N N . THR A 1 331 ? 22.135 1.646 -24.920 1.00 87.69 331 THR A N 1
ATOM 2364 C CA . THR A 1 331 ? 22.578 0.374 -25.509 1.00 87.69 331 THR A CA 1
ATOM 2365 C C . THR A 1 331 ? 21.518 -0.313 -26.371 1.00 87.69 331 THR A C 1
ATOM 2367 O O . THR A 1 331 ? 21.795 -1.341 -26.987 1.00 87.69 331 THR A O 1
ATOM 2370 N N . ILE A 1 332 ? 20.312 0.257 -26.465 1.00 89.94 332 ILE A N 1
ATOM 2371 C CA . ILE A 1 332 ? 19.211 -0.312 -27.251 1.00 89.94 332 ILE A CA 1
ATOM 2372 C C . ILE A 1 332 ? 19.583 -0.362 -28.736 1.00 89.94 332 ILE A C 1
ATOM 2374 O O . ILE A 1 332 ? 19.783 0.671 -29.375 1.00 89.94 332 ILE A O 1
ATOM 2378 N N . ASP A 1 333 ? 19.594 -1.559 -29.312 1.00 93.50 333 ASP A N 1
ATOM 2379 C CA . ASP A 1 333 ? 19.777 -1.728 -30.749 1.00 93.50 333 ASP A CA 1
ATOM 2380 C C . ASP A 1 333 ? 18.484 -1.394 -31.514 1.00 93.50 333 ASP A C 1
ATOM 2382 O O . ASP A 1 333 ? 17.394 -1.889 -31.195 1.00 93.50 333 ASP A O 1
ATOM 2386 N N . HIS A 1 334 ? 18.597 -0.527 -32.525 1.00 93.44 334 HIS A N 1
ATOM 2387 C CA . HIS A 1 334 ? 17.444 -0.032 -33.283 1.00 93.44 334 HIS A CA 1
ATOM 2388 C C . HIS A 1 334 ? 16.779 -1.131 -34.112 1.00 93.44 334 HIS A C 1
ATOM 2390 O O . HIS A 1 334 ? 15.550 -1.173 -34.184 1.00 93.44 334 HIS A O 1
ATOM 2396 N N . ASP A 1 335 ? 17.560 -2.033 -34.708 1.00 93.25 335 ASP A N 1
ATOM 2397 C CA . ASP A 1 335 ? 17.034 -3.093 -35.568 1.00 93.25 335 ASP A CA 1
ATOM 2398 C C . ASP A 1 335 ? 16.281 -4.141 -34.740 1.00 93.25 335 ASP A C 1
ATOM 2400 O O . ASP A 1 335 ? 15.160 -4.519 -35.095 1.00 93.25 335 ASP A O 1
ATOM 2404 N N . ILE A 1 336 ? 16.832 -4.549 -33.591 1.00 94.12 336 ILE A N 1
ATOM 2405 C CA . ILE A 1 336 ? 16.165 -5.461 -32.651 1.00 94.12 336 ILE A CA 1
ATOM 2406 C C . ILE A 1 336 ? 14.871 -4.837 -32.120 1.00 94.12 336 ILE A C 1
ATOM 2408 O O . ILE A 1 336 ? 13.841 -5.517 -32.057 1.00 94.12 336 ILE A O 1
ATOM 2412 N N . LEU A 1 337 ? 14.892 -3.552 -31.745 1.00 93.31 337 LEU A N 1
ATOM 2413 C CA . LEU A 1 337 ? 13.698 -2.852 -31.271 1.00 93.31 337 LEU A CA 1
ATOM 2414 C C . LEU A 1 337 ? 12.609 -2.830 -32.352 1.00 93.31 337 LEU A C 1
ATOM 2416 O O . LEU A 1 337 ? 11.478 -3.236 -32.086 1.00 93.31 337 LEU A O 1
ATOM 2420 N N . LEU A 1 338 ? 12.944 -2.421 -33.578 1.00 93.88 338 LEU A N 1
ATOM 2421 C CA . LEU A 1 338 ? 11.993 -2.375 -34.693 1.00 93.88 338 LEU A CA 1
ATOM 2422 C C . LEU A 1 338 ? 11.449 -3.765 -35.040 1.00 93.88 338 LEU A C 1
ATOM 2424 O O . LEU A 1 338 ? 10.243 -3.915 -35.242 1.00 93.88 338 LEU A O 1
ATOM 2428 N N . GLN A 1 339 ? 12.302 -4.792 -35.047 1.00 94.12 339 GLN A N 1
ATOM 2429 C CA . GLN A 1 339 ? 11.874 -6.170 -35.275 1.00 94.12 339 GLN A CA 1
ATOM 2430 C C . GLN A 1 339 ? 10.888 -6.638 -34.198 1.00 94.12 339 GLN A C 1
ATOM 2432 O O . GLN A 1 339 ? 9.910 -7.311 -34.517 1.00 94.12 339 GLN A O 1
ATOM 2437 N N . ARG A 1 340 ? 11.108 -6.281 -32.927 1.00 92.31 340 ARG A N 1
ATOM 2438 C CA . ARG A 1 340 ? 10.193 -6.628 -31.828 1.00 92.31 340 ARG A CA 1
ATOM 2439 C C . ARG A 1 340 ? 8.858 -5.911 -31.942 1.00 92.31 340 ARG A C 1
ATOM 2441 O O . ARG A 1 340 ? 7.826 -6.552 -31.747 1.00 92.31 340 ARG A O 1
ATOM 2448 N N . LEU A 1 341 ? 8.868 -4.618 -32.267 1.00 91.75 341 LEU A N 1
ATOM 2449 C CA . LEU A 1 341 ? 7.640 -3.853 -32.490 1.00 91.75 341 LEU A CA 1
ATOM 2450 C C . LEU A 1 341 ? 6.786 -4.514 -33.581 1.00 91.75 341 LEU A C 1
ATOM 2452 O O . LEU A 1 341 ? 5.588 -4.695 -33.380 1.00 91.75 341 LEU A O 1
ATOM 2456 N N . ASP A 1 342 ? 7.405 -4.958 -34.675 1.00 94.31 342 ASP A N 1
ATOM 2457 C CA . ASP A 1 342 ? 6.716 -5.649 -35.769 1.00 94.31 342 ASP A CA 1
ATOM 2458 C C . ASP A 1 342 ? 6.258 -7.066 -35.388 1.00 94.31 342 ASP A C 1
ATOM 2460 O O . ASP A 1 342 ? 5.067 -7.371 -35.400 1.00 94.31 342 ASP A O 1
ATOM 2464 N N . GLN A 1 343 ? 7.191 -7.937 -34.999 1.00 91.00 343 GLN A N 1
ATOM 2465 C CA . GLN A 1 343 ? 6.943 -9.379 -34.889 1.00 91.00 343 GLN A CA 1
ATOM 2466 C C . GLN A 1 343 ? 6.321 -9.802 -33.557 1.00 91.00 343 GLN A C 1
ATOM 2468 O O . GLN A 1 343 ? 5.534 -10.747 -33.527 1.00 91.00 343 GLN A O 1
ATOM 2473 N N . SER A 1 344 ? 6.683 -9.139 -32.457 1.00 85.62 344 SER A N 1
ATOM 2474 C CA . SER A 1 344 ? 6.223 -9.514 -31.113 1.00 85.62 344 SER A CA 1
ATOM 2475 C C . SER A 1 344 ? 4.981 -8.735 -30.692 1.00 85.62 344 SER A C 1
ATOM 2477 O O . SER A 1 344 ? 4.116 -9.294 -30.023 1.00 85.62 344 SER A O 1
ATOM 2479 N N . ILE A 1 345 ? 4.896 -7.453 -31.064 1.00 86.50 345 ILE A N 1
ATOM 2480 C CA . ILE A 1 345 ? 3.792 -6.559 -30.667 1.00 86.50 345 ILE A CA 1
ATOM 2481 C C . ILE A 1 345 ? 2.740 -6.423 -31.775 1.00 86.50 345 ILE A C 1
ATOM 2483 O O . ILE A 1 345 ? 1.570 -6.188 -31.480 1.00 86.50 345 ILE A O 1
ATOM 2487 N N . GLY A 1 346 ? 3.125 -6.603 -33.043 1.00 88.75 346 GLY A N 1
ATOM 2488 C CA . GLY A 1 346 ? 2.224 -6.479 -34.193 1.00 88.75 346 GLY A CA 1
ATOM 2489 C C . GLY A 1 346 ? 2.096 -5.055 -34.747 1.00 88.75 346 GLY A C 1
ATOM 2490 O O . GLY A 1 346 ? 1.174 -4.774 -35.518 1.00 88.75 346 GLY A O 1
ATOM 2491 N N . ILE A 1 347 ? 2.992 -4.138 -34.369 1.00 88.81 347 ILE A N 1
ATOM 2492 C CA . ILE A 1 347 ? 3.028 -2.766 -34.887 1.00 88.81 347 ILE A CA 1
ATOM 2493 C C . ILE A 1 347 ? 3.627 -2.789 -36.292 1.00 88.81 347 ILE A C 1
ATOM 2495 O O . ILE A 1 347 ? 4.823 -2.983 -36.466 1.00 88.81 347 ILE A O 1
ATOM 2499 N N . SER A 1 348 ? 2.797 -2.519 -37.297 1.00 89.31 348 SER A N 1
ATOM 2500 C CA . SER A 1 348 ? 3.172 -2.641 -38.708 1.00 89.31 348 SER A CA 1
ATOM 2501 C C . SER A 1 348 ? 2.869 -1.371 -39.520 1.00 89.31 348 SER A C 1
ATOM 2503 O O . SER A 1 348 ? 2.322 -0.379 -39.024 1.00 89.31 348 SER A O 1
ATOM 2505 N N . CYS A 1 349 ? 3.265 -1.387 -40.796 1.00 93.00 349 CYS A N 1
ATOM 2506 C CA . CYS A 1 349 ? 2.984 -0.344 -41.788 1.00 93.00 349 CYS A CA 1
ATOM 2507 C C . CYS A 1 349 ? 3.440 1.065 -41.353 1.00 93.00 349 CYS A C 1
ATOM 2509 O O . CYS A 1 349 ? 4.630 1.310 -41.135 1.00 93.00 349 CYS A O 1
ATOM 2511 N N . THR A 1 350 ? 2.505 2.015 -41.284 1.00 93.38 350 THR A N 1
ATOM 2512 C CA . THR A 1 350 ? 2.780 3.437 -41.052 1.00 93.38 350 THR A CA 1
ATOM 2513 C C . THR A 1 350 ? 3.370 3.690 -39.669 1.00 93.38 350 THR A C 1
ATOM 2515 O O . THR A 1 350 ? 4.301 4.479 -39.550 1.00 93.38 350 THR A O 1
ATOM 2518 N N . ALA A 1 351 ? 2.880 2.995 -38.638 1.00 91.25 351 ALA A N 1
ATOM 2519 C CA . ALA A 1 351 ? 3.376 3.160 -37.273 1.00 91.25 351 ALA A CA 1
ATOM 2520 C C . ALA A 1 351 ? 4.828 2.673 -37.143 1.00 91.25 351 ALA A C 1
ATOM 2522 O O . ALA A 1 351 ? 5.673 3.386 -36.608 1.00 91.25 351 ALA A O 1
ATOM 2523 N N . LEU A 1 352 ? 5.155 1.512 -37.723 1.00 93.69 352 LEU A N 1
ATOM 2524 C CA . LEU A 1 352 ? 6.530 1.004 -37.744 1.00 93.69 352 LEU A CA 1
ATOM 2525 C C . LEU A 1 352 ? 7.467 1.914 -38.553 1.00 93.69 352 LEU A C 1
ATOM 2527 O O . LEU A 1 352 ? 8.592 2.184 -38.138 1.00 93.69 352 LEU A O 1
ATOM 2531 N N . SER A 1 353 ? 6.991 2.434 -39.690 1.00 93.88 353 SER A N 1
ATOM 2532 C CA . SER A 1 353 ? 7.752 3.388 -40.511 1.00 93.88 353 SER A CA 1
ATOM 2533 C C . SER A 1 353 ? 8.048 4.681 -39.748 1.00 93.88 353 SER A C 1
ATOM 2535 O O . SER A 1 353 ? 9.134 5.244 -39.882 1.00 93.88 353 SER A O 1
ATOM 2537 N N . TRP A 1 354 ? 7.104 5.126 -38.916 1.00 95.06 354 TRP A N 1
ATOM 2538 C CA . TRP A 1 354 ? 7.281 6.275 -38.038 1.00 95.06 354 TRP A CA 1
ATOM 2539 C C . TRP A 1 354 ? 8.343 6.010 -36.962 1.00 95.06 354 TRP A C 1
ATOM 2541 O O . TRP A 1 354 ? 9.262 6.814 -36.832 1.00 95.06 354 TRP A O 1
ATOM 2551 N N . PHE A 1 355 ? 8.304 4.861 -36.275 1.00 93.31 355 PHE A N 1
ATOM 2552 C CA . PHE A 1 355 ? 9.353 4.483 -35.314 1.00 93.31 355 PHE A CA 1
ATOM 2553 C C . PHE A 1 355 ? 10.732 4.368 -35.969 1.00 93.31 355 PHE A C 1
ATOM 2555 O O . PHE A 1 355 ? 11.722 4.840 -35.416 1.00 93.31 355 PHE A O 1
ATOM 2562 N N . LYS A 1 356 ? 10.805 3.813 -37.184 1.00 94.00 356 LYS A N 1
ATOM 2563 C CA . LYS A 1 356 ? 12.059 3.759 -37.941 1.00 94.00 356 LYS A CA 1
ATOM 2564 C C . LYS A 1 356 ? 12.601 5.160 -38.222 1.00 94.00 356 LYS A C 1
ATOM 2566 O O . LYS A 1 356 ? 13.780 5.413 -37.994 1.00 94.00 356 LYS A O 1
ATOM 2571 N N . SER A 1 357 ? 11.743 6.080 -38.665 1.00 92.88 357 SER A N 1
ATOM 2572 C CA . SER A 1 357 ? 12.122 7.482 -38.872 1.00 92.88 357 SER A CA 1
ATOM 2573 C C . SER A 1 357 ? 12.504 8.194 -37.572 1.00 92.88 357 SER A C 1
ATOM 2575 O O . SER A 1 357 ? 13.335 9.092 -37.613 1.00 92.88 357 SER A O 1
ATOM 2577 N N . TYR A 1 358 ? 11.894 7.831 -36.442 1.00 91.25 358 TYR A N 1
ATOM 2578 C CA . TYR A 1 358 ? 12.167 8.423 -35.131 1.00 91.25 358 TYR A CA 1
ATOM 2579 C C . TYR A 1 358 ? 13.575 8.085 -34.610 1.00 91.25 358 TYR A C 1
ATOM 2581 O O . TYR A 1 358 ? 14.206 8.914 -33.949 1.00 91.25 358 TYR A O 1
ATOM 2589 N N . LEU A 1 359 ? 14.063 6.880 -34.920 1.00 90.94 359 LEU A N 1
ATOM 2590 C CA . LEU A 1 359 ? 15.361 6.367 -34.469 1.00 90.94 359 LEU A CA 1
ATOM 2591 C C . LEU A 1 359 ? 16.512 6.659 -35.452 1.00 90.94 359 LEU A C 1
ATOM 2593 O O . LEU A 1 359 ? 17.655 6.791 -35.024 1.00 90.94 359 LEU A O 1
ATOM 2597 N N . SER A 1 360 ? 16.222 6.787 -36.752 1.00 91.12 360 SER A N 1
ATOM 2598 C CA . SER A 1 360 ? 17.239 6.929 -37.811 1.00 91.12 360 SER A CA 1
ATOM 2599 C C . SER A 1 360 ? 17.850 8.336 -37.909 1.00 91.12 360 SER A C 1
ATOM 2601 O O . SER A 1 360 ? 17.240 9.323 -37.505 1.00 91.12 360 SER A O 1
ATOM 2603 N N . ASP A 1 361 ? 19.046 8.420 -38.511 1.00 90.00 361 ASP A N 1
ATOM 2604 C CA . ASP A 1 361 ? 19.753 9.664 -38.878 1.00 90.00 361 ASP A CA 1
ATOM 2605 C C . ASP A 1 361 ? 19.950 10.660 -37.724 1.00 90.00 361 ASP A C 1
ATOM 2607 O O . ASP A 1 361 ? 19.977 11.881 -37.902 1.00 90.00 361 ASP A O 1
ATOM 2611 N N . ARG A 1 362 ? 20.109 10.130 -36.509 1.00 88.94 362 ARG A N 1
ATOM 2612 C CA . ARG A 1 362 ? 20.344 10.931 -35.312 1.00 88.94 362 ARG A CA 1
ATOM 2613 C C . ARG A 1 362 ? 21.822 11.222 -35.105 1.00 88.94 362 ARG A C 1
ATOM 2615 O O . ARG A 1 362 ? 22.692 10.397 -35.371 1.00 88.94 362 ARG A O 1
ATOM 2622 N N . SER A 1 363 ? 22.097 12.395 -34.548 1.00 90.31 363 SER A N 1
ATOM 2623 C CA . SER A 1 363 ? 23.446 12.825 -34.198 1.00 90.31 363 SER A CA 1
ATOM 2624 C C . SER A 1 363 ? 23.472 13.575 -32.871 1.00 90.31 363 SER A C 1
ATOM 2626 O O . SER A 1 363 ? 22.514 14.277 -32.548 1.00 90.31 363 SER A O 1
ATOM 2628 N N . GLN A 1 364 ? 24.577 13.473 -32.140 1.00 89.69 364 GLN A N 1
ATOM 2629 C CA . GLN A 1 364 ? 24.802 14.127 -30.854 1.00 89.69 364 GLN A CA 1
ATOM 2630 C C . GLN A 1 364 ? 26.125 14.898 -30.832 1.00 89.69 364 GLN A C 1
ATOM 2632 O O . GLN A 1 364 ? 27.062 14.585 -31.569 1.00 89.69 364 GLN A O 1
ATOM 2637 N N . PHE A 1 365 ? 26.202 15.903 -29.964 1.00 91.62 365 PHE A N 1
ATOM 2638 C CA . PHE A 1 365 ? 27.418 16.639 -29.624 1.00 91.62 365 PHE A CA 1
ATOM 2639 C C . PHE A 1 365 ? 27.312 17.129 -28.173 1.00 91.62 365 PHE A C 1
ATOM 2641 O O . PHE A 1 365 ? 26.218 17.196 -27.616 1.00 91.62 365 PHE A O 1
ATOM 2648 N N . VAL A 1 366 ? 28.444 17.465 -27.561 1.00 91.31 366 VAL A N 1
ATOM 2649 C CA . VAL A 1 366 ? 28.524 17.990 -26.193 1.00 91.31 366 VAL A CA 1
ATOM 2650 C C . VAL A 1 366 ? 28.843 19.481 -26.256 1.00 91.31 366 VAL A C 1
ATOM 2652 O O . VAL A 1 366 ? 29.702 19.887 -27.036 1.00 91.31 366 VAL A O 1
ATOM 2655 N N . PHE A 1 367 ? 28.167 20.293 -25.442 1.00 92.44 367 PHE A N 1
ATOM 2656 C CA . PHE A 1 367 ? 28.402 21.734 -25.347 1.00 92.44 367 PHE A CA 1
ATOM 2657 C C . PHE A 1 367 ? 28.718 22.125 -23.904 1.00 92.44 367 PHE A C 1
ATOM 2659 O O . PHE A 1 367 ? 27.885 21.935 -23.019 1.00 92.44 367 PHE A O 1
ATOM 2666 N N . VAL A 1 368 ? 29.920 22.648 -23.657 1.00 94.31 368 VAL A N 1
ATOM 2667 C CA . VAL A 1 368 ? 30.387 23.038 -22.317 1.00 94.31 368 VAL A CA 1
ATOM 2668 C C . VAL A 1 368 ? 31.158 24.348 -22.425 1.00 94.31 368 VAL A C 1
ATOM 2670 O O . VAL A 1 368 ? 32.045 24.465 -23.262 1.00 94.31 368 VAL A O 1
ATOM 2673 N N . ASN A 1 369 ? 30.856 25.318 -21.554 1.00 90.62 369 ASN A N 1
ATOM 2674 C CA . ASN A 1 369 ? 31.552 26.613 -21.477 1.00 90.62 369 ASN A CA 1
ATOM 2675 C C . ASN A 1 369 ? 31.696 27.322 -22.838 1.00 90.62 369 ASN A C 1
ATOM 2677 O O . ASN A 1 369 ? 32.784 27.757 -23.201 1.00 90.62 369 ASN A O 1
ATOM 2681 N N . ASP A 1 370 ? 30.595 27.413 -23.584 1.00 91.50 370 ASP A N 1
ATOM 2682 C CA . ASP A 1 370 ? 30.519 28.031 -24.914 1.00 91.50 370 ASP A CA 1
ATOM 2683 C C . ASP A 1 370 ? 31.293 27.323 -26.046 1.00 91.50 370 ASP A C 1
ATOM 2685 O O . ASP A 1 370 ? 31.342 27.826 -27.170 1.00 91.50 370 ASP A O 1
ATOM 2689 N N . GLU A 1 371 ? 31.828 26.122 -25.804 1.00 92.12 371 GLU A N 1
ATOM 2690 C CA . GLU A 1 371 ? 32.481 25.297 -26.825 1.00 92.12 371 GLU A CA 1
ATOM 2691 C C . GLU A 1 371 ? 31.679 24.027 -27.146 1.00 92.12 371 GLU A C 1
ATOM 2693 O O . GLU A 1 371 ? 31.188 23.329 -26.257 1.00 92.12 371 GLU A O 1
ATOM 2698 N N . ALA A 1 372 ? 31.560 23.715 -28.443 1.00 93.19 372 ALA A N 1
ATOM 2699 C CA . ALA A 1 372 ? 30.882 22.526 -28.958 1.00 93.19 372 ALA A CA 1
ATOM 2700 C C . ALA A 1 372 ? 31.887 21.455 -29.405 1.00 93.19 372 ALA A C 1
ATOM 2702 O O . ALA A 1 372 ? 32.869 21.756 -30.088 1.00 93.19 372 ALA A O 1
ATOM 2703 N N . SER A 1 373 ? 31.609 20.190 -29.091 1.00 94.81 373 SER A N 1
ATOM 2704 C CA . SER A 1 373 ? 32.337 19.054 -29.655 1.00 94.81 373 SER A CA 1
ATOM 2705 C C . SER A 1 373 ? 31.995 18.842 -31.132 1.00 94.81 373 SER A C 1
ATOM 2707 O O . SER A 1 373 ? 31.008 19.361 -31.656 1.00 94.81 373 SER A O 1
ATOM 2709 N N . MET A 1 374 ? 32.767 17.985 -31.803 1.00 93.31 374 MET A N 1
ATOM 2710 C CA . MET A 1 374 ? 32.348 17.448 -33.098 1.00 93.31 374 MET A CA 1
ATOM 2711 C C . MET A 1 374 ? 31.062 16.623 -32.953 1.00 93.31 374 MET A C 1
ATOM 2713 O O . MET A 1 374 ? 30.847 15.954 -31.937 1.00 93.31 374 MET A O 1
ATOM 2717 N N . THR A 1 375 ? 30.227 16.669 -33.987 1.00 92.88 375 THR A N 1
ATOM 2718 C CA . THR A 1 375 ? 28.990 15.893 -34.088 1.00 92.88 375 THR A CA 1
ATOM 2719 C C . THR A 1 375 ? 29.292 14.428 -34.405 1.00 92.88 375 THR A C 1
ATOM 2721 O O . THR A 1 375 ? 30.103 14.136 -35.282 1.00 92.88 375 THR A O 1
ATOM 2724 N N . THR A 1 376 ? 28.627 13.508 -33.706 1.00 91.38 376 THR A N 1
ATOM 2725 C CA . THR A 1 376 ? 28.758 12.053 -33.891 1.00 91.38 376 THR A CA 1
ATOM 2726 C C . THR A 1 376 ? 27.383 11.425 -34.096 1.00 91.38 376 THR A C 1
ATOM 2728 O O . THR A 1 376 ? 26.417 11.861 -33.476 1.00 91.38 376 THR A O 1
ATOM 2731 N N . ASN A 1 377 ? 27.278 10.407 -34.948 1.00 90.12 377 ASN A N 1
ATOM 2732 C CA . ASN A 1 377 ? 26.014 9.703 -35.176 1.00 90.12 377 ASN A CA 1
ATOM 2733 C C . ASN A 1 377 ? 25.619 8.840 -33.968 1.00 90.12 377 ASN A C 1
ATOM 2735 O O . ASN A 1 377 ? 26.475 8.241 -33.317 1.00 90.12 377 ASN A O 1
ATOM 2739 N N . VAL A 1 378 ? 24.315 8.760 -33.707 1.00 88.38 378 VAL A N 1
ATOM 2740 C CA . VAL A 1 378 ? 23.712 7.953 -32.640 1.00 88.38 378 VAL A CA 1
ATOM 2741 C C . VAL A 1 378 ? 23.133 6.695 -33.271 1.00 88.38 378 VAL A C 1
ATOM 2743 O O . VAL A 1 378 ? 22.050 6.723 -33.846 1.00 88.38 378 VAL A O 1
ATOM 2746 N N . ASN A 1 379 ? 23.894 5.604 -33.196 1.00 86.62 379 ASN A N 1
ATOM 2747 C CA . ASN A 1 379 ? 23.522 4.326 -33.815 1.00 86.62 379 ASN A CA 1
ATOM 2748 C C . ASN A 1 379 ? 22.812 3.368 -32.844 1.00 86.62 379 ASN A C 1
ATOM 2750 O O . ASN A 1 379 ? 22.292 2.348 -33.278 1.00 86.62 379 ASN A O 1
ATOM 2754 N N . HIS A 1 380 ? 22.827 3.674 -31.547 1.00 89.31 380 HIS A N 1
ATOM 2755 C CA . HIS A 1 380 ? 22.195 2.883 -30.496 1.00 89.31 380 HIS A CA 1
ATOM 2756 C C . HIS A 1 380 ? 21.514 3.826 -29.511 1.00 89.31 380 HIS A C 1
ATOM 2758 O O . HIS A 1 380 ? 21.850 5.010 -29.428 1.00 89.31 380 HIS A O 1
ATOM 2764 N N . GLY A 1 381 ? 20.560 3.273 -28.785 1.00 87.50 381 GLY A N 1
ATOM 2765 C CA . GLY A 1 381 ? 19.810 3.949 -27.755 1.00 87.50 381 GLY A CA 1
ATOM 2766 C C . GLY A 1 381 ? 18.591 4.700 -28.265 1.00 87.50 381 GLY A C 1
ATOM 2767 O O . GLY A 1 381 ? 18.405 4.934 -29.464 1.00 87.50 381 GLY A O 1
ATOM 2768 N N . VAL A 1 382 ? 17.722 5.060 -27.331 1.00 85.94 382 VAL A N 1
ATOM 2769 C CA . VAL A 1 382 ? 16.544 5.891 -27.598 1.00 85.94 382 VAL A CA 1
ATOM 2770 C C . VAL A 1 382 ? 16.824 7.342 -27.208 1.00 85.94 382 VAL A C 1
ATOM 2772 O O . VAL A 1 382 ? 17.698 7.606 -26.388 1.00 85.94 382 VAL A O 1
ATOM 2775 N N . PRO A 1 383 ? 16.119 8.322 -27.794 1.00 79.81 383 PRO A N 1
ATOM 2776 C CA . PRO A 1 383 ? 16.348 9.722 -27.459 1.00 79.81 383 PRO A CA 1
ATOM 2777 C C . PRO A 1 383 ? 16.053 10.007 -25.981 1.00 79.81 383 PRO A C 1
ATOM 2779 O O . PRO A 1 383 ? 14.892 9.951 -25.568 1.00 79.81 383 PRO A O 1
ATOM 2782 N N . GLN A 1 384 ? 17.098 10.346 -25.224 1.00 72.69 384 GLN A N 1
ATOM 2783 C CA . GLN A 1 384 ? 16.992 10.644 -23.799 1.00 72.69 384 GLN A CA 1
ATOM 2784 C C . GLN A 1 384 ? 16.128 11.889 -23.545 1.00 72.69 384 GLN A C 1
ATOM 2786 O O . GLN A 1 384 ? 16.245 12.897 -24.252 1.00 72.69 384 GLN A O 1
ATOM 2791 N N . GLY A 1 385 ? 15.254 11.823 -22.541 1.00 66.38 385 GLY A N 1
ATOM 2792 C CA . GLY A 1 385 ? 14.310 12.892 -22.201 1.00 66.38 385 GLY A CA 1
ATOM 2793 C C . GLY A 1 385 ? 13.089 12.942 -23.123 1.00 66.38 385 GLY A C 1
ATOM 2794 O O . GLY A 1 385 ? 12.370 13.943 -23.147 1.00 66.38 385 GLY A O 1
ATOM 2795 N N . SER A 1 386 ? 12.854 11.882 -23.902 1.00 70.69 386 SER A N 1
ATOM 2796 C CA . SER A 1 386 ? 11.642 11.739 -24.708 1.00 70.69 386 SER A CA 1
ATOM 2797 C C . SER A 1 386 ? 10.554 10.981 -23.950 1.00 70.69 386 SER A C 1
ATOM 2799 O O . SER A 1 386 ? 10.826 10.054 -23.199 1.00 70.69 386 SER A O 1
ATOM 2801 N N . VAL A 1 387 ? 9.289 11.312 -24.218 1.00 69.50 387 VAL A N 1
ATOM 2802 C CA . VAL A 1 387 ? 8.129 10.621 -23.614 1.00 69.50 387 VAL A CA 1
ATOM 2803 C C . VAL A 1 387 ? 8.092 9.126 -23.978 1.00 69.50 387 VAL A C 1
ATOM 2805 O O . VAL A 1 387 ? 7.524 8.313 -23.257 1.00 69.50 387 VAL A O 1
ATOM 2808 N N . LEU A 1 388 ? 8.699 8.745 -25.105 1.00 74.31 388 LEU A N 1
ATOM 2809 C CA . LEU A 1 388 ? 8.671 7.371 -25.613 1.00 74.31 388 LEU A CA 1
ATOM 2810 C C . LEU A 1 388 ? 9.825 6.502 -25.119 1.00 74.31 388 LEU A C 1
ATOM 2812 O O . LEU A 1 388 ? 9.754 5.285 -25.273 1.00 74.31 388 LEU A O 1
ATOM 2816 N N . GLU A 1 389 ? 10.872 7.091 -24.546 1.00 74.75 389 GLU A N 1
ATOM 2817 C CA . GLU A 1 389 ? 12.053 6.364 -24.074 1.00 74.75 389 GLU A CA 1
ATOM 2818 C C . GLU A 1 389 ? 11.701 5.230 -23.086 1.00 74.75 389 GLU A C 1
ATOM 2820 O O . GLU A 1 389 ? 12.057 4.083 -23.381 1.00 74.75 389 GLU A O 1
ATOM 2825 N N . PRO A 1 390 ? 10.923 5.462 -22.004 1.00 70.75 390 PRO A N 1
ATOM 2826 C CA . PRO A 1 390 ? 10.585 4.405 -21.044 1.00 70.75 390 PRO A CA 1
ATOM 2827 C C . PRO A 1 390 ? 9.756 3.269 -21.656 1.00 70.75 390 PRO A C 1
ATOM 2829 O O . PRO A 1 390 ? 9.983 2.086 -21.385 1.00 70.75 390 PRO A O 1
ATOM 2832 N N . ILE A 1 391 ? 8.803 3.618 -22.528 1.00 75.31 391 ILE A N 1
ATOM 2833 C CA . ILE A 1 391 ? 7.919 2.647 -23.184 1.00 75.31 391 ILE A CA 1
ATOM 2834 C C . ILE A 1 391 ? 8.722 1.782 -24.158 1.00 75.31 391 ILE A C 1
ATOM 2836 O O . ILE A 1 391 ? 8.586 0.560 -24.154 1.00 75.31 391 ILE A O 1
ATOM 2840 N N . LEU A 1 392 ? 9.585 2.390 -24.976 1.00 77.88 392 LEU A N 1
ATOM 2841 C CA . LEU A 1 392 ? 10.406 1.659 -25.940 1.00 77.88 392 LEU A CA 1
ATOM 2842 C C . LEU A 1 392 ? 11.394 0.719 -25.247 1.00 77.88 392 LEU A C 1
ATOM 2844 O O . LEU A 1 392 ? 11.553 -0.418 -25.694 1.00 77.88 392 LEU A O 1
ATOM 2848 N N . PHE A 1 393 ? 11.992 1.145 -24.134 1.00 81.12 393 PHE A N 1
ATOM 2849 C CA . PHE A 1 393 ? 12.845 0.276 -23.326 1.00 81.12 393 PHE A CA 1
ATOM 2850 C C . PHE A 1 393 ? 12.063 -0.899 -22.724 1.00 81.12 393 PHE A C 1
ATOM 2852 O O . PHE A 1 393 ? 12.484 -2.049 -22.833 1.00 81.12 393 PHE A O 1
ATOM 2859 N N . THR A 1 394 ? 10.871 -0.646 -22.181 1.00 79.00 394 THR A N 1
ATOM 2860 C CA . THR A 1 394 ? 9.999 -1.705 -21.648 1.00 79.00 394 THR A CA 1
ATOM 2861 C C . THR A 1 394 ? 9.644 -2.735 -22.724 1.00 79.00 394 THR A C 1
ATOM 2863 O O . THR A 1 394 ? 9.755 -3.942 -22.500 1.00 79.00 394 THR A O 1
ATOM 2866 N N . LEU A 1 395 ? 9.277 -2.276 -23.927 1.00 80.31 395 LEU A N 1
ATOM 2867 C CA . LEU A 1 395 ? 8.976 -3.147 -25.068 1.00 80.31 395 LEU A CA 1
ATOM 2868 C C . LEU A 1 395 ? 10.201 -3.950 -25.524 1.00 80.31 395 LEU A C 1
ATOM 2870 O O . LEU A 1 395 ? 10.074 -5.112 -25.917 1.00 80.31 395 LEU A O 1
ATOM 2874 N N . TYR A 1 396 ? 11.392 -3.359 -25.435 1.00 85.00 396 TYR A N 1
ATOM 2875 C CA . TYR A 1 396 ? 12.646 -4.065 -25.660 1.00 85.00 396 TYR A CA 1
ATOM 2876 C C . TYR A 1 396 ? 12.838 -5.183 -24.621 1.00 85.00 396 TYR A C 1
ATOM 2878 O O . TYR A 1 396 ? 13.153 -6.320 -24.964 1.00 85.00 396 TYR A O 1
ATOM 2886 N N . MET A 1 397 ? 12.570 -4.918 -23.347 1.00 83.38 397 MET A N 1
ATOM 2887 C CA . MET A 1 397 ? 12.787 -5.885 -22.270 1.00 83.38 397 MET A CA 1
ATOM 2888 C C . MET A 1 397 ? 11.775 -7.043 -22.228 1.00 83.38 397 MET A C 1
ATOM 2890 O O . MET A 1 397 ? 12.039 -8.049 -21.576 1.00 83.38 397 MET A O 1
ATOM 2894 N N . LEU A 1 398 ? 10.659 -6.981 -22.966 1.00 81.19 398 LEU A N 1
ATOM 2895 C CA . LEU A 1 398 ? 9.571 -7.974 -22.911 1.00 81.19 398 LEU A CA 1
ATOM 2896 C C . LEU A 1 398 ? 9.994 -9.461 -22.937 1.00 81.19 398 LEU A C 1
ATOM 2898 O O . LEU A 1 398 ? 9.472 -10.234 -22.126 1.00 81.19 398 LEU A O 1
ATOM 2902 N N . PRO A 1 399 ? 10.914 -9.923 -23.812 1.00 84.94 399 PRO A N 1
ATOM 2903 C CA . PRO A 1 399 ? 11.301 -11.335 -23.842 1.00 84.94 399 PRO A CA 1
ATOM 2904 C C . PRO A 1 399 ? 11.989 -11.825 -22.560 1.00 84.94 399 PRO A C 1
ATOM 2906 O O . PRO A 1 399 ? 11.954 -13.027 -22.286 1.00 84.94 399 PRO A O 1
ATOM 2909 N N . LEU A 1 400 ? 12.567 -10.920 -21.762 1.00 83.19 400 LEU A N 1
ATOM 2910 C CA . LEU A 1 400 ? 13.217 -11.243 -20.493 1.00 83.19 400 LEU A CA 1
ATOM 2911 C C . LEU A 1 400 ? 12.243 -11.916 -19.517 1.00 83.19 400 LEU A C 1
ATOM 2913 O O . LEU A 1 400 ? 12.582 -12.923 -18.896 1.00 83.19 400 LEU A O 1
ATOM 2917 N N . GLY A 1 401 ? 10.995 -11.438 -19.463 1.00 74.75 401 GLY A N 1
ATOM 2918 C CA . GLY A 1 401 ? 9.954 -12.037 -18.628 1.00 74.75 401 GLY A CA 1
ATOM 2919 C C . GLY A 1 401 ? 9.673 -13.499 -18.988 1.00 74.75 401 GLY A C 1
ATOM 2920 O O . GLY A 1 401 ? 9.480 -14.331 -18.103 1.00 74.75 401 GLY A O 1
ATOM 2921 N N . ASN A 1 402 ? 9.716 -13.852 -20.277 1.00 78.88 402 ASN A N 1
ATOM 2922 C CA . ASN A 1 402 ? 9.526 -15.235 -20.725 1.00 78.88 402 ASN A CA 1
ATOM 2923 C C . ASN A 1 402 ? 10.708 -16.137 -20.368 1.00 78.88 402 ASN A C 1
ATOM 2925 O O . ASN A 1 402 ? 10.506 -17.326 -20.134 1.00 78.88 402 ASN A O 1
ATOM 2929 N N . ILE A 1 403 ? 11.928 -15.598 -20.347 1.00 82.88 403 ILE A N 1
ATOM 2930 C CA . ILE A 1 403 ? 13.122 -16.335 -19.918 1.00 82.88 403 ILE A CA 1
ATOM 2931 C C . ILE A 1 403 ? 13.005 -16.639 -18.434 1.00 82.88 403 ILE A C 1
ATOM 2933 O O . ILE A 1 403 ? 13.063 -17.799 -18.043 1.00 82.88 403 ILE A O 1
ATOM 2937 N N . ILE A 1 404 ? 12.719 -15.622 -17.626 1.00 75.75 404 ILE A N 1
ATOM 2938 C CA . ILE A 1 404 ? 12.627 -15.766 -16.174 1.00 75.75 404 ILE A CA 1
ATOM 2939 C C . ILE A 1 404 ? 11.507 -16.733 -15.786 1.00 75.75 404 ILE A C 1
ATOM 2941 O 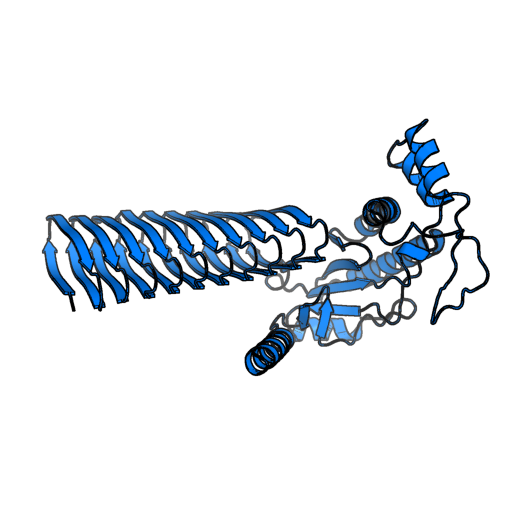O . ILE A 1 404 ? 11.745 -17.639 -14.992 1.00 75.75 404 ILE A O 1
ATOM 2945 N N . ARG A 1 405 ? 10.341 -16.657 -16.447 1.00 72.94 405 ARG A N 1
ATOM 2946 C CA . ARG A 1 405 ? 9.213 -17.585 -16.237 1.00 72.94 405 ARG A CA 1
ATOM 2947 C C . ARG A 1 405 ? 9.535 -19.065 -16.484 1.00 72.94 405 ARG A C 1
ATOM 2949 O O . ARG A 1 405 ? 8.788 -19.923 -16.016 1.00 72.94 405 ARG A O 1
ATOM 2956 N N . LYS A 1 406 ? 10.614 -19.397 -17.208 1.00 76.19 406 LYS A N 1
ATOM 2957 C CA . LYS A 1 406 ? 11.066 -20.793 -17.376 1.00 76.19 406 LYS A CA 1
ATOM 2958 C C . LYS A 1 406 ? 11.728 -21.352 -16.117 1.00 76.19 406 LYS A C 1
ATOM 2960 O O . LYS A 1 406 ? 11.676 -22.562 -15.908 1.00 76.19 406 LYS A O 1
ATOM 2965 N N . HIS A 1 407 ? 12.333 -20.494 -15.295 1.00 70.69 407 HIS A N 1
ATOM 2966 C CA . HIS A 1 407 ? 13.137 -20.901 -14.138 1.00 70.69 407 HIS A CA 1
ATOM 2967 C C . HIS A 1 407 ? 12.504 -20.497 -12.800 1.00 70.69 407 HIS A C 1
ATOM 2969 O O . HIS A 1 407 ? 12.610 -21.247 -11.829 1.00 70.69 407 HIS A O 1
ATOM 2975 N N . SER A 1 408 ? 11.818 -19.352 -12.742 1.00 59.34 408 SER A N 1
ATOM 2976 C CA . SER A 1 408 ? 11.135 -18.823 -11.558 1.00 59.34 408 SER A CA 1
ATOM 2977 C C . SER A 1 408 ? 9.706 -18.382 -11.893 1.00 59.34 408 SER A C 1
ATOM 2979 O O . SER A 1 408 ? 9.355 -18.183 -13.052 1.00 59.34 408 SER A O 1
ATOM 2981 N N . LYS A 1 409 ? 8.843 -18.247 -10.880 1.00 54.91 409 LYS A N 1
ATOM 2982 C CA . LYS A 1 409 ? 7.459 -17.779 -11.085 1.00 54.91 409 LYS A CA 1
ATOM 2983 C C . LYS A 1 409 ? 7.312 -16.257 -10.983 1.00 54.91 409 LYS A C 1
ATOM 2985 O O . LYS A 1 409 ? 6.343 -15.727 -11.518 1.00 54.91 409 LYS A O 1
ATOM 2990 N N . ASN A 1 410 ? 8.268 -15.572 -10.350 1.00 59.94 410 ASN A N 1
ATOM 2991 C CA . ASN A 1 410 ? 8.115 -14.188 -9.903 1.00 59.94 410 ASN A CA 1
ATOM 2992 C C . ASN A 1 410 ? 9.275 -13.308 -10.408 1.00 59.94 410 ASN A C 1
ATOM 2994 O O . ASN A 1 410 ? 10.447 -13.667 -10.271 1.00 59.94 410 ASN A O 1
ATOM 2998 N N . ILE A 1 411 ? 8.927 -12.158 -10.988 1.00 63.25 411 ILE A N 1
ATOM 2999 C CA . ILE A 1 411 ? 9.828 -11.131 -11.530 1.00 63.25 411 ILE A CA 1
ATOM 3000 C C . ILE A 1 411 ? 9.229 -9.758 -11.222 1.00 63.25 411 ILE A C 1
ATOM 3002 O O . ILE A 1 411 ? 8.013 -9.593 -11.329 1.00 63.25 411 ILE A O 1
ATOM 3006 N N . HIS A 1 412 ? 10.074 -8.785 -10.894 1.00 62.03 412 HIS A N 1
ATOM 3007 C CA . HIS A 1 412 ? 9.706 -7.373 -10.857 1.00 62.03 412 HIS A CA 1
ATOM 3008 C C . HIS A 1 412 ? 10.672 -6.587 -11.744 1.00 62.03 412 HIS A C 1
ATOM 3010 O O . HIS A 1 412 ? 11.883 -6.779 -11.664 1.00 62.03 412 HIS A O 1
ATOM 3016 N N . CYS A 1 413 ? 10.148 -5.716 -12.599 1.00 56.12 413 CYS A N 1
ATOM 3017 C CA . CYS A 1 413 ? 10.947 -4.826 -13.437 1.00 56.12 413 CYS A CA 1
ATOM 3018 C C . CYS A 1 413 ? 10.412 -3.410 -13.254 1.00 56.12 413 CYS A C 1
ATOM 3020 O O . CYS A 1 413 ? 9.210 -3.195 -13.415 1.00 56.12 413 CYS A O 1
ATOM 3022 N N . TYR A 1 414 ? 11.294 -2.462 -12.959 1.00 54.56 414 TYR A N 1
ATOM 3023 C CA . TYR A 1 414 ? 10.988 -1.040 -12.930 1.00 54.56 414 TYR A CA 1
ATOM 3024 C C . TYR A 1 414 ? 12.026 -0.305 -13.777 1.00 54.56 414 TYR A C 1
ATOM 3026 O O . TYR A 1 414 ? 13.177 -0.199 -13.374 1.00 54.56 414 TYR A O 1
ATOM 3034 N N . ALA A 1 415 ? 11.630 0.169 -14.963 1.00 61.25 415 ALA A N 1
ATOM 3035 C CA . ALA A 1 415 ? 12.574 0.672 -15.963 1.00 61.25 415 ALA A CA 1
ATOM 3036 C C . ALA A 1 415 ? 13.754 -0.311 -16.149 1.00 61.25 415 ALA A C 1
ATOM 3038 O O . ALA A 1 415 ? 13.519 -1.476 -16.481 1.00 61.25 415 ALA A O 1
ATOM 3039 N N . ASP A 1 416 ? 14.988 0.145 -15.948 1.00 65.38 416 ASP A N 1
ATOM 3040 C CA . ASP A 1 416 ? 16.228 -0.627 -16.017 1.00 65.38 416 ASP A CA 1
ATOM 3041 C C . ASP A 1 416 ? 16.516 -1.484 -14.772 1.00 65.38 416 ASP A C 1
ATOM 3043 O O . ASP A 1 416 ? 17.217 -2.492 -14.887 1.00 65.38 416 ASP A O 1
ATOM 3047 N N . ASP A 1 417 ? 15.903 -1.187 -13.625 1.00 70.00 417 ASP A N 1
ATOM 3048 C CA . ASP A 1 417 ? 16.018 -2.007 -12.419 1.00 70.00 417 ASP A CA 1
ATOM 3049 C C . ASP A 1 417 ? 15.219 -3.311 -12.579 1.00 70.00 417 ASP A C 1
ATOM 3051 O O . ASP A 1 417 ? 13.983 -3.329 -12.600 1.00 70.00 417 ASP A O 1
ATOM 3055 N N . THR A 1 418 ? 15.916 -4.447 -12.663 1.00 74.00 418 THR A N 1
ATOM 3056 C CA . THR A 1 418 ? 15.278 -5.771 -12.741 1.00 74.00 418 THR A CA 1
ATOM 3057 C C . THR A 1 418 ? 15.573 -6.595 -11.498 1.00 74.00 418 THR A C 1
ATOM 3059 O O . THR A 1 418 ? 16.723 -6.783 -11.115 1.00 74.00 418 THR A O 1
ATOM 3062 N N . GLN A 1 419 ? 14.525 -7.141 -10.887 1.00 75.81 419 GLN A N 1
ATOM 3063 C CA . GLN A 1 419 ? 14.594 -7.870 -9.627 1.00 75.81 419 GLN A CA 1
ATOM 3064 C C . GLN A 1 419 ? 13.992 -9.266 -9.774 1.00 75.81 419 GLN A C 1
ATOM 3066 O O . GLN A 1 419 ? 12.908 -9.457 -10.338 1.00 75.81 419 GLN A O 1
ATOM 3071 N N . LEU A 1 420 ? 14.704 -10.258 -9.247 1.00 74.12 420 LEU A N 1
ATOM 3072 C CA . LEU A 1 420 ? 14.270 -11.652 -9.223 1.00 74.12 420 LEU A CA 1
ATOM 3073 C C . LEU A 1 420 ? 13.964 -12.072 -7.789 1.00 74.12 420 LEU A C 1
ATOM 3075 O O . LEU A 1 420 ? 14.744 -11.785 -6.883 1.00 74.12 420 LEU A O 1
ATOM 3079 N N . TYR A 1 421 ? 12.866 -12.813 -7.621 1.00 70.31 421 TYR A N 1
ATOM 3080 C CA . TYR A 1 421 ? 12.392 -13.301 -6.325 1.00 70.31 421 TYR A CA 1
ATOM 3081 C C . TYR A 1 421 ? 12.230 -14.807 -6.383 1.00 70.31 421 TYR A C 1
ATOM 3083 O O . TYR A 1 421 ? 11.472 -15.324 -7.215 1.00 70.31 421 TYR A O 1
ATOM 3091 N N . LEU A 1 422 ? 12.910 -15.513 -5.486 1.00 68.31 422 LEU A N 1
ATOM 3092 C CA . LEU A 1 422 ? 12.825 -16.965 -5.388 1.00 68.31 422 LEU A CA 1
ATOM 3093 C C . LEU A 1 422 ? 12.743 -17.408 -3.930 1.00 68.31 422 LEU A C 1
ATOM 3095 O O . LEU A 1 422 ? 13.571 -17.011 -3.122 1.00 68.31 422 LEU A O 1
ATOM 3099 N N . SER A 1 423 ? 11.794 -18.287 -3.618 1.00 69.19 423 SER A N 1
ATOM 3100 C CA . SER A 1 423 ? 11.694 -18.926 -2.303 1.00 69.19 423 SER A CA 1
ATOM 3101 C C . SER A 1 423 ? 12.276 -20.335 -2.369 1.00 69.19 423 SER A C 1
ATOM 3103 O O . SER A 1 423 ? 11.825 -21.145 -3.180 1.00 69.19 423 SER A O 1
ATOM 3105 N N . ILE A 1 424 ? 13.252 -20.626 -1.511 1.00 68.00 424 ILE A N 1
ATOM 3106 C CA . ILE A 1 424 ? 14.022 -21.871 -1.472 1.00 68.00 424 ILE A CA 1
ATOM 3107 C C . ILE A 1 424 ? 13.744 -22.628 -0.176 1.00 68.00 424 ILE A C 1
ATOM 3109 O O . ILE A 1 424 ? 13.780 -22.052 0.908 1.00 68.00 424 ILE A O 1
ATOM 3113 N N . LYS A 1 425 ? 13.533 -23.945 -0.273 1.00 67.94 425 LYS A N 1
ATOM 3114 C CA . LYS A 1 425 ? 13.624 -24.843 0.887 1.00 67.94 425 LYS A CA 1
ATOM 3115 C C . LYS A 1 425 ? 15.097 -25.126 1.195 1.00 67.94 425 LYS A C 1
ATOM 3117 O O . LYS A 1 425 ? 15.792 -25.541 0.269 1.00 67.94 425 LYS A O 1
ATOM 3122 N N . PRO A 1 426 ? 15.562 -25.007 2.451 1.00 63.12 426 PRO A N 1
ATOM 3123 C CA . PRO A 1 426 ? 16.943 -25.321 2.839 1.00 63.12 426 PRO A CA 1
ATOM 3124 C C . PRO A 1 426 ? 17.400 -26.717 2.383 1.00 63.12 426 PRO A C 1
ATOM 3126 O O . PRO A 1 426 ? 18.549 -26.913 2.006 1.00 63.12 426 PRO A O 1
ATOM 3129 N N . GLU A 1 427 ? 16.474 -27.680 2.351 1.00 63.09 427 GLU A N 1
ATOM 3130 C CA . GLU A 1 427 ? 16.719 -29.070 1.942 1.00 63.09 427 GLU A CA 1
ATOM 3131 C C . GLU A 1 427 ? 16.804 -29.268 0.411 1.00 63.09 427 GLU A C 1
ATOM 3133 O O . GLU A 1 427 ? 17.271 -30.306 -0.059 1.00 63.09 427 GLU A O 1
ATOM 3138 N N . GLU A 1 428 ? 16.364 -28.293 -0.392 1.00 65.12 428 GLU A N 1
ATOM 3139 C CA . GLU A 1 428 ? 16.315 -28.371 -1.857 1.00 65.12 428 GLU A CA 1
ATOM 3140 C C . GLU A 1 428 ? 17.444 -27.555 -2.516 1.00 65.12 428 GLU A C 1
ATOM 3142 O O . GLU A 1 428 ? 17.202 -26.605 -3.264 1.00 65.12 428 GLU A O 1
ATOM 3147 N N . THR A 1 429 ? 18.699 -27.967 -2.312 1.00 60.97 429 THR A N 1
ATOM 3148 C CA . THR A 1 429 ? 19.899 -27.332 -2.909 1.00 60.97 429 THR A CA 1
ATOM 3149 C C . THR A 1 429 ? 19.859 -27.233 -4.443 1.00 60.97 429 THR A C 1
ATOM 3151 O O . THR A 1 429 ? 20.443 -26.324 -5.032 1.00 60.97 429 THR A O 1
ATOM 3154 N N . ASN A 1 430 ? 19.080 -28.091 -5.115 1.00 64.81 430 ASN A N 1
ATOM 3155 C CA . ASN A 1 430 ? 18.821 -28.017 -6.559 1.00 64.81 430 ASN A CA 1
ATOM 3156 C C . ASN A 1 430 ? 18.149 -26.704 -7.009 1.00 64.81 430 ASN A C 1
ATOM 3158 O O . ASN A 1 430 ? 18.182 -26.385 -8.199 1.00 64.81 430 ASN A O 1
ATOM 3162 N N . GLN A 1 431 ? 17.511 -25.946 -6.111 1.00 65.31 431 GLN A N 1
ATOM 3163 C CA . GLN A 1 431 ? 16.903 -24.662 -6.469 1.00 65.31 431 GLN A CA 1
ATOM 3164 C C . GLN A 1 431 ? 17.935 -23.548 -6.660 1.00 65.31 431 GLN A C 1
ATOM 3166 O O . GLN A 1 431 ? 17.743 -22.713 -7.541 1.00 65.31 431 GLN A O 1
ATOM 3171 N N . LEU A 1 432 ? 19.059 -23.576 -5.934 1.00 69.88 432 LEU A N 1
ATOM 3172 C CA . LEU A 1 432 ? 20.162 -22.641 -6.176 1.00 69.88 432 LEU A CA 1
ATOM 3173 C C . LEU A 1 432 ? 20.705 -22.814 -7.598 1.00 69.88 432 LEU A C 1
ATOM 3175 O O . LEU A 1 432 ? 20.826 -21.833 -8.325 1.00 69.88 432 LEU A O 1
ATOM 3179 N N . ALA A 1 433 ? 20.903 -24.055 -8.050 1.00 73.50 433 ALA A N 1
ATOM 3180 C CA . ALA A 1 433 ? 21.332 -24.343 -9.420 1.00 73.50 433 ALA A CA 1
ATOM 3181 C C . ALA A 1 433 ? 20.375 -23.765 -10.485 1.00 73.50 433 ALA A C 1
ATOM 3183 O O . ALA A 1 433 ? 20.828 -23.270 -11.515 1.00 73.50 433 ALA A O 1
ATOM 3184 N N . LYS A 1 434 ? 19.058 -23.748 -10.224 1.00 74.00 434 LYS A N 1
ATOM 3185 C CA . LYS A 1 434 ? 18.072 -23.118 -11.124 1.00 74.00 434 LYS A CA 1
ATOM 3186 C C . LYS A 1 434 ? 18.224 -21.602 -11.198 1.00 74.00 434 LYS A C 1
ATOM 3188 O O . LYS A 1 434 ? 18.008 -21.034 -12.263 1.00 74.00 434 LYS A O 1
ATOM 3193 N N . ILE A 1 435 ? 18.587 -20.945 -10.094 1.00 75.00 435 ILE A N 1
ATOM 3194 C CA . ILE A 1 435 ? 18.873 -19.502 -10.079 1.00 75.00 435 ILE A CA 1
ATOM 3195 C C . ILE A 1 435 ? 20.122 -19.218 -10.900 1.00 75.00 435 ILE A C 1
ATOM 3197 O O . ILE A 1 435 ? 20.125 -18.300 -11.714 1.00 75.00 435 ILE A O 1
ATOM 3201 N N . GLN A 1 436 ? 21.161 -20.034 -10.731 1.00 78.19 436 GLN A N 1
ATOM 3202 C CA . GLN A 1 436 ? 22.394 -19.900 -11.501 1.00 78.19 436 GLN A CA 1
ATOM 3203 C C . GLN A 1 436 ? 22.138 -20.072 -13.004 1.00 78.19 436 GLN A C 1
ATOM 3205 O O . GLN A 1 436 ? 22.632 -19.287 -13.811 1.00 78.19 436 GLN A O 1
ATOM 3210 N N . GLU A 1 437 ? 21.327 -21.062 -13.381 1.00 80.62 437 GLU A N 1
ATOM 3211 C CA . GLU A 1 437 ? 20.912 -21.281 -14.768 1.00 80.62 437 GLU A CA 1
ATOM 3212 C C . GLU A 1 437 ? 20.061 -20.116 -15.298 1.00 80.62 437 GLU A C 1
ATOM 3214 O O . GLU A 1 437 ? 20.331 -19.610 -16.384 1.00 80.62 437 GLU A O 1
ATOM 3219 N N . CYS A 1 438 ? 19.112 -19.616 -14.499 1.00 82.06 438 CYS A N 1
ATOM 3220 C CA . CYS A 1 438 ? 18.298 -18.449 -14.838 1.00 82.06 438 CYS A CA 1
ATOM 3221 C C . CYS A 1 438 ? 19.166 -17.212 -15.106 1.00 82.06 438 CYS A C 1
ATOM 3223 O O . CYS A 1 438 ? 19.045 -16.584 -16.154 1.00 82.06 438 CYS A O 1
ATOM 3225 N N . LEU A 1 439 ? 20.087 -16.883 -14.195 1.00 81.75 439 LEU A N 1
ATOM 3226 C CA . LEU A 1 439 ? 20.993 -15.741 -14.339 1.00 81.75 439 LEU A CA 1
ATOM 3227 C C . LEU A 1 439 ? 21.897 -15.877 -15.563 1.00 81.75 439 LEU A C 1
ATOM 3229 O O . LEU A 1 439 ? 22.149 -14.893 -16.258 1.00 81.75 439 LEU A O 1
ATOM 3233 N N . LYS A 1 440 ? 22.349 -17.096 -15.867 1.00 85.25 440 LYS A N 1
ATOM 3234 C CA . LYS A 1 440 ? 23.132 -17.375 -17.071 1.00 85.25 440 LYS A CA 1
ATOM 3235 C C . LYS A 1 440 ? 22.322 -17.132 -18.345 1.00 85.25 440 LYS A C 1
ATOM 3237 O O . LYS A 1 440 ? 22.837 -16.507 -19.276 1.00 85.25 440 LYS A O 1
ATOM 3242 N N . ASP A 1 441 ? 21.076 -17.587 -18.389 1.00 87.25 441 ASP A N 1
ATOM 3243 C CA . ASP A 1 441 ? 20.185 -17.377 -19.532 1.00 87.25 441 ASP A CA 1
ATOM 3244 C C . ASP A 1 441 ? 19.830 -15.895 -19.700 1.00 87.25 441 ASP A C 1
ATOM 3246 O O . ASP A 1 441 ? 19.860 -15.382 -20.821 1.00 87.25 441 ASP A O 1
ATOM 3250 N N . ILE A 1 442 ? 19.595 -15.180 -18.593 1.00 86.62 442 ILE A N 1
ATOM 3251 C CA . ILE A 1 442 ? 19.398 -13.725 -18.580 1.00 86.62 442 ILE A CA 1
ATOM 3252 C C . ILE A 1 442 ? 20.629 -13.016 -19.141 1.00 86.62 442 ILE A C 1
ATOM 3254 O O . ILE A 1 442 ? 20.497 -12.237 -20.081 1.00 86.62 442 ILE A O 1
ATOM 3258 N N . LYS A 1 443 ? 21.829 -13.303 -18.622 1.00 86.88 443 LYS A N 1
ATOM 3259 C CA . LYS A 1 443 ? 23.079 -12.670 -19.070 1.00 86.88 443 LYS A CA 1
ATOM 3260 C C . LYS A 1 443 ? 23.350 -12.947 -20.546 1.00 86.88 443 LYS A C 1
ATOM 3262 O O . LYS A 1 443 ? 23.708 -12.036 -21.294 1.00 86.88 443 LYS A O 1
ATOM 3267 N N . THR A 1 444 ? 23.140 -14.191 -20.979 1.00 89.75 444 THR A N 1
ATOM 3268 C CA . THR A 1 444 ? 23.287 -14.592 -22.385 1.00 89.75 444 THR A CA 1
ATOM 3269 C C . THR A 1 444 ? 22.320 -13.809 -23.263 1.00 89.75 444 THR A C 1
ATOM 3271 O O . THR A 1 444 ? 22.729 -13.222 -24.262 1.00 89.75 444 THR A O 1
ATOM 3274 N N . TRP A 1 445 ? 21.047 -13.740 -22.872 1.00 91.62 445 TRP A N 1
ATOM 3275 C CA . TRP A 1 445 ? 20.046 -12.993 -23.618 1.00 91.62 445 TRP A CA 1
ATOM 3276 C C . TRP A 1 445 ? 20.336 -11.492 -23.641 1.00 91.62 445 TRP A C 1
ATOM 3278 O O . TRP A 1 445 ? 20.275 -10.902 -24.715 1.00 91.62 445 TRP A O 1
ATOM 3288 N N . MET A 1 446 ? 20.693 -10.883 -22.508 1.00 89.94 446 MET A N 1
ATOM 3289 C CA . MET A 1 446 ? 21.057 -9.464 -22.433 1.00 89.94 446 MET A CA 1
ATOM 3290 C C . MET A 1 446 ? 22.204 -9.166 -23.399 1.00 89.94 446 MET A C 1
ATOM 3292 O O . MET A 1 446 ? 22.066 -8.296 -24.255 1.00 89.94 446 MET A O 1
ATOM 3296 N N . THR A 1 447 ? 23.256 -9.989 -23.375 1.00 89.50 447 THR A N 1
ATOM 3297 C CA . THR A 1 447 ? 24.406 -9.868 -24.283 1.00 89.50 447 THR A CA 1
ATOM 3298 C C . THR A 1 447 ? 23.994 -9.994 -25.754 1.00 89.50 447 THR A C 1
ATOM 3300 O O . THR A 1 447 ? 24.403 -9.185 -26.583 1.00 89.50 447 THR A O 1
ATOM 3303 N N . CYS A 1 448 ? 23.148 -10.972 -26.099 1.00 90.94 448 CYS A N 1
ATOM 3304 C CA . CYS A 1 448 ? 22.630 -11.139 -27.463 1.00 90.94 448 CYS A CA 1
ATOM 3305 C C . CYS A 1 448 ? 21.739 -9.978 -27.930 1.00 90.94 448 CYS A C 1
ATOM 3307 O O . CYS A 1 448 ? 21.495 -9.851 -29.125 1.00 90.94 448 CYS A O 1
ATOM 3309 N N . ASN A 1 449 ? 21.242 -9.158 -27.004 1.00 90.62 449 ASN A N 1
ATOM 3310 C CA . ASN A 1 449 ? 20.426 -7.982 -27.281 1.00 90.62 449 ASN A CA 1
ATOM 3311 C C . ASN A 1 449 ? 21.162 -6.688 -26.910 1.00 90.62 449 ASN A C 1
ATOM 3313 O O . ASN A 1 449 ? 20.512 -5.694 -26.603 1.00 90.62 449 ASN A O 1
ATOM 3317 N N . PHE A 1 450 ? 22.498 -6.704 -26.930 1.00 89.69 450 PHE A N 1
ATOM 3318 C CA . PHE A 1 450 ? 23.364 -5.541 -26.707 1.00 89.69 450 PHE A CA 1
ATOM 3319 C C . PHE A 1 450 ? 23.209 -4.845 -25.345 1.00 89.69 450 PHE A C 1
ATOM 3321 O O . PHE A 1 450 ? 23.786 -3.786 -25.138 1.00 89.69 450 PHE A O 1
ATOM 3328 N N . LEU A 1 451 ? 22.518 -5.460 -24.385 1.00 89.38 451 LEU A N 1
ATOM 3329 C CA . LEU A 1 451 ? 22.407 -4.969 -23.015 1.00 89.38 451 LEU A CA 1
ATOM 3330 C C . LEU A 1 451 ? 23.590 -5.466 -22.183 1.00 89.38 451 LEU A C 1
ATOM 3332 O O . LEU A 1 451 ? 23.953 -6.646 -22.236 1.00 89.38 451 LEU A O 1
ATOM 3336 N N . MET A 1 452 ? 24.165 -4.577 -21.374 1.00 86.06 452 MET A N 1
ATOM 3337 C CA . MET A 1 452 ? 25.316 -4.891 -20.531 1.00 86.06 452 MET A CA 1
ATOM 3338 C C . MET A 1 452 ? 24.891 -5.048 -19.070 1.00 86.06 452 MET A C 1
ATOM 3340 O O . MET A 1 452 ? 24.667 -4.063 -18.370 1.00 86.06 452 MET A O 1
ATOM 3344 N N . LEU A 1 453 ? 24.810 -6.299 -18.606 1.00 85.88 453 LEU A N 1
ATOM 3345 C CA . LEU A 1 453 ? 24.601 -6.607 -17.192 1.00 85.88 453 LEU A CA 1
ATOM 3346 C C . LEU A 1 453 ? 25.873 -6.289 -16.398 1.00 85.88 453 LEU A C 1
ATOM 3348 O O . LEU A 1 453 ? 26.926 -6.895 -16.622 1.00 85.88 453 LEU A O 1
ATOM 3352 N N . ASN A 1 454 ? 25.762 -5.371 -15.448 1.00 84.88 454 ASN A N 1
ATOM 3353 C CA . ASN A 1 454 ? 26.844 -4.982 -14.567 1.00 84.88 454 ASN A CA 1
ATOM 3354 C C . ASN A 1 454 ? 26.976 -5.984 -13.421 1.00 84.88 454 ASN A C 1
ATOM 3356 O O . ASN A 1 454 ? 26.248 -5.944 -12.429 1.00 84.88 454 ASN A O 1
ATOM 3360 N N . SER A 1 455 ? 27.922 -6.905 -13.569 1.00 79.00 455 SER A N 1
ATOM 3361 C CA . SER A 1 455 ? 28.133 -7.962 -12.578 1.00 79.00 455 SER A CA 1
ATOM 3362 C C . SER A 1 455 ? 28.678 -7.433 -11.244 1.00 79.00 455 SER A C 1
ATOM 3364 O O . SER A 1 455 ? 28.444 -8.076 -10.227 1.00 79.00 455 SER A O 1
ATOM 3366 N N . ASP A 1 456 ? 29.342 -6.271 -11.237 1.00 78.31 456 ASP A N 1
ATOM 3367 C CA . ASP A 1 456 ? 29.943 -5.684 -10.030 1.00 78.31 456 ASP A CA 1
ATOM 3368 C C . ASP A 1 456 ? 28.906 -4.961 -9.155 1.00 78.31 456 ASP A C 1
ATOM 3370 O O . ASP A 1 456 ? 29.032 -4.948 -7.932 1.00 78.31 456 ASP A O 1
ATOM 3374 N N . ASN A 1 457 ? 27.870 -4.389 -9.774 1.00 78.31 457 ASN A N 1
ATOM 3375 C CA . ASN A 1 457 ? 26.766 -3.717 -9.079 1.00 78.31 457 ASN A CA 1
ATOM 3376 C C . ASN A 1 457 ? 25.544 -4.619 -8.861 1.00 78.31 457 ASN A C 1
ATOM 3378 O O . ASN A 1 457 ? 24.612 -4.221 -8.170 1.00 78.31 457 ASN A O 1
ATOM 3382 N N . THR A 1 458 ? 25.512 -5.809 -9.464 1.00 79.94 458 THR A N 1
ATOM 3383 C CA . THR A 1 458 ? 24.420 -6.759 -9.243 1.00 79.94 458 THR A CA 1
ATOM 3384 C C . THR A 1 458 ? 24.505 -7.294 -7.814 1.00 79.94 458 THR A C 1
ATOM 3386 O O . THR A 1 458 ? 25.457 -7.990 -7.460 1.00 79.94 458 THR A O 1
ATOM 3389 N N . GLU A 1 459 ? 23.503 -6.990 -6.990 1.00 79.31 459 GLU A N 1
ATOM 3390 C CA . GLU A 1 459 ? 23.478 -7.366 -5.574 1.00 79.31 459 GLU A CA 1
ATOM 3391 C C . GLU A 1 459 ? 22.528 -8.543 -5.318 1.00 79.31 459 GLU A C 1
ATOM 3393 O O . GLU A 1 459 ? 21.509 -8.716 -5.988 1.00 79.31 459 GLU A O 1
ATOM 3398 N N . VAL A 1 460 ? 22.845 -9.360 -4.312 1.00 78.31 460 VAL A N 1
ATOM 3399 C CA . VAL A 1 460 ? 21.997 -10.472 -3.861 1.00 78.31 460 VAL A CA 1
ATOM 3400 C C . VAL A 1 460 ? 21.855 -10.419 -2.347 1.00 78.31 460 VAL A C 1
ATOM 3402 O O . VAL A 1 460 ? 22.847 -10.253 -1.631 1.00 78.31 460 VAL A O 1
ATOM 3405 N N . ILE A 1 461 ? 20.628 -10.586 -1.852 1.00 77.44 461 ILE A N 1
ATOM 3406 C CA . ILE A 1 461 ? 20.342 -10.689 -0.417 1.00 77.44 461 ILE A CA 1
ATOM 3407 C C . ILE A 1 461 ? 19.466 -11.909 -0.130 1.00 77.44 461 ILE A C 1
ATOM 3409 O O . ILE A 1 461 ? 18.525 -12.222 -0.860 1.00 77.44 461 ILE A O 1
ATOM 3413 N N . LEU A 1 462 ? 19.814 -12.603 0.951 1.00 76.75 462 LEU A N 1
ATOM 3414 C CA . LEU A 1 462 ? 19.056 -13.721 1.498 1.00 76.75 462 LEU A CA 1
ATOM 3415 C C . LEU A 1 462 ? 18.238 -13.216 2.684 1.00 76.75 462 LEU A C 1
ATOM 3417 O O . LEU A 1 462 ? 18.812 -12.714 3.656 1.00 76.75 462 LEU A O 1
ATOM 3421 N N . LEU A 1 463 ? 16.924 -13.371 2.592 1.00 72.81 463 LEU A N 1
ATOM 3422 C CA . LEU A 1 463 ? 15.954 -13.022 3.620 1.00 72.81 463 LEU A CA 1
ATOM 3423 C C . LEU A 1 463 ? 15.460 -14.285 4.329 1.00 72.81 463 LEU A C 1
ATOM 3425 O O . LEU A 1 463 ? 15.216 -15.311 3.686 1.00 72.81 463 LEU A O 1
ATOM 3429 N N . GLY A 1 464 ? 15.317 -14.201 5.650 1.00 69.62 464 GLY A N 1
ATOM 3430 C CA . GLY A 1 464 ? 14.766 -15.267 6.486 1.00 69.62 464 GLY A CA 1
ATOM 3431 C C . GLY A 1 464 ? 15.579 -15.530 7.760 1.00 69.62 464 GLY A C 1
ATOM 3432 O O . GLY A 1 464 ? 16.590 -14.869 8.010 1.00 69.62 464 GLY A O 1
ATOM 3433 N N . PRO A 1 465 ? 15.180 -16.518 8.579 1.00 69.75 465 PRO A N 1
ATOM 3434 C CA . PRO A 1 465 ? 15.830 -16.810 9.856 1.00 69.75 465 PRO A CA 1
ATOM 3435 C C . PRO A 1 465 ? 17.338 -17.090 9.724 1.00 69.75 465 PRO A C 1
ATOM 3437 O O . PRO A 1 465 ? 17.771 -17.790 8.809 1.00 69.75 465 PRO A O 1
ATOM 3440 N N . GLU A 1 466 ? 18.148 -16.571 10.657 1.00 74.62 466 GLU A N 1
ATOM 3441 C CA . GLU A 1 466 ? 19.625 -16.696 10.659 1.00 74.62 466 GLU A CA 1
ATOM 3442 C C . GLU A 1 466 ? 20.103 -18.142 10.479 1.00 74.62 466 GLU A C 1
ATOM 3444 O O . GLU A 1 466 ? 20.847 -18.442 9.550 1.00 74.62 466 GLU A O 1
ATOM 3449 N N . HIS A 1 467 ? 19.556 -19.065 11.270 1.00 73.69 467 HIS A N 1
ATOM 3450 C CA . HIS A 1 467 ? 19.915 -20.482 11.220 1.00 73.69 467 HIS A CA 1
ATOM 3451 C C . HIS A 1 467 ? 19.632 -21.165 9.868 1.00 73.69 467 HIS A C 1
ATOM 3453 O O . HIS A 1 467 ? 20.293 -22.149 9.542 1.00 73.69 467 HIS A O 1
ATOM 3459 N N . LEU A 1 468 ? 18.659 -20.676 9.088 1.00 72.19 468 LEU A N 1
ATOM 3460 C CA . LEU A 1 468 ? 18.360 -21.184 7.745 1.00 72.19 468 LEU A CA 1
ATOM 3461 C C . LEU A 1 468 ? 19.298 -20.553 6.710 1.00 72.19 468 LEU A C 1
ATOM 3463 O O . LEU A 1 468 ? 19.840 -21.250 5.852 1.00 72.19 468 LEU A O 1
ATOM 3467 N N . ARG A 1 469 ? 19.557 -19.244 6.823 1.00 75.38 469 ARG A N 1
ATOM 3468 C CA . ARG A 1 469 ? 20.527 -18.544 5.967 1.00 75.38 469 ARG A CA 1
ATOM 3469 C C . ARG A 1 469 ? 21.921 -19.154 6.088 1.00 75.38 469 ARG A C 1
ATOM 3471 O O . ARG A 1 469 ? 22.573 -19.371 5.068 1.00 75.38 469 ARG A O 1
ATOM 3478 N N . ASP A 1 470 ? 22.356 -19.489 7.298 1.00 73.56 470 ASP A N 1
ATOM 3479 C CA . ASP A 1 470 ? 23.667 -20.094 7.552 1.00 73.56 470 ASP A CA 1
ATOM 3480 C C . ASP A 1 470 ? 23.829 -21.463 6.874 1.00 73.56 470 ASP A C 1
ATOM 3482 O O . ASP A 1 470 ? 24.924 -21.798 6.422 1.00 73.56 470 ASP A O 1
ATOM 3486 N N . GLN A 1 471 ? 22.740 -22.228 6.726 1.00 69.88 471 GLN A N 1
ATOM 3487 C CA . GLN A 1 471 ? 22.753 -23.508 6.006 1.00 69.88 471 GLN A CA 1
ATOM 3488 C C . GLN A 1 471 ? 22.981 -23.331 4.501 1.00 69.88 471 GLN A C 1
ATOM 3490 O O . GLN A 1 471 ? 23.686 -24.138 3.902 1.00 69.88 471 GLN A O 1
ATOM 3495 N N . LEU A 1 472 ? 22.431 -22.273 3.893 1.00 67.38 472 LEU A N 1
ATOM 3496 C CA . LEU A 1 472 ? 22.643 -21.978 2.470 1.00 67.38 472 LEU A CA 1
ATOM 3497 C C . LEU A 1 472 ? 23.935 -21.197 2.203 1.00 67.38 472 LEU A C 1
ATOM 3499 O O . LEU A 1 472 ? 24.471 -21.273 1.104 1.00 67.38 472 LEU A O 1
ATOM 3503 N N . SER A 1 473 ? 24.467 -20.476 3.192 1.00 60.41 473 SER A N 1
ATOM 3504 C CA . SER A 1 473 ? 25.629 -19.584 3.036 1.00 60.41 473 SER A CA 1
ATOM 3505 C C . SER A 1 473 ? 26.887 -20.281 2.496 1.00 60.41 473 SER A C 1
ATOM 3507 O O . SER A 1 473 ? 27.723 -19.627 1.876 1.00 60.41 473 SER A O 1
ATOM 3509 N N . GLY A 1 474 ? 27.021 -21.598 2.707 1.00 57.50 474 GLY A N 1
ATOM 3510 C CA . GLY A 1 474 ? 28.132 -22.409 2.192 1.00 57.50 474 GLY A CA 1
ATOM 3511 C C . GLY A 1 474 ? 28.012 -22.834 0.719 1.00 57.50 474 GLY A C 1
ATOM 3512 O O . GLY A 1 474 ? 29.038 -23.079 0.088 1.00 57.50 474 GLY A O 1
ATOM 3513 N N . ASP A 1 475 ? 26.796 -22.874 0.163 1.00 55.66 475 ASP A N 1
ATOM 3514 C CA . ASP A 1 475 ? 26.483 -23.394 -1.185 1.00 55.66 475 ASP A CA 1
ATOM 3515 C C . ASP A 1 475 ? 26.247 -22.288 -2.227 1.00 55.66 475 ASP A C 1
ATOM 3517 O O . ASP A 1 475 ? 25.967 -22.547 -3.401 1.00 55.66 475 ASP A O 1
ATOM 3521 N N . VAL A 1 476 ? 26.366 -21.029 -1.813 1.00 54.50 476 VAL A N 1
ATOM 3522 C CA . VAL A 1 476 ? 26.103 -19.851 -2.638 1.00 54.50 476 VAL A CA 1
ATOM 3523 C C . VAL A 1 476 ? 27.332 -19.565 -3.515 1.00 54.50 476 VAL A C 1
ATOM 3525 O O . VAL A 1 476 ? 28.126 -18.651 -3.305 1.00 54.50 476 VAL A O 1
ATOM 3528 N N . VAL A 1 477 ? 27.521 -20.449 -4.495 1.00 51.28 477 VAL A N 1
ATOM 3529 C CA . VAL A 1 477 ? 28.618 -20.434 -5.464 1.00 51.28 477 VAL A CA 1
ATOM 3530 C C . VAL A 1 477 ? 28.371 -19.327 -6.486 1.00 51.28 477 VAL A C 1
ATOM 3532 O O . VAL A 1 477 ? 27.313 -19.263 -7.112 1.00 51.28 477 VAL A O 1
ATOM 3535 N N . SER A 1 478 ? 29.369 -18.460 -6.644 1.00 55.94 478 SER A N 1
ATOM 3536 C CA . SER A 1 478 ? 29.400 -17.360 -7.605 1.00 55.94 478 SER A CA 1
ATOM 3537 C C . SER A 1 478 ? 28.938 -17.775 -9.004 1.00 55.94 478 SER A C 1
ATOM 3539 O O . SER A 1 478 ? 29.293 -18.839 -9.516 1.00 55.94 478 SER A O 1
ATOM 3541 N N . VAL A 1 479 ? 28.163 -16.905 -9.650 1.00 49.72 479 VAL A N 1
ATOM 3542 C CA . VAL A 1 479 ? 27.739 -17.088 -11.042 1.00 49.72 479 VAL A CA 1
ATOM 3543 C C . VAL A 1 479 ? 28.457 -16.062 -11.885 1.00 49.72 479 VAL A C 1
ATOM 3545 O O . VAL A 1 479 ? 28.130 -14.882 -11.843 1.00 49.72 479 VAL A O 1
ATOM 3548 N N . ASP A 1 480 ? 29.441 -16.519 -12.655 1.00 53.34 480 ASP A N 1
ATOM 3549 C CA . ASP A 1 480 ? 30.043 -15.744 -13.746 1.00 53.34 480 ASP A CA 1
ATOM 3550 C C . ASP A 1 480 ? 30.532 -14.332 -13.343 1.00 53.34 480 ASP A C 1
ATOM 3552 O O . ASP A 1 480 ? 30.394 -13.370 -14.101 1.00 53.34 480 ASP A O 1
ATOM 3556 N N . GLY A 1 481 ? 31.074 -14.215 -12.122 1.00 55.34 481 GLY A N 1
ATOM 3557 C CA . GLY A 1 481 ? 31.571 -12.970 -11.519 1.00 55.34 481 GLY A CA 1
ATOM 3558 C C . GLY A 1 481 ? 30.644 -12.333 -10.474 1.00 55.34 481 GLY A C 1
ATOM 3559 O O . GLY A 1 481 ? 31.128 -11.579 -9.639 1.00 55.34 481 GLY A O 1
ATOM 3560 N N . ILE A 1 482 ? 29.355 -12.688 -10.449 1.00 58.94 482 ILE A N 1
ATOM 3561 C CA . ILE A 1 482 ? 28.380 -12.190 -9.466 1.00 58.94 482 ILE A CA 1
ATOM 3562 C C . ILE A 1 482 ? 28.504 -13.031 -8.192 1.00 58.94 482 ILE A C 1
ATOM 3564 O O . ILE A 1 482 ? 28.217 -14.236 -8.191 1.00 58.94 482 ILE A O 1
ATOM 3568 N N . SER A 1 483 ? 28.961 -12.413 -7.101 1.00 56.88 483 SER A N 1
ATOM 3569 C CA . SER A 1 483 ? 28.984 -13.068 -5.792 1.00 56.88 483 SER A CA 1
ATOM 3570 C C . SER A 1 483 ? 27.559 -13.148 -5.257 1.00 56.88 483 SER A C 1
ATOM 3572 O O . SER A 1 483 ? 26.991 -12.148 -4.831 1.00 56.88 483 SER A O 1
ATOM 3574 N N . LEU A 1 484 ? 26.979 -14.349 -5.256 1.00 57.47 484 LEU A N 1
ATOM 3575 C CA . LEU A 1 484 ? 25.624 -14.572 -4.747 1.00 57.47 484 LEU A CA 1
ATOM 3576 C C . LEU A 1 484 ? 25.521 -14.390 -3.208 1.00 57.47 484 LEU A C 1
ATOM 3578 O O . LEU A 1 484 ? 24.425 -14.439 -2.655 1.00 57.47 484 LEU A O 1
ATOM 3582 N N . ALA A 1 485 ? 26.637 -14.159 -2.507 1.00 53.53 485 ALA A N 1
ATOM 3583 C CA . ALA A 1 485 ? 26.685 -13.868 -1.076 1.00 53.53 485 ALA A CA 1
ATOM 3584 C C . ALA A 1 485 ? 27.622 -12.685 -0.796 1.00 53.53 485 ALA A C 1
ATOM 3586 O O . ALA A 1 485 ? 28.774 -12.717 -1.224 1.00 53.53 485 ALA A O 1
ATOM 3587 N N . SER A 1 486 ? 27.145 -11.678 -0.050 1.00 53.12 486 SER A N 1
ATOM 3588 C CA . SER A 1 486 ? 27.943 -10.942 0.957 1.00 53.12 486 SER A CA 1
ATOM 3589 C C . SER A 1 486 ? 27.151 -9.817 1.635 1.00 53.12 486 SER A C 1
ATOM 3591 O O . SER A 1 486 ? 27.408 -9.497 2.796 1.00 53.12 486 SER A O 1
ATOM 3593 N N . ASN A 1 487 ? 26.155 -9.223 0.976 1.00 61.09 487 ASN A N 1
ATOM 3594 C CA . ASN A 1 487 ? 25.602 -7.969 1.485 1.00 61.09 487 ASN A CA 1
ATOM 3595 C C . ASN A 1 487 ? 24.659 -8.214 2.675 1.00 61.09 487 ASN A C 1
ATOM 3597 O O . ASN A 1 487 ? 23.744 -9.038 2.634 1.00 61.09 487 ASN A O 1
ATOM 3601 N N . THR A 1 488 ? 24.950 -7.568 3.804 1.00 70.94 488 THR A N 1
ATOM 3602 C CA . THR A 1 488 ? 24.060 -7.522 4.979 1.00 70.94 488 THR A CA 1
ATOM 3603 C C . THR A 1 488 ? 22.924 -6.532 4.773 1.00 70.94 488 THR A C 1
ATOM 3605 O O . THR A 1 488 ? 21.875 -6.669 5.398 1.00 70.94 488 THR A O 1
ATOM 3608 N N . THR A 1 489 ? 23.127 -5.578 3.865 1.00 76.19 489 THR A N 1
ATOM 3609 C CA . THR A 1 489 ? 22.135 -4.601 3.444 1.00 76.19 489 THR A CA 1
ATOM 3610 C C . THR A 1 489 ? 22.224 -4.337 1.951 1.00 76.19 489 THR A C 1
ATOM 3612 O O . THR A 1 489 ? 23.335 -4.265 1.431 1.00 76.19 489 THR A O 1
ATOM 3615 N N . VAL A 1 490 ? 21.089 -4.115 1.294 1.00 74.81 490 VAL A N 1
ATOM 3616 C CA . VAL A 1 490 ? 21.007 -3.738 -0.128 1.00 74.81 490 VAL A CA 1
ATOM 3617 C C . VAL A 1 490 ? 20.177 -2.472 -0.260 1.00 74.81 490 VAL A C 1
ATOM 3619 O O . VAL A 1 490 ? 19.196 -2.301 0.465 1.00 74.81 490 VAL A O 1
ATOM 3622 N N . LYS A 1 491 ? 20.565 -1.568 -1.162 1.00 71.44 491 LYS A N 1
ATOM 3623 C CA . LYS A 1 491 ? 19.760 -0.390 -1.494 1.00 71.44 491 LYS A CA 1
ATOM 3624 C C . LYS A 1 491 ? 19.014 -0.641 -2.798 1.00 71.44 491 LYS A C 1
ATOM 3626 O O . LYS A 1 491 ? 19.639 -0.819 -3.831 1.00 71.44 491 LYS A O 1
ATOM 3631 N N . ASN A 1 492 ? 17.691 -0.573 -2.758 1.00 63.62 492 ASN A N 1
ATOM 3632 C CA . ASN A 1 492 ? 16.842 -0.790 -3.922 1.00 63.62 492 ASN A CA 1
ATOM 3633 C C . ASN A 1 492 ? 15.769 0.305 -3.999 1.00 63.62 492 ASN A C 1
ATOM 3635 O O . ASN A 1 492 ? 15.106 0.588 -3.001 1.00 63.62 492 ASN A O 1
ATOM 3639 N N . LEU A 1 493 ? 15.679 0.972 -5.157 1.00 62.47 493 LEU A N 1
ATOM 3640 C CA . LEU A 1 493 ? 14.774 2.095 -5.444 1.00 62.47 493 LEU A CA 1
ATOM 3641 C C . LEU A 1 493 ? 14.669 3.146 -4.310 1.00 62.47 493 LEU A C 1
ATOM 3643 O O . LEU A 1 493 ? 13.605 3.695 -4.028 1.00 62.47 493 LEU A O 1
ATOM 3647 N N . GLY A 1 494 ? 15.789 3.417 -3.625 1.00 57.56 494 GLY A N 1
ATOM 3648 C CA . GLY A 1 494 ? 15.880 4.399 -2.533 1.00 57.56 494 GLY A CA 1
ATOM 3649 C C . GLY A 1 494 ? 15.722 3.844 -1.110 1.00 57.56 494 GLY A C 1
ATOM 3650 O O . GLY A 1 494 ? 16.122 4.525 -0.161 1.00 57.56 494 GLY A O 1
ATOM 3651 N N . VAL A 1 495 ? 15.247 2.608 -0.947 1.00 55.41 495 VAL A N 1
ATOM 3652 C CA . VAL A 1 495 ? 15.057 1.944 0.353 1.00 55.41 495 VAL A CA 1
ATOM 3653 C C . VAL A 1 495 ? 16.249 1.045 0.679 1.00 55.41 495 VAL A C 1
ATOM 3655 O O . VAL A 1 495 ? 16.831 0.434 -0.214 1.00 55.41 495 VAL A O 1
ATOM 3658 N N . ILE A 1 496 ? 16.645 0.988 1.955 1.00 65.00 496 ILE A N 1
ATOM 3659 C CA . ILE A 1 496 ? 17.727 0.106 2.419 1.00 65.00 496 ILE A CA 1
ATOM 3660 C C . ILE A 1 496 ? 17.115 -1.095 3.130 1.00 65.00 496 ILE A C 1
ATOM 3662 O O . ILE A 1 496 ? 16.504 -0.946 4.186 1.00 65.00 496 ILE A O 1
ATOM 3666 N N . PHE A 1 497 ? 17.334 -2.271 2.560 1.00 66.44 497 PHE A N 1
ATOM 3667 C CA . PHE A 1 497 ? 16.932 -3.564 3.096 1.00 66.44 497 PHE A CA 1
ATOM 3668 C C . PHE A 1 497 ? 18.047 -4.121 3.959 1.00 66.44 497 PHE A C 1
ATOM 3670 O O . PHE A 1 497 ? 19.221 -3.944 3.637 1.00 66.44 497 PHE A O 1
ATOM 3677 N N . ASP A 1 498 ? 17.683 -4.823 5.022 1.00 73.06 498 ASP A N 1
ATOM 3678 C CA . ASP A 1 498 ? 18.572 -5.732 5.732 1.00 73.06 498 ASP A CA 1
ATOM 3679 C C . ASP A 1 498 ? 17.989 -7.145 5.691 1.00 73.06 498 ASP A C 1
ATOM 3681 O O . ASP A 1 498 ? 16.835 -7.348 5.314 1.00 73.06 498 ASP A O 1
ATOM 3685 N N . ARG A 1 499 ? 18.817 -8.132 6.026 1.00 73.56 499 ARG A N 1
ATOM 3686 C CA . ARG A 1 499 ? 18.457 -9.545 5.870 1.00 73.56 499 ARG A CA 1
ATOM 3687 C C . ARG A 1 499 ? 17.323 -10.016 6.787 1.00 73.56 499 ARG A C 1
ATOM 3689 O O . ARG A 1 499 ? 16.744 -11.066 6.519 1.00 73.56 499 ARG A O 1
ATOM 3696 N N . ASP A 1 500 ? 17.054 -9.266 7.850 1.00 69.00 500 ASP A N 1
ATOM 3697 C CA . ASP A 1 500 ? 16.005 -9.547 8.828 1.00 69.00 500 ASP A CA 1
ATOM 3698 C C . ASP A 1 500 ? 14.769 -8.662 8.579 1.00 69.00 500 ASP A C 1
ATOM 3700 O O . ASP A 1 500 ? 13.851 -8.653 9.392 1.00 69.00 500 ASP A O 1
ATOM 3704 N N . LEU A 1 501 ? 14.766 -7.886 7.480 1.00 63.31 501 LEU A N 1
ATOM 3705 C CA . LEU A 1 501 ? 13.752 -6.880 7.153 1.00 63.31 501 LEU A CA 1
ATOM 3706 C C . LEU A 1 501 ? 13.457 -5.921 8.322 1.00 63.31 501 LEU A C 1
ATOM 3708 O O . LEU A 1 501 ? 12.338 -5.448 8.491 1.00 63.31 501 LEU A O 1
ATOM 3712 N N . SER A 1 502 ? 14.471 -5.591 9.127 1.00 61.19 502 SER A N 1
ATOM 3713 C CA . SER A 1 502 ? 14.304 -4.708 10.289 1.00 61.19 502 SER A CA 1
ATOM 3714 C C . SER A 1 502 ? 14.192 -3.223 9.914 1.00 61.19 502 SER A C 1
ATOM 3716 O O . SER A 1 502 ? 13.757 -2.404 10.722 1.00 61.19 502 SER A O 1
ATOM 3718 N N . PHE A 1 503 ? 14.662 -2.846 8.718 1.00 60.06 503 PHE A N 1
ATOM 3719 C CA . PHE A 1 503 ? 14.738 -1.482 8.173 1.00 60.06 503 PHE A CA 1
ATOM 3720 C C . PHE A 1 503 ? 15.477 -0.459 9.052 1.00 60.06 503 PHE A C 1
ATOM 3722 O O . PHE A 1 503 ? 15.483 0.740 8.757 1.00 60.06 503 PHE A O 1
ATOM 3729 N N . ASN A 1 504 ? 16.178 -0.902 10.098 1.00 64.12 504 ASN A N 1
ATOM 3730 C CA . ASN A 1 504 ? 16.841 -0.033 11.072 1.00 64.12 504 ASN A CA 1
ATOM 3731 C C . ASN A 1 504 ? 17.805 0.966 10.417 1.00 64.12 504 ASN A C 1
ATOM 3733 O O . ASN A 1 504 ? 17.871 2.138 10.800 1.00 64.12 504 ASN A O 1
ATOM 3737 N N . SER A 1 505 ? 18.567 0.507 9.423 1.00 70.00 505 SER A N 1
ATOM 3738 C CA . SER A 1 505 ? 19.511 1.343 8.675 1.00 70.00 505 SER A CA 1
ATOM 3739 C C . SER A 1 505 ? 18.795 2.408 7.842 1.00 70.00 505 SER A C 1
ATOM 3741 O O . SER A 1 505 ? 19.224 3.565 7.830 1.00 70.00 505 SER A O 1
ATOM 3743 N N . HIS A 1 506 ? 17.680 2.045 7.202 1.00 62.06 506 HIS A N 1
ATOM 3744 C CA . HIS A 1 506 ? 16.874 2.970 6.412 1.00 62.06 506 HIS A CA 1
ATOM 3745 C C . HIS A 1 506 ? 16.242 4.053 7.295 1.00 62.06 506 HIS A C 1
ATOM 3747 O O . HIS A 1 506 ? 16.447 5.243 7.051 1.00 62.06 506 HIS A O 1
ATOM 3753 N N . VAL A 1 507 ? 15.575 3.659 8.385 1.00 57.59 507 VAL A N 1
ATOM 3754 C CA . VAL A 1 507 ? 14.922 4.585 9.328 1.00 57.59 507 VAL A CA 1
ATOM 3755 C C . VAL A 1 507 ? 15.924 5.580 9.912 1.00 57.59 507 VAL A C 1
ATOM 3757 O O . VAL A 1 507 ? 15.654 6.783 9.956 1.00 57.59 507 VAL A O 1
ATOM 3760 N N . LYS A 1 508 ? 17.119 5.119 10.305 1.00 66.88 508 LYS A N 1
ATOM 3761 C CA . LYS A 1 508 ? 18.191 6.002 10.795 1.00 66.88 508 LYS A CA 1
ATOM 3762 C C . LYS A 1 508 ? 18.635 7.011 9.737 1.00 66.88 508 LYS A C 1
ATOM 3764 O O . LYS A 1 508 ? 18.852 8.179 10.067 1.00 66.88 508 LYS A O 1
ATOM 3769 N N . GLN A 1 509 ? 18.772 6.588 8.480 1.00 63.19 509 GLN A N 1
ATOM 3770 C CA . GLN A 1 509 ? 19.151 7.480 7.386 1.00 63.19 509 GLN A CA 1
ATOM 3771 C C . GLN A 1 509 ? 18.080 8.542 7.121 1.00 63.19 509 GLN A C 1
ATOM 3773 O O . GLN A 1 509 ? 18.423 9.724 7.057 1.00 63.19 509 GLN A O 1
ATOM 3778 N N . ILE A 1 510 ? 16.813 8.142 6.995 1.00 56.72 510 ILE A N 1
ATOM 3779 C CA . ILE A 1 510 ? 15.701 9.069 6.752 1.00 56.72 510 ILE A CA 1
ATOM 3780 C C . ILE A 1 510 ? 15.550 10.038 7.922 1.00 56.72 510 ILE A C 1
ATOM 3782 O O . ILE A 1 510 ? 15.505 11.245 7.701 1.00 56.72 510 ILE A O 1
ATOM 3786 N N . SER A 1 511 ? 15.612 9.546 9.163 1.00 50.09 511 SER A N 1
ATOM 3787 C CA . SER A 1 511 ? 15.590 10.394 10.363 1.00 50.09 511 SER A CA 1
ATOM 3788 C C . SER A 1 511 ? 16.702 11.442 10.324 1.00 50.09 511 SER A C 1
ATOM 3790 O O . SER A 1 511 ? 16.462 12.619 10.580 1.00 50.09 511 SER A O 1
ATOM 3792 N N . ARG A 1 512 ? 17.926 11.053 9.944 1.00 64.06 512 ARG A N 1
ATOM 3793 C CA . ARG A 1 512 ? 19.058 11.983 9.826 1.00 64.06 512 ARG A CA 1
ATOM 3794 C C . ARG A 1 512 ? 18.832 13.045 8.747 1.00 64.06 512 ARG A C 1
ATOM 3796 O O . ARG A 1 512 ? 19.158 14.206 8.980 1.00 64.06 512 ARG A O 1
ATOM 3803 N N . ILE A 1 513 ? 18.307 12.654 7.585 1.00 53.81 513 ILE A N 1
ATOM 3804 C CA . ILE A 1 513 ? 17.972 13.574 6.487 1.00 53.81 513 ILE A CA 1
ATOM 3805 C C . ILE A 1 513 ? 16.881 14.551 6.945 1.00 53.81 513 ILE A C 1
ATOM 3807 O O . ILE A 1 513 ? 17.051 15.761 6.807 1.00 53.81 513 ILE A O 1
ATOM 3811 N N . ALA A 1 514 ? 15.820 14.050 7.578 1.00 42.94 514 ALA A N 1
ATOM 3812 C CA . ALA A 1 514 ? 14.739 14.863 8.124 1.00 42.94 514 ALA A CA 1
ATOM 3813 C C . ALA A 1 514 ? 15.251 15.871 9.167 1.00 42.94 514 ALA A C 1
ATOM 3815 O O . ALA A 1 514 ? 14.992 17.064 9.040 1.00 42.94 514 ALA A O 1
ATOM 3816 N N . PHE A 1 515 ? 16.061 15.434 10.140 1.00 51.53 515 PHE A N 1
ATOM 3817 C CA . PHE A 1 515 ? 16.686 16.331 11.121 1.00 51.53 515 PHE A CA 1
ATOM 3818 C C . PHE A 1 515 ? 17.612 17.371 10.478 1.00 51.53 515 PHE A C 1
ATOM 3820 O O . PHE A 1 515 ? 17.671 18.507 10.947 1.00 51.53 515 PHE A O 1
ATOM 3827 N N . PHE A 1 516 ? 18.340 17.009 9.418 1.00 53.06 516 PHE A N 1
ATOM 3828 C CA . PHE A 1 516 ? 19.183 17.949 8.678 1.00 53.06 516 PHE A CA 1
ATOM 3829 C C . PHE A 1 516 ? 18.349 19.040 8.000 1.00 53.06 516 PHE A C 1
ATOM 3831 O O . PHE A 1 516 ? 18.675 20.218 8.132 1.00 53.06 516 PHE A O 1
ATOM 3838 N N . HIS A 1 517 ? 17.258 18.673 7.324 1.00 42.31 517 HIS A N 1
ATOM 3839 C CA . HIS A 1 517 ? 16.361 19.646 6.703 1.00 42.31 517 HIS A CA 1
ATOM 3840 C C . HIS A 1 517 ? 15.635 20.504 7.744 1.00 42.31 517 HIS A C 1
ATOM 3842 O O . HIS A 1 517 ? 15.620 21.720 7.595 1.00 42.31 517 HIS A O 1
ATOM 3848 N N . LEU A 1 518 ? 15.148 19.914 8.841 1.00 44.31 518 LEU A N 1
ATOM 3849 C CA . LEU A 1 518 ? 14.509 20.638 9.950 1.00 44.31 518 LEU A CA 1
ATOM 3850 C C . LEU A 1 518 ? 15.427 21.666 10.620 1.00 44.31 518 LEU A C 1
ATOM 3852 O O . LEU A 1 518 ? 14.942 22.655 11.153 1.00 44.31 518 LEU A O 1
ATOM 3856 N N . ARG A 1 519 ? 16.745 21.441 10.616 1.00 51.19 519 ARG A N 1
ATOM 3857 C CA . ARG A 1 519 ? 17.731 22.367 11.195 1.00 51.19 519 ARG A CA 1
ATOM 3858 C C . ARG A 1 519 ? 18.144 23.495 10.240 1.00 51.19 519 ARG A C 1
ATOM 3860 O O . ARG A 1 519 ? 18.788 24.444 10.681 1.00 51.19 519 ARG A O 1
ATOM 3867 N N . ASN A 1 520 ? 17.826 23.356 8.953 1.00 46.00 520 ASN A N 1
ATOM 3868 C CA . ASN A 1 520 ? 18.117 24.332 7.900 1.00 46.00 520 ASN A CA 1
ATOM 3869 C C . ASN A 1 520 ? 16.887 25.168 7.497 1.00 46.00 520 ASN A C 1
ATOM 3871 O O . ASN A 1 520 ? 17.007 26.026 6.621 1.00 46.00 520 ASN A O 1
ATOM 3875 N N . ILE A 1 521 ? 15.733 24.903 8.114 1.00 42.66 521 ILE A N 1
ATOM 3876 C CA . ILE A 1 521 ? 14.562 25.788 8.166 1.00 42.66 521 ILE A CA 1
ATOM 3877 C C . ILE A 1 521 ? 14.754 26.723 9.361 1.00 42.66 521 ILE A C 1
ATOM 3879 O O . ILE A 1 521 ? 14.442 27.926 9.216 1.00 42.66 521 ILE A O 1
#

pLDDT: mean 75.71, std 13.56, range [32.47, 95.06]

Radius of gyration: 28.11 Å; chains: 1; bounding box: 67×63×77 Å

Foldseek 3Di:
DAEEEAEDEDEEADEEAEAEADEAEEEADEEDEYEAHYEYEYAEEEYEYAHAYHYEYAYYEYYYAHEYHYEYAHYEYEYAHEEHYEYAAYEYEYHHEYHYEYAAYEYHYEAEAHYEYAQYEYAYEAEAHYEYAQYEYAEHHEYAYEYANYEYAYEYEYAYEYANYEYHYEAEYAYEYAAYEYHEHAEYAYEYAAYEYEYEYEYAYEYAAYEYHEEAEYAYEYAAYEYAYEYEYAYEYAAYEYHEEAEYAYEYAQYEYEYEYHYHYEYANYEYHYEYEYHYYYNNYYYHYDYDYHYDYNNYYYHYDYHYCPAAVVQKKKKKKKWAWDPLQLQFALVLLLCLCCPVVNNDDPRSVVSNVQQPPDWDWDADPNDIDDIDHRRGGHDPPDPCSQVSSVSSCVVLVVLLVVLDPDWDDDRRITMDIDIGRLVPLVNLVSVLVSVVSSCVVCVVRRIDTDLPLIDMAMAYDPVSCVSCVVVQDDRPNRRNDDDQWDADPRQIAGRDRPSPVVVVVVVVVVVVVVVVD

Organism: Cyclopterus lumpus (NCBI:txid8103)

InterPro domains:
  IPR000477 Reverse transcriptase domain [PF00078] (317-496)
  IPR000477 Reverse transcriptase domain [PS50878] (244-484)
  IPR043502 DNA/RNA polymerase superfamily [SSF56672] (320-447)